Protein AF-0000000070387724 (afdb_homodimer)

pLDDT: mean 96.11, std 3.49, range [73.12, 98.94]

Nearest PDB structures (foldseek):
  8prj-assembly1_A  TM=5.585E-01  e=6.607E-10  synthetic construct
  8shj-assembly2_B  TM=5.102E-01  e=3.340E-07  Homo sapiens
  3hxj-assembly1_B  TM=4.963E-01  e=3.722E-07  Methanococcus maripaludis C7
  3hxj-assembly1_A  TM=5.505E-01  e=2.222E-06  Methanococcus maripaludis C7
  8w3v-assembly1_A  TM=4.430E-01  e=5.004E-06  Homo sapiens

Secondary structure (DSSP, 8-state):
----HHHHT--EEEEE-TTTS--SEEEE--TT-SEEEEE-TT--EEEEEE-SS-EEEEEEE-TTSPEEEEE--TTS--SSTTHHHH-S-EEEEE-TT--EEEEEE-TTEEEEEEEEETTEEEEEEEEEPPHHHHHH--EEETT-S-TTS--EEEEEEEEETTEEEEEEEHHHH--TTTSPEEEEEETTEES-EEEEEE-TTS-EEEEEGGGTEEEEE-TTT--EEEEE-TTT-SS-EEEEE-TTS-EEEEE--TT-TT-SS---EEEEE-TTT--EEEEE--SSGGGS--SS--EEEE-TTS-EEEEEGGGTEEEEE-TTS-EEEEEE----B--SSHHHHHH--S-B---S--EEE-GGGSTT--/----HHHHT--EEEEE-TTTS--SEEEE--TT-SEEEEE-TT--EEEEEEPSS-EEEEEEE-TTSPEEEEE--TTS--SSTTHHHH-S-EEEEE-TT--EEEEEE-TTEEEEEEEEETTEEEEEEEEEPPHHHHHH--EEETT-S-TTS--EEEEEEEEETTEEEEEEEHHHH--TTTSPEEEEEETTEES-EEEEEE-TTS-EEEEEGGGTEEEEE-TTT--EEEEE-TTT-SS-EEEEE-TTS-EEEEE--TT-TT-SS---EEEEE-TTT--EEEEE--SSGGGS--SS--EEEE-TTS-EEEEEGGGTEEEEE-TTS-EEEEEE----B--SSHHHHHHS-S-B---S--EEE-GGG-TT--

InterPro domains:
  IPR011047 Quinoprotein alcohol dehydrogenase-like superfamily [SSF50998] (24-327)
  IPR015943 WD40/YVTN repeat-like-containing domain superfamily [G3DSA:2.130.10.10] (5-331)
  IPR039535 Arylsulfotransferase-like [PF14269] (160-327)
  IPR053143 Arylsulfate Sulfotransferase [PTHR35340] (19-364)

Solvent-accessible surface area (backbone atoms only — not comparable to full-atom values): 36670 Å² total; per-residue (Å²): 103,81,79,50,65,67,64,68,40,55,51,38,45,73,42,65,24,79,86,68,35,80,77,36,39,34,35,43,23,31,42,47,29,38,42,38,36,33,23,37,77,78,51,47,74,77,45,69,39,76,47,96,43,38,24,24,22,36,43,46,73,39,91,89,46,27,35,38,37,33,22,34,37,89,82,34,66,54,78,35,76,73,32,58,59,36,29,6,26,34,40,34,32,21,41,82,90,47,48,80,74,38,76,47,76,36,51,45,20,31,60,21,68,34,76,78,52,90,52,29,35,36,34,31,30,61,44,73,48,52,73,69,55,50,72,61,44,44,61,21,29,85,90,37,38,20,84,85,67,40,33,30,25,35,27,41,38,31,30,47,73,87,35,80,76,46,76,45,46,38,90,79,55,57,56,36,89,82,54,32,41,34,55,34,29,56,35,34,50,41,46,48,58,45,19,53,30,80,41,94,88,63,28,34,36,36,17,23,25,46,43,11,32,37,37,31,29,36,63,91,78,52,44,73,77,44,71,50,41,43,85,78,37,12,33,32,21,30,45,41,74,44,95,89,58,29,36,36,28,15,27,16,16,47,83,29,64,69,39,71,62,58,32,25,34,37,37,30,27,34,66,87,78,65,42,75,78,44,72,47,59,47,88,56,41,71,79,33,62,24,69,45,61,18,20,47,40,81,41,97,88,58,25,35,41,35,24,40,7,67,67,15,31,38,36,29,28,32,84,83,74,40,64,23,30,34,34,21,51,72,59,64,32,44,41,80,50,67,69,40,20,70,78,41,69,47,70,35,27,24,24,39,32,57,43,72,38,48,58,83,58,35,71,83,71,123,101,81,77,49,66,67,64,68,41,54,52,36,43,74,44,67,25,80,87,67,35,80,76,37,37,33,36,42,21,31,42,44,28,39,44,38,36,33,22,39,76,78,51,48,74,78,44,68,39,74,47,95,45,38,24,25,20,36,43,45,74,38,91,89,47,28,35,38,37,33,20,34,37,89,81,35,67,54,78,34,76,73,32,59,60,36,29,5,26,33,39,34,34,22,42,83,88,48,48,80,75,39,76,48,74,36,53,48,20,31,60,23,68,34,73,79,52,89,53,30,36,36,34,30,30,60,43,72,48,51,73,69,57,50,73,62,44,44,60,21,28,87,89,37,38,18,86,85,67,40,31,30,26,34,28,41,38,30,29,47,75,87,36,80,75,47,75,46,47,38,88,80,56,57,55,34,88,81,53,32,40,35,55,34,28,58,35,34,50,41,44,48,59,45,20,53,31,80,41,94,87,64,28,35,36,37,16,23,26,46,41,10,34,37,37,31,29,37,64,93,78,51,45,73,77,44,70,50,42,43,86,78,38,12,32,32,23,30,45,41,75,44,94,87,59,28,35,35,29,14,27,16,16,47,82,32,64,71,38,72,61,55,30,25,34,37,36,30,26,35,67,90,81,64,42,74,78,41,73,48,58,48,88,55,40,70,80,32,63,25,69,43,61,19,20,47,41,82,40,97,88,59,25,35,40,36,23,40,7,66,66,15,30,38,36,31,28,32,83,84,74,38,66,22,31,34,36,22,52,71,58,66,33,44,41,80,49,67,70,41,20,70,77,41,68,46,69,36,29,25,26,38,34,56,43,73,39,47,57,84,59,36,72,82,69,124

Organism: Cryptococcus deneoformans (strain JEC21 / ATCC MYA-565) (NCBI:txid214684)

Foldseek 3Di:
DDPDPLVVVDFFWPAFQPVFDFFFWKWFAFQQAQKIFIATQRRDGLAMAGHPAGQLEAWDADLVQWIWGKGDDLPADDQALVCNRWAFIKIFTAHRHHDTDDIDTGSFWGQDKDDPDQQWIKTKGKDWADPVLLVQADAAAPPQAGPVRTAIEMKIFIDHPRRTDAIATCSPEPDNVVQHFHNHHHRHYPQDWNDWEQDPVRWIWTAGQRRFKIFIADRVPRYTDAMDGLQQAHSWHAWYADPVGWIKIWGQFVPRDPDPDGFIKIFTADRVVRDTPDMAADPPGNVHHANDAKYWDQAPSRWIWIASFQFQKIFIAGPVRDTRIIGHQNDWDARPNPSSCVVVVGTGRGHRYMDIDHCVSNVVSD/DDPDPLVVVDFFWPAFQPVFDFFFWKWFAFQQAQKIFIATQRRDTLAMAGHPAGQLEAWDADLVQWIWGKHDDPPADDQALVCNRWAFIKIFTAHRVHDTDEIDTGSFWGQDWDDPDQRWIKTKGKDWADPVLLVQADAAAPPQAGPVRTAIEMKIFIDHPRRTDAIATCSPEPDNVVQHFHNHHHRHYPQCWNDWEQDPVRWIWTAGQRRFKIFIADRVPRYTDAMDGLQQAHSWHAWYADPVGWIKIWGQFVPRDPDPDGFIKIFTADRVVRDTPDMAADPPGNVHHANDAKYWDQAPSRWIWIASFQFQKIFIAGPVRDTRIIGHQNDWDARPDPSSCVVVVGTGRGHRYMDIDHCVSNVVSD

Radius of gyration: 26.77 Å; Cα contacts (8 Å, |Δi|>4): 2061; chains: 2; bounding box: 46×80×70 Å

Sequence (732 aa):
MDQNITRRRGVGTRGVDEQTALNGYTVIAPLTSKNVFLIDNSGEVVHKWDLPYRVGRYARILPNGNLLVGMKDPEAPAPFPFFLKYGGGIYMELDPEGNVVNELRDPLGHHDCFYEGDGHFFYAGLEALSPEQQAALPGGVPGTEAPDGKTYADTIREVKDGKLVWEWKVSEHLDPKIFPLQHYYPREHWPLINAIYPLKDGNILASLRSVSAVIIIEKATGKIIWHLDSTVVAQQHCANELPNGNILIFDNGAFRHRESFQWSRAIEVDRATKEIVWQWHAPTKETFYTPFMGSAQRLPNGNTLVCESAFGRVMEINTENKVCWEYVCPYFAVYPEKNAAGFYPSESNALFRAYKYAPEEIPWLKMDQNITRRRGVGTRGVDEQTALNGYTVIAPLTSKNVFLIDNSGEVVHKWDLPYRVGRYARILPNGNLLVGMKDPEAPAPFPFFLKYGGGIYMELDPEGNVVNELRDPLGHHDCFYEGDGHFFYAGLEALSPEQQAALPGGVPGTEAPDGKTYADTIREVKDGKLVWEWKVSEHLDPKIFPLQHYYPREHWPLINAIYPLKDGNILASLRSVSAVIIIEKATGKIIWHLDSTVVAQQHCANELPNGNILIFDNGAFRHRESFQWSRAIEVDRATKEIVWQWHAPTKETFYTPFMGSAQRLPNGNTLVCESAFGRVMEINTENKVCWEYVCPYFAVYPEKNAAGFYPSESNALFRAYKYAPEEIPWLK

Structure (mmCIF, N/CA/C/O backbone):
data_AF-0000000070387724-model_v1
#
loop_
_entity.id
_entity.type
_entity.pdbx_description
1 polymer 'PQQ enzyme repeat, putative'
#
loop_
_atom_site.group_PDB
_atom_site.id
_atom_site.type_symbol
_atom_site.label_atom_id
_atom_site.label_alt_id
_atom_site.label_comp_id
_atom_site.label_asym_id
_atom_site.label_entity_id
_atom_site.label_seq_id
_atom_site.pdbx_PDB_ins_code
_atom_site.Cartn_x
_atom_site.Cartn_y
_atom_site.Cartn_z
_atom_site.occupancy
_atom_site.B_iso_or_equiv
_atom_site.auth_seq_id
_atom_site.auth_comp_id
_atom_site.auth_asym_id
_atom_site.auth_atom_id
_atom_site.pdbx_PDB_model_num
ATOM 1 N N . MET A 1 1 ? -15.766 11.203 -16.359 1 91.62 1 MET A N 1
ATOM 2 C CA . MET A 1 1 ? -14.406 10.719 -16.531 1 91.62 1 MET A CA 1
ATOM 3 C C . MET A 1 1 ? -14.312 9.227 -16.219 1 91.62 1 MET A C 1
ATOM 5 O O . MET A 1 1 ? -15.156 8.688 -15.492 1 91.62 1 MET A O 1
ATOM 9 N N . ASP A 1 2 ? -13.281 8.547 -16.719 1 93.25 2 ASP A N 1
ATOM 10 C CA . ASP A 1 2 ? -13.07 7.125 -16.438 1 93.25 2 ASP A CA 1
ATOM 11 C C . ASP A 1 2 ? -12.867 6.883 -14.953 1 93.25 2 ASP A C 1
ATOM 13 O O . ASP A 1 2 ? -12.055 7.562 -14.312 1 93.25 2 ASP A O 1
ATOM 17 N N . GLN A 1 3 ? -13.578 5.969 -14.367 1 94.88 3 GLN A N 1
ATOM 18 C CA . GLN A 1 3 ? -13.555 5.746 -12.922 1 94.88 3 GLN A CA 1
ATOM 19 C C . GLN A 1 3 ? -12.539 4.676 -12.547 1 94.88 3 GLN A C 1
ATOM 21 O O . GLN A 1 3 ? -12.227 4.492 -11.367 1 94.88 3 GLN A O 1
ATOM 26 N N . ASN A 1 4 ? -11.992 3.996 -13.508 1 95.06 4 ASN A N 1
ATOM 27 C CA . ASN A 1 4 ? -10.93 3.037 -13.227 1 95.06 4 ASN A CA 1
ATOM 28 C C . ASN A 1 4 ? -9.578 3.727 -13.078 1 95.06 4 ASN A C 1
ATOM 30 O O . ASN A 1 4 ? -9.016 4.215 -14.062 1 95.06 4 ASN A O 1
ATOM 34 N N . ILE A 1 5 ? -9.023 3.701 -11.961 1 94.06 5 ILE A N 1
ATOM 35 C CA . ILE A 1 5 ? -7.828 4.457 -11.609 1 94.06 5 ILE A CA 1
ATOM 36 C C . ILE A 1 5 ? -6.637 3.947 -12.422 1 94.06 5 ILE A C 1
ATOM 38 O O . ILE A 1 5 ? -5.855 4.738 -12.953 1 94.06 5 ILE A O 1
ATOM 42 N N . THR A 1 6 ? -6.504 2.627 -12.516 1 94.56 6 THR A N 1
ATOM 43 C CA . THR A 1 6 ? -5.383 2.045 -13.242 1 94.56 6 THR A CA 1
ATOM 44 C C . THR A 1 6 ? -5.453 2.418 -14.727 1 94.56 6 THR A C 1
ATOM 46 O O . THR A 1 6 ? -4.449 2.82 -15.312 1 94.56 6 THR A O 1
ATOM 49 N N . ARG A 1 7 ? -6.652 2.336 -15.258 1 95 7 ARG A N 1
ATOM 50 C CA . ARG A 1 7 ? -6.836 2.654 -16.672 1 95 7 ARG A CA 1
ATOM 51 C C . ARG A 1 7 ? -6.566 4.133 -16.938 1 95 7 ARG A C 1
ATOM 53 O O . ARG A 1 7 ? -5.953 4.484 -17.938 1 95 7 ARG A O 1
ATOM 60 N N . ARG A 1 8 ? -6.949 4.996 -16.047 1 92.75 8 ARG A N 1
ATOM 61 C CA . ARG A 1 8 ? -6.777 6.438 -16.219 1 92.75 8 ARG A CA 1
ATOM 62 C C . ARG A 1 8 ? -5.297 6.812 -16.219 1 92.75 8 ARG A C 1
ATOM 64 O O . ARG A 1 8 ? -4.922 7.852 -16.766 1 92.75 8 ARG A O 1
ATOM 71 N N . ARG A 1 9 ? -4.426 5.941 -15.695 1 91.81 9 ARG A N 1
ATOM 72 C CA . ARG A 1 9 ? -3.004 6.242 -15.562 1 91.81 9 ARG A CA 1
ATOM 73 C C . ARG A 1 9 ? -2.229 5.781 -16.797 1 91.81 9 ARG A C 1
ATOM 75 O O . ARG A 1 9 ? -1.034 6.055 -16.922 1 91.81 9 ARG A O 1
ATOM 82 N N . GLY A 1 10 ? -2.875 5.125 -17.641 1 92.81 10 GLY A N 1
ATOM 83 C CA . GLY A 1 10 ? -2.238 4.688 -18.875 1 92.81 10 GLY A CA 1
ATOM 84 C C . GLY A 1 10 ? -1.995 3.189 -18.922 1 92.81 10 GLY A C 1
ATOM 85 O O . GLY A 1 10 ? -1.609 2.586 -17.906 1 92.81 10 GLY A O 1
ATOM 86 N N . VAL A 1 11 ? -2.191 2.615 -20.062 1 96.88 11 VAL A N 1
ATOM 87 C CA . VAL A 1 11 ? -2.045 1.176 -20.25 1 96.88 11 VAL A CA 1
ATOM 88 C C . VAL A 1 11 ? -1.158 0.9 -21.469 1 96.88 11 VAL A C 1
ATOM 90 O O . VAL A 1 11 ? -0.706 1.832 -22.141 1 96.88 11 VAL A O 1
ATOM 93 N N . GLY A 1 12 ? -0.89 -0.342 -21.734 1 97.81 12 GLY A N 1
ATOM 94 C CA . GLY A 1 12 ? 0.041 -0.711 -22.781 1 97.81 12 GLY A CA 1
ATOM 95 C C . GLY A 1 12 ? 1.493 -0.498 -22.406 1 97.81 12 GLY A C 1
ATOM 96 O O . GLY A 1 12 ? 1.829 -0.471 -21.219 1 97.81 12 GLY A O 1
ATOM 97 N N . THR A 1 13 ? 2.359 -0.487 -23.406 1 98.12 13 THR A N 1
ATOM 98 C CA . THR A 1 13 ? 3.771 -0.229 -23.141 1 98.12 13 THR A CA 1
ATOM 99 C C . THR A 1 13 ? 3.984 1.216 -22.703 1 98.12 13 THR A C 1
ATOM 101 O O . THR A 1 13 ? 3.613 2.15 -23.406 1 98.12 13 THR A O 1
ATOM 104 N N . ARG A 1 14 ? 4.562 1.425 -21.547 1 96.94 14 ARG A N 1
ATOM 105 C CA . ARG A 1 14 ? 4.773 2.752 -20.984 1 96.94 14 ARG A CA 1
ATOM 106 C C . ARG A 1 14 ? 6.172 3.27 -21.297 1 96.94 14 ARG A C 1
ATOM 108 O O . ARG A 1 14 ? 6.434 4.473 -21.203 1 96.94 14 ARG A O 1
ATOM 115 N N . GLY A 1 15 ? 7.062 2.322 -21.562 1 96.56 15 GLY A N 1
ATOM 116 C CA . GLY A 1 15 ? 8.43 2.674 -21.906 1 96.56 15 GLY A CA 1
ATOM 117 C C . GLY A 1 15 ? 9.305 1.467 -22.203 1 96.56 15 GLY A C 1
ATOM 118 O O . GLY A 1 15 ? 9.047 0.375 -21.688 1 96.56 15 GLY A O 1
ATOM 119 N N . VAL A 1 16 ? 10.32 1.668 -23.047 1 97.69 16 VAL A N 1
ATOM 120 C CA . VAL A 1 16 ? 11.266 0.61 -23.391 1 97.69 16 VAL A CA 1
ATOM 121 C C . VAL A 1 16 ? 12.648 1.208 -23.609 1 97.69 16 VAL A C 1
ATOM 123 O O . VAL A 1 16 ? 12.805 2.172 -24.359 1 97.69 16 VAL A O 1
ATOM 126 N N . ASP A 1 17 ? 13.562 0.769 -22.844 1 98 17 ASP A N 1
ATOM 127 C CA . ASP A 1 17 ? 14.977 0.959 -23.172 1 98 17 ASP A CA 1
ATOM 128 C C . ASP A 1 17 ? 15.492 -0.178 -24.047 1 98 17 ASP A C 1
ATOM 130 O O . ASP A 1 17 ? 15.922 -1.218 -23.547 1 98 17 ASP A O 1
ATOM 134 N N . GLU A 1 18 ? 15.617 0.052 -25.328 1 96.56 18 GLU A N 1
ATOM 135 C CA . GLU A 1 18 ? 15.922 -0.997 -26.297 1 96.56 18 GLU A CA 1
ATOM 136 C C . GLU A 1 18 ? 17.328 -1.535 -26.109 1 96.56 18 GLU A C 1
ATOM 138 O O . GLU A 1 18 ? 17.656 -2.633 -26.578 1 96.56 18 GLU A O 1
ATOM 143 N N . GLN A 1 19 ? 18.141 -0.776 -25.469 1 97.56 19 GLN A N 1
ATOM 144 C CA . GLN A 1 19 ? 19.531 -1.18 -25.328 1 97.56 19 GLN A CA 1
ATOM 145 C C . GLN A 1 19 ? 19.672 -2.291 -24.281 1 97.56 19 GLN A C 1
ATOM 147 O O . GLN A 1 19 ? 20.516 -3.178 -24.422 1 97.56 19 GLN A O 1
ATOM 152 N N . THR A 1 20 ? 18.781 -2.254 -23.266 1 98.31 20 THR A N 1
ATOM 153 C CA . THR A 1 20 ? 19.047 -3.176 -22.172 1 98.31 20 THR A CA 1
ATOM 154 C C . THR A 1 20 ? 17.891 -4.137 -21.969 1 98.31 20 THR A C 1
ATOM 156 O O . THR A 1 20 ? 18.031 -5.191 -21.359 1 98.31 20 THR A O 1
ATOM 159 N N . ALA A 1 21 ? 16.75 -3.797 -22.438 1 98.75 21 ALA A N 1
ATOM 160 C CA . ALA A 1 21 ? 15.625 -4.719 -22.328 1 98.75 21 ALA A CA 1
ATOM 161 C C . ALA A 1 21 ? 15.844 -5.953 -23.203 1 98.75 21 ALA A C 1
ATOM 163 O O . ALA A 1 21 ? 16.359 -5.855 -24.312 1 98.75 21 ALA A O 1
ATOM 164 N N . LEU A 1 22 ? 15.492 -7.078 -22.641 1 98.75 22 LEU A N 1
ATOM 165 C CA . LEU A 1 22 ? 15.523 -8.281 -23.469 1 98.75 22 LEU A CA 1
ATOM 166 C C . LEU A 1 22 ? 14.57 -8.156 -24.656 1 98.75 22 LEU A C 1
ATOM 168 O O . LEU A 1 22 ? 13.375 -7.898 -24.469 1 98.75 22 LEU A O 1
ATOM 172 N N . ASN A 1 23 ? 15.164 -8.258 -25.828 1 97.69 23 ASN A N 1
ATOM 173 C CA . ASN A 1 23 ? 14.289 -8.375 -26.984 1 97.69 23 ASN A CA 1
ATOM 174 C C . ASN A 1 23 ? 13.57 -9.719 -27.016 1 97.69 23 ASN A C 1
ATOM 176 O O . ASN A 1 23 ? 14.188 -10.758 -27.25 1 97.69 23 ASN A O 1
ATOM 180 N N . GLY A 1 24 ? 12.273 -9.695 -26.609 1 97.94 24 GLY A N 1
ATOM 181 C CA . GLY A 1 24 ? 11.531 -10.945 -26.484 1 97.94 24 GLY A CA 1
ATOM 182 C C . GLY A 1 24 ? 10.039 -10.734 -26.375 1 97.94 24 GLY A C 1
ATOM 183 O O . GLY A 1 24 ? 9.492 -9.773 -26.922 1 97.94 24 GLY A O 1
ATOM 184 N N . TYR A 1 25 ? 9.406 -11.766 -25.922 1 98.56 25 TYR A N 1
ATOM 185 C CA . TYR A 1 25 ? 7.945 -11.805 -25.844 1 98.56 25 TYR A CA 1
ATOM 186 C C . TYR A 1 25 ? 7.48 -12.133 -24.438 1 98.56 25 TYR A C 1
ATOM 188 O O . TYR A 1 25 ? 8.078 -12.977 -23.75 1 98.56 25 TYR A O 1
ATOM 196 N N . THR A 1 26 ? 6.48 -11.438 -24 1 98.81 26 THR A N 1
ATOM 197 C CA . THR A 1 26 ? 5.941 -11.625 -22.656 1 98.81 26 THR A CA 1
ATOM 198 C C . THR A 1 26 ? 4.555 -12.258 -22.719 1 98.81 26 THR A C 1
ATOM 200 O O . THR A 1 26 ? 3.699 -11.812 -23.484 1 98.81 26 THR A O 1
ATOM 203 N N . VAL A 1 27 ? 4.355 -13.297 -21.953 1 98.62 27 VAL A N 1
ATOM 204 C CA . VAL A 1 27 ? 3.049 -13.922 -21.812 1 98.62 27 VAL A CA 1
ATOM 205 C C . VAL A 1 27 ? 2.219 -13.148 -20.781 1 98.62 27 VAL A C 1
ATOM 207 O O . VAL A 1 27 ? 2.65 -12.961 -19.641 1 98.62 27 VAL A O 1
ATOM 210 N N . ILE A 1 28 ? 1.086 -12.758 -21.188 1 98.12 28 ILE A N 1
ATOM 211 C CA . ILE A 1 28 ? 0.12 -12.062 -20.344 1 98.12 28 ILE A CA 1
ATOM 212 C C . ILE A 1 28 ? -1.194 -12.844 -20.328 1 98.12 28 ILE A C 1
ATOM 214 O O . ILE A 1 28 ? -1.74 -13.188 -21.375 1 98.12 28 ILE A O 1
ATOM 218 N N . ALA A 1 29 ? -1.672 -13.07 -19.156 1 97.56 29 ALA A N 1
ATOM 219 C CA . ALA A 1 29 ? -2.92 -13.805 -18.969 1 97.56 29 ALA A CA 1
ATOM 220 C C . ALA A 1 29 ? -3.846 -13.078 -18 1 97.56 29 ALA A C 1
ATOM 222 O O . ALA A 1 29 ? -3.883 -13.398 -16.812 1 97.56 29 ALA A O 1
ATOM 223 N N . PRO A 1 30 ? -4.629 -12.109 -18.484 1 97.25 30 PRO A N 1
ATOM 224 C CA . PRO A 1 30 ? -5.531 -11.383 -17.594 1 97.25 30 PRO A CA 1
ATOM 225 C C . PRO A 1 30 ? -6.535 -12.305 -16.891 1 97.25 30 PRO A C 1
ATOM 227 O O . PRO A 1 30 ? -7.164 -13.141 -17.547 1 97.25 30 PRO A O 1
ATOM 230 N N . LEU A 1 31 ? -6.797 -12.117 -15.656 1 95.81 31 LEU A N 1
ATOM 231 C CA . LEU A 1 31 ? -7.516 -13.062 -14.805 1 95.81 31 LEU A CA 1
ATOM 232 C C . LEU A 1 31 ? -9.008 -13.062 -15.125 1 95.81 31 LEU A C 1
ATOM 234 O O . LEU A 1 31 ? -9.727 -13.984 -14.75 1 95.81 31 LEU A O 1
ATOM 238 N N . THR A 1 32 ? -9.477 -12.039 -15.781 1 95.25 32 THR A N 1
ATOM 239 C CA . THR A 1 32 ? -10.898 -11.93 -16.078 1 95.25 32 THR A CA 1
ATOM 240 C C . THR A 1 32 ? -11.188 -12.375 -17.5 1 95.25 32 THR A C 1
ATOM 242 O O . THR A 1 32 ? -12.328 -12.305 -17.969 1 95.25 32 THR A O 1
ATOM 245 N N . SER A 1 33 ? -10.148 -12.859 -18.172 1 94.94 33 SER A N 1
ATOM 246 C CA . SER A 1 33 ? -10.281 -13.109 -19.609 1 94.94 33 SER A CA 1
ATOM 247 C C . SER A 1 33 ? -10.211 -14.602 -19.906 1 94.94 33 SER A C 1
ATOM 249 O O . SER A 1 33 ? -9.852 -15.406 -19.047 1 94.94 33 SER A O 1
ATOM 251 N N . LYS A 1 34 ? -10.641 -14.914 -21.156 1 96.62 34 LYS A N 1
ATOM 252 C CA . LYS A 1 34 ? -10.438 -16.234 -21.734 1 96.62 34 LYS A CA 1
ATOM 253 C C . LYS A 1 34 ? -9.344 -16.219 -22.797 1 96.62 34 LYS A C 1
ATOM 255 O O . LYS A 1 34 ? -9.422 -16.953 -23.781 1 96.62 34 LYS A O 1
ATOM 260 N N . ASN A 1 35 ? -8.453 -15.289 -22.578 1 97.88 35 ASN A N 1
ATOM 261 C CA . ASN A 1 35 ? -7.355 -15.164 -23.531 1 97.88 35 ASN A CA 1
ATOM 262 C C . ASN A 1 35 ? -6 -15.133 -22.828 1 97.88 35 ASN A C 1
ATOM 264 O O . ASN A 1 35 ? -5.891 -14.641 -21.703 1 97.88 35 ASN A O 1
ATOM 268 N N . VAL A 1 36 ? -5.094 -15.719 -23.453 1 98.5 36 VAL A N 1
ATOM 269 C CA . VAL A 1 36 ? -3.682 -15.5 -23.156 1 98.5 36 VAL A CA 1
ATOM 270 C C . VAL A 1 36 ? -3.012 -14.789 -24.328 1 98.5 36 VAL A C 1
ATOM 272 O O . VAL A 1 36 ? -3.268 -15.117 -25.484 1 98.5 36 VAL A O 1
ATOM 275 N N . PHE A 1 37 ? -2.244 -13.812 -24 1 98.5 37 PHE A N 1
ATOM 276 C CA . PHE A 1 37 ? -1.586 -13.031 -25.031 1 98.5 37 PHE A CA 1
ATOM 277 C C . PHE A 1 37 ? -0.072 -13.18 -24.953 1 98.5 37 PHE A C 1
ATOM 279 O O . PHE A 1 37 ? 0.489 -13.258 -23.859 1 98.5 37 PHE A O 1
ATOM 286 N N . LEU A 1 38 ? 0.504 -13.289 -26.047 1 98.5 38 LEU A N 1
ATOM 287 C CA . LEU A 1 38 ? 1.935 -13.055 -26.203 1 98.5 38 LEU A CA 1
ATOM 288 C C . LEU A 1 38 ? 2.195 -11.68 -26.828 1 98.5 38 LEU A C 1
ATOM 290 O O . LEU A 1 38 ? 1.75 -11.398 -27.938 1 98.5 38 LEU A O 1
ATOM 294 N N . ILE A 1 39 ? 2.93 -10.852 -26.062 1 98.75 39 ILE A N 1
ATOM 295 C CA . ILE A 1 39 ? 3.117 -9.484 -26.547 1 98.75 39 ILE A CA 1
ATOM 296 C C . ILE A 1 39 ? 4.605 -9.203 -26.719 1 98.75 39 ILE A C 1
ATOM 298 O O . ILE A 1 39 ? 5.441 -9.781 -26.031 1 98.75 39 ILE A O 1
ATOM 302 N N . ASP A 1 40 ? 4.938 -8.375 -27.656 1 98.56 40 ASP A N 1
ATOM 303 C CA . ASP A 1 40 ? 6.309 -7.895 -27.781 1 98.56 40 ASP A CA 1
ATOM 304 C C . ASP A 1 40 ? 6.531 -6.648 -26.922 1 98.56 40 ASP A C 1
ATOM 306 O O . ASP A 1 40 ? 5.645 -6.234 -26.172 1 98.56 40 ASP A O 1
ATOM 310 N N . ASN A 1 41 ? 7.711 -6.059 -26.984 1 98.56 41 ASN A N 1
ATOM 311 C CA . ASN A 1 41 ? 8.055 -4.941 -26.109 1 98.56 41 ASN A CA 1
ATOM 312 C C . ASN A 1 41 ? 7.25 -3.691 -26.453 1 98.56 41 ASN A C 1
ATOM 314 O O . ASN A 1 41 ? 7.152 -2.764 -25.656 1 98.56 41 ASN A O 1
ATOM 318 N N . SER A 1 42 ? 6.715 -3.59 -27.641 1 98.25 42 SER A N 1
ATOM 319 C CA . SER A 1 42 ? 5.891 -2.447 -28.016 1 98.25 42 SER A CA 1
ATOM 320 C C . SER A 1 42 ? 4.457 -2.613 -27.531 1 98.25 42 SER A C 1
ATOM 322 O O . SER A 1 42 ? 3.66 -1.673 -27.594 1 98.25 42 SER A O 1
ATOM 324 N N . GLY A 1 43 ? 4.164 -3.828 -27.016 1 98.12 43 GLY A N 1
ATOM 325 C CA . GLY A 1 43 ? 2.822 -4.105 -26.516 1 98.12 43 GLY A CA 1
ATOM 326 C C . GLY A 1 43 ? 1.917 -4.711 -27.578 1 98.12 43 GLY A C 1
ATOM 327 O O . GLY A 1 43 ? 0.722 -4.902 -27.344 1 98.12 43 GLY A O 1
ATOM 328 N N . GLU A 1 44 ? 2.453 -4.965 -28.719 1 98.06 44 GLU A N 1
ATOM 329 C CA . GLU A 1 44 ? 1.676 -5.582 -29.781 1 98.06 44 GLU A CA 1
ATOM 330 C C . GLU A 1 44 ? 1.467 -7.07 -29.531 1 98.06 44 GLU A C 1
ATOM 332 O O . GLU A 1 44 ? 2.402 -7.777 -29.156 1 98.06 44 GLU A O 1
ATOM 337 N N . VAL A 1 45 ? 0.26 -7.473 -29.75 1 98.5 45 VAL A N 1
ATOM 338 C CA . VAL A 1 45 ? -0.045 -8.898 -29.625 1 98.5 45 VAL A CA 1
ATOM 339 C C . VAL A 1 45 ? 0.505 -9.648 -30.828 1 98.5 45 VAL A C 1
ATOM 341 O O . VAL A 1 45 ? 0.108 -9.383 -31.969 1 98.5 45 VAL A O 1
ATOM 344 N N . VAL A 1 46 ? 1.355 -10.547 -30.562 1 98.25 46 VAL A N 1
ATOM 345 C CA . VAL A 1 46 ? 1.975 -11.281 -31.672 1 98.25 46 VAL A CA 1
ATOM 346 C C . VAL A 1 46 ? 1.379 -12.688 -31.75 1 98.25 46 VAL A C 1
ATOM 348 O O . VAL A 1 46 ? 1.554 -13.383 -32.75 1 98.25 46 VAL A O 1
ATOM 351 N N . HIS A 1 47 ? 0.715 -13.148 -30.766 1 98.38 47 HIS A N 1
ATOM 352 C CA . HIS A 1 47 ? -0.026 -14.398 -30.719 1 98.38 47 HIS A CA 1
ATOM 353 C C . HIS A 1 47 ? -1.096 -14.375 -29.641 1 98.38 47 HIS A C 1
ATOM 355 O O . HIS A 1 47 ? -0.97 -13.641 -28.656 1 98.38 47 HIS A O 1
ATOM 361 N N . LYS A 1 48 ? -2.033 -15.102 -29.828 1 98.19 48 LYS A N 1
ATOM 362 C CA . LYS A 1 48 ? -3.152 -15.156 -28.891 1 98.19 48 LYS A CA 1
ATOM 363 C C . LYS A 1 48 ? -3.738 -16.562 -28.828 1 98.19 48 LYS A C 1
ATOM 365 O O . LYS A 1 48 ? -3.871 -17.234 -29.844 1 98.19 48 LYS A O 1
ATOM 370 N N . TRP A 1 49 ? -3.99 -17.047 -27.625 1 98.5 49 TRP A N 1
ATOM 371 C CA . TRP A 1 49 ? -4.777 -18.266 -27.422 1 98.5 49 TRP A CA 1
ATOM 372 C C . TRP A 1 49 ? -6.176 -17.922 -26.922 1 98.5 49 TRP A C 1
ATOM 374 O O . TRP A 1 49 ? -6.332 -17.125 -25.984 1 98.5 49 TRP A O 1
ATOM 384 N N . ASP A 1 50 ? -7.176 -18.469 -27.516 1 97.94 50 ASP A N 1
ATOM 385 C CA . ASP A 1 50 ? -8.539 -18.453 -27 1 97.94 50 ASP A CA 1
ATOM 386 C C . ASP A 1 50 ? -8.82 -19.672 -26.125 1 97.94 50 ASP A C 1
ATOM 388 O O . ASP A 1 50 ? -8.672 -20.812 -26.578 1 97.94 50 ASP A O 1
ATOM 392 N N . LEU A 1 51 ? -9.172 -19.375 -24.969 1 97.38 51 LEU A N 1
ATOM 393 C CA . LEU A 1 51 ? -9.312 -20.453 -23.984 1 97.38 51 LEU A CA 1
ATOM 394 C C . LEU A 1 51 ? -10.773 -20.844 -23.812 1 97.38 51 LEU A C 1
ATOM 396 O O . LEU A 1 51 ? -11.672 -20.016 -24 1 97.38 51 LEU A O 1
ATOM 400 N N . PRO A 1 52 ? -10.992 -22.047 -23.422 1 95.06 52 PRO A N 1
ATOM 401 C CA . PRO A 1 52 ? -12.367 -22.484 -23.172 1 95.06 52 PRO A CA 1
ATOM 402 C C . PRO A 1 52 ? -12.93 -21.938 -21.859 1 95.06 52 PRO A C 1
ATOM 404 O O . PRO A 1 52 ? -14.148 -21.844 -21.703 1 95.06 52 PRO A O 1
ATOM 407 N N . TYR A 1 53 ? -12.039 -21.625 -20.969 1 94.5 53 TYR A N 1
ATOM 408 C CA . TYR A 1 53 ? -12.445 -21.109 -19.656 1 94.5 53 TYR A CA 1
ATOM 409 C C . TYR A 1 53 ? -11.664 -19.859 -19.297 1 94.5 53 TYR A C 1
ATOM 411 O O . TYR A 1 53 ? -10.648 -19.547 -19.922 1 94.5 53 TYR A O 1
ATOM 419 N N . ARG A 1 54 ? -12.18 -19.156 -18.312 1 94.38 54 ARG A N 1
ATOM 420 C CA . ARG A 1 54 ? -11.516 -17.953 -17.859 1 94.38 54 ARG A CA 1
ATOM 421 C C . ARG A 1 54 ? -10.164 -18.281 -17.219 1 94.38 54 ARG A C 1
ATOM 423 O O . ARG A 1 54 ? -10.047 -19.25 -16.484 1 94.38 54 ARG A O 1
ATOM 430 N N . VAL A 1 55 ? -9.258 -17.281 -17.484 1 93.12 55 VAL A N 1
ATOM 431 C CA . VAL A 1 55 ? -7.969 -17.438 -16.812 1 93.12 55 VAL A CA 1
ATOM 432 C C . VAL A 1 55 ? -8.156 -17.375 -15.297 1 93.12 55 VAL A C 1
ATOM 434 O O . VAL A 1 55 ? -8.836 -16.484 -14.789 1 93.12 55 VAL A O 1
ATOM 437 N N . GLY A 1 56 ? -7.77 -18.328 -14.555 1 86.25 56 GLY A N 1
ATOM 438 C CA . GLY A 1 56 ? -7.828 -18.359 -13.102 1 86.25 56 GLY A CA 1
ATOM 439 C C . GLY A 1 56 ? -6.457 -18.344 -12.445 1 86.25 56 GLY A C 1
ATOM 440 O O . GLY A 1 56 ? -6.348 -18.234 -11.227 1 86.25 56 GLY A O 1
ATOM 441 N N . ARG A 1 57 ? -5.5 -18.297 -13.273 1 90.81 57 ARG A N 1
ATOM 442 C CA . ARG A 1 57 ? -4.117 -18.406 -12.812 1 90.81 57 ARG A CA 1
ATOM 443 C C . ARG A 1 57 ? -3.148 -17.844 -13.852 1 90.81 57 ARG A C 1
ATOM 445 O O . ARG A 1 57 ? -3.486 -16.922 -14.594 1 90.81 57 ARG A O 1
ATOM 452 N N . TYR A 1 58 ? -1.963 -18.297 -13.875 1 88.31 58 TYR A N 1
ATOM 453 C CA . TYR A 1 58 ? -0.925 -17.797 -14.773 1 88.31 58 TYR A CA 1
ATOM 454 C C . TYR A 1 58 ? -0.774 -18.703 -15.992 1 88.31 58 TYR A C 1
ATOM 456 O O . TYR A 1 58 ? -1.417 -19.75 -16.078 1 88.31 58 TYR A O 1
ATOM 464 N N . ALA A 1 59 ? -0.063 -18.234 -16.969 1 96.62 59 ALA A N 1
ATOM 465 C CA . ALA A 1 59 ? 0.333 -19 -18.156 1 96.62 59 ALA A CA 1
ATOM 466 C C . ALA A 1 59 ? 1.837 -18.891 -18.406 1 96.62 59 ALA A C 1
ATOM 468 O O . ALA A 1 59 ? 2.457 -17.875 -18.047 1 96.62 59 ALA A O 1
ATOM 469 N N . ARG A 1 60 ? 2.371 -19.938 -18.922 1 96.19 60 ARG A N 1
ATOM 470 C CA . ARG A 1 60 ? 3.785 -19.922 -19.281 1 96.19 60 ARG A CA 1
ATOM 471 C C . ARG A 1 60 ? 4.043 -20.766 -20.516 1 96.19 60 ARG A C 1
ATOM 473 O O . ARG A 1 60 ? 3.256 -21.656 -20.844 1 96.19 60 ARG A O 1
ATOM 480 N N . ILE A 1 61 ? 5.059 -20.469 -21.203 1 97.06 61 ILE A N 1
ATOM 481 C CA . ILE A 1 61 ? 5.484 -21.266 -22.344 1 97.06 61 ILE A CA 1
ATOM 482 C C . ILE A 1 61 ? 6.445 -22.359 -21.891 1 97.06 61 ILE A C 1
ATOM 484 O O . ILE A 1 61 ? 7.41 -22.078 -21.172 1 97.06 61 ILE A O 1
ATOM 488 N N . LEU A 1 62 ? 6.152 -23.531 -22.312 1 95.69 62 LEU A N 1
ATOM 489 C CA . LEU A 1 62 ? 6.984 -24.688 -21.984 1 95.69 62 LEU A CA 1
ATOM 490 C C . LEU A 1 62 ? 8.164 -24.797 -22.953 1 95.69 62 LEU A C 1
ATOM 492 O O . LEU A 1 62 ? 8.156 -24.172 -24.016 1 95.69 62 LEU A O 1
ATOM 496 N N . PRO A 1 63 ? 9.156 -25.594 -22.578 1 93.25 63 PRO A N 1
ATOM 497 C CA . PRO A 1 63 ? 10.32 -25.734 -23.453 1 93.25 63 PRO A CA 1
ATOM 498 C C . PRO A 1 63 ? 9.945 -26.25 -24.844 1 93.25 63 PRO A C 1
ATOM 500 O O . PRO A 1 63 ? 10.625 -25.938 -25.828 1 93.25 63 PRO A O 1
ATOM 503 N N . ASN A 1 64 ? 8.945 -27.031 -25 1 93.62 64 ASN A N 1
ATOM 504 C CA . ASN A 1 64 ? 8.523 -27.562 -26.297 1 93.62 64 ASN A CA 1
ATOM 505 C C . ASN A 1 64 ? 7.715 -26.531 -27.078 1 93.62 64 ASN A C 1
ATOM 507 O O . ASN A 1 64 ? 7.23 -26.828 -28.172 1 93.62 64 ASN A O 1
ATOM 511 N N . GLY A 1 65 ? 7.512 -25.359 -26.469 1 93.75 65 GLY A N 1
ATOM 512 C CA . GLY A 1 65 ? 6.82 -24.281 -27.156 1 93.75 65 GLY A CA 1
ATOM 513 C C . GLY A 1 65 ? 5.34 -24.219 -26.844 1 93.75 65 GLY A C 1
ATOM 514 O O . GLY A 1 65 ? 4.66 -23.25 -27.203 1 93.75 65 GLY A O 1
ATOM 515 N N . ASN A 1 66 ? 4.797 -25.203 -26.172 1 96.56 66 ASN A N 1
ATOM 516 C CA . ASN A 1 66 ? 3.387 -25.219 -25.797 1 96.56 66 ASN A CA 1
ATOM 517 C C . ASN A 1 66 ? 3.105 -24.266 -24.641 1 96.56 66 ASN A C 1
ATOM 519 O O . ASN A 1 66 ? 4.031 -23.828 -23.953 1 96.56 66 ASN A O 1
ATOM 523 N N . LEU A 1 67 ? 1.849 -23.938 -24.547 1 97.25 67 LEU A N 1
ATOM 524 C CA . LEU A 1 67 ? 1.37 -23.109 -23.453 1 97.25 67 LEU A CA 1
ATOM 525 C C . LEU A 1 67 ? 0.823 -23.969 -22.312 1 97.25 67 LEU A C 1
ATOM 527 O O . LEU A 1 67 ? 0.017 -24.875 -22.547 1 97.25 67 LEU A O 1
ATOM 531 N N . LEU A 1 68 ? 1.321 -23.797 -21.188 1 96.94 68 LEU A N 1
ATOM 532 C CA . LEU A 1 68 ? 0.626 -24.25 -19.984 1 96.94 68 LEU A CA 1
ATOM 533 C C . LEU A 1 68 ? -0.215 -23.125 -19.391 1 96.94 68 LEU A C 1
ATOM 535 O O . LEU A 1 68 ? 0.274 -22 -19.203 1 96.94 68 LEU A O 1
ATOM 539 N N . VAL A 1 69 ? -1.478 -23.359 -19.078 1 96.56 69 VAL A N 1
ATOM 540 C CA . VAL A 1 69 ? -2.348 -22.328 -18.516 1 96.56 69 VAL A CA 1
ATOM 541 C C . VAL A 1 69 ? -3.271 -22.938 -17.469 1 96.56 69 VAL A C 1
ATOM 543 O O . VAL A 1 69 ? -3.756 -24.047 -17.641 1 96.56 69 VAL A O 1
ATOM 546 N N . GLY A 1 70 ? -3.387 -22.266 -16.344 1 95.31 70 GLY A N 1
ATOM 547 C CA . GLY A 1 70 ? -4.379 -22.594 -15.336 1 95.31 70 GLY A CA 1
ATOM 548 C C . GLY A 1 70 ? -5.648 -21.781 -15.453 1 95.31 70 GLY A C 1
ATOM 549 O O . GLY A 1 70 ? -5.594 -20.562 -15.664 1 95.31 70 GLY A O 1
ATOM 550 N N . MET A 1 71 ? -6.801 -22.453 -15.359 1 95.19 71 MET A N 1
ATOM 551 C CA . MET A 1 71 ? -8.094 -21.797 -15.555 1 95.19 71 MET A CA 1
ATOM 552 C C . MET A 1 71 ? -9.062 -22.156 -14.43 1 95.19 71 MET A C 1
ATOM 554 O O . MET A 1 71 ? -8.812 -23.109 -13.68 1 95.19 71 MET A O 1
ATOM 558 N N . LYS A 1 72 ? -10 -21.344 -14.328 1 93.94 72 LYS A N 1
ATOM 559 C CA . LYS A 1 72 ? -11.07 -21.578 -13.359 1 93.94 72 LYS A CA 1
ATOM 560 C C . LYS A 1 72 ? -12.141 -22.484 -13.93 1 93.94 72 LYS A C 1
ATOM 562 O O . LYS A 1 72 ? -12.688 -22.219 -15 1 93.94 72 LYS A O 1
ATOM 567 N N . ASP A 1 73 ? -12.367 -23.562 -13.203 1 92.44 73 ASP A N 1
ATOM 568 C CA . ASP A 1 73 ? -13.5 -24.422 -13.531 1 92.44 73 ASP A CA 1
ATOM 569 C C . ASP A 1 73 ? -14.812 -23.812 -13.062 1 92.44 73 ASP A C 1
ATOM 571 O O . ASP A 1 73 ? -15.055 -23.703 -11.859 1 92.44 73 ASP A O 1
ATOM 575 N N . PRO A 1 74 ? -15.625 -23.422 -13.984 1 88.31 74 PRO A N 1
ATOM 576 C CA . PRO A 1 74 ? -16.859 -22.75 -13.578 1 88.31 74 PRO A CA 1
ATOM 577 C C . PRO A 1 74 ? -17.781 -23.672 -12.781 1 88.31 74 PRO A C 1
ATOM 579 O O . PRO A 1 74 ? -18.703 -23.203 -12.109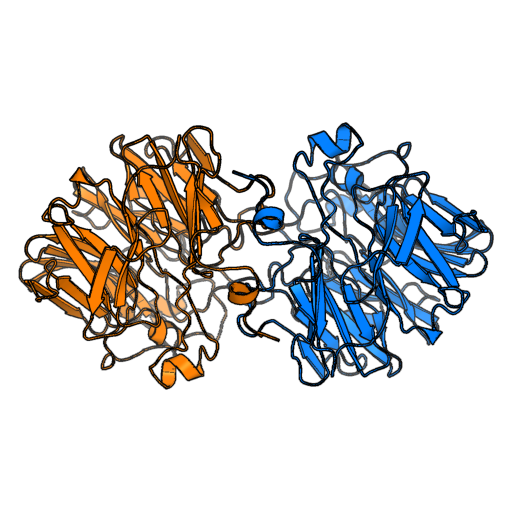 1 88.31 74 PRO A O 1
ATOM 582 N N . GLU A 1 75 ? -17.516 -24.969 -12.852 1 89.31 75 GLU A N 1
ATOM 583 C CA . GLU A 1 75 ? -18.391 -25.938 -12.188 1 89.31 75 GLU A CA 1
ATOM 584 C C . GLU A 1 75 ? -17.828 -26.344 -10.82 1 89.31 75 GLU A C 1
ATOM 586 O O . GLU A 1 75 ? -18.5 -27.031 -10.055 1 89.31 75 GLU A O 1
ATOM 591 N N . ALA A 1 76 ? -16.641 -25.906 -10.594 1 91.5 76 ALA A N 1
ATOM 592 C CA . ALA A 1 76 ? -16.016 -26.297 -9.336 1 91.5 76 ALA A CA 1
ATOM 593 C C . ALA A 1 76 ? -16.688 -25.594 -8.156 1 91.5 76 ALA A C 1
ATOM 595 O O . ALA A 1 76 ? -17.078 -24.422 -8.266 1 91.5 76 ALA A O 1
ATOM 596 N N . PRO A 1 77 ? -16.828 -26.344 -7.062 1 89.69 77 PRO A N 1
ATOM 597 C CA . PRO A 1 77 ? -17.328 -25.672 -5.859 1 89.69 77 PRO A CA 1
ATOM 598 C C . PRO A 1 77 ? -16.359 -24.625 -5.328 1 89.69 77 PRO A C 1
ATOM 600 O O . PRO A 1 77 ? -15.156 -24.672 -5.625 1 89.69 77 PRO A O 1
ATOM 603 N N . ALA A 1 78 ? -16.922 -23.688 -4.617 1 91.69 78 ALA A N 1
ATOM 604 C CA . ALA A 1 78 ? -16.125 -22.688 -3.893 1 91.69 78 ALA A CA 1
ATOM 605 C C . ALA A 1 78 ? -16.422 -22.75 -2.395 1 91.69 78 ALA A C 1
ATOM 607 O O . ALA A 1 78 ? -17.359 -22.125 -1.913 1 91.69 78 ALA A O 1
ATOM 608 N N . PRO A 1 79 ? -15.516 -23.422 -1.687 1 94.19 79 PRO A N 1
ATOM 609 C CA . PRO A 1 79 ? -15.742 -23.594 -0.249 1 94.19 79 PRO A CA 1
ATOM 610 C C . PRO A 1 79 ? -15.875 -22.25 0.481 1 94.19 79 PRO A C 1
ATOM 612 O O . PRO A 1 79 ? -16.516 -22.172 1.532 1 94.19 79 PRO A O 1
ATOM 615 N N . PHE A 1 80 ? -15.273 -21.219 0.012 1 94.5 80 PHE A N 1
ATOM 616 C CA . PHE A 1 80 ? -15.352 -19.859 0.545 1 94.5 80 PHE A CA 1
ATOM 617 C C . PHE A 1 80 ? -15.211 -18.844 -0.571 1 94.5 80 PHE A C 1
ATOM 619 O O . PHE A 1 80 ? -14.734 -19.156 -1.66 1 94.5 80 PHE A O 1
ATOM 626 N N . PRO A 1 81 ? -15.594 -17.641 -0.416 1 89 81 PRO A N 1
ATOM 627 C CA . PRO A 1 81 ? -15.695 -16.641 -1.481 1 89 81 PRO A CA 1
ATOM 628 C C . PRO A 1 81 ? -14.367 -16.406 -2.197 1 89 81 PRO A C 1
ATOM 630 O O . PRO A 1 81 ? -14.336 -16.312 -3.426 1 89 81 PRO A O 1
ATOM 633 N N . PHE A 1 82 ? -13.336 -16.359 -1.447 1 88.62 82 PHE A N 1
ATOM 634 C CA . PHE A 1 82 ? -12.039 -16.078 -2.043 1 88.62 82 PHE A CA 1
ATOM 635 C C . PHE A 1 82 ? -11.656 -17.141 -3.055 1 88.62 82 PHE A C 1
ATOM 637 O O . PHE A 1 82 ? -10.938 -16.875 -4.016 1 88.62 82 PHE A O 1
ATOM 644 N N . PHE A 1 83 ? -12.156 -18.281 -2.893 1 92.5 83 PHE A N 1
ATOM 645 C CA . PHE A 1 83 ? -11.852 -19.422 -3.754 1 92.5 83 PHE A CA 1
ATOM 646 C C . PHE A 1 83 ? -12.508 -19.266 -5.117 1 92.5 83 PHE A C 1
ATOM 648 O O . PHE A 1 83 ? -12.141 -19.953 -6.074 1 92.5 83 PHE A O 1
ATOM 655 N N . LEU A 1 84 ? -13.438 -18.328 -5.273 1 88.38 84 LEU A N 1
ATOM 656 C CA . LEU A 1 84 ? -14.07 -18.016 -6.547 1 88.38 84 LEU A CA 1
ATOM 657 C C . LEU A 1 84 ? -13.07 -17.422 -7.527 1 88.38 84 LEU A C 1
ATOM 659 O O . LEU A 1 84 ? -13.258 -17.5 -8.742 1 88.38 84 LEU A O 1
ATOM 663 N N . LYS A 1 85 ? -12.023 -16.906 -6.93 1 86.25 85 LYS A N 1
ATOM 664 C CA . LYS A 1 85 ? -11.039 -16.219 -7.75 1 86.25 85 LYS A CA 1
ATOM 665 C C . LYS A 1 85 ? -9.953 -17.188 -8.227 1 86.25 85 LYS A C 1
ATOM 667 O O . LYS A 1 85 ? -9.57 -17.156 -9.398 1 86.25 85 LYS A O 1
ATOM 672 N N . TYR A 1 86 ? -9.516 -18 -7.332 1 85.94 86 TYR A N 1
ATOM 673 C CA . TYR A 1 86 ? -8.297 -18.734 -7.66 1 85.94 86 TYR A CA 1
ATOM 674 C C . TYR A 1 86 ? -8.508 -20.234 -7.508 1 85.94 86 TYR A C 1
ATOM 676 O O . TYR A 1 86 ? -7.578 -21.031 -7.711 1 85.94 86 TYR A O 1
ATOM 684 N N . GLY A 1 87 ? -9.625 -20.734 -6.934 1 83.81 87 GLY A N 1
ATOM 685 C CA . GLY A 1 87 ? -9.852 -22.141 -6.652 1 83.81 87 GLY A CA 1
ATOM 686 C C . GLY A 1 87 ? -10.578 -22.875 -7.77 1 83.81 87 GLY A C 1
ATOM 687 O O . GLY A 1 87 ? -11.047 -22.234 -8.719 1 83.81 87 GLY A O 1
ATOM 688 N N . GLY A 1 88 ? -10.445 -24.75 -7.414 1 73.12 88 GLY A N 1
ATOM 689 C CA . GLY A 1 88 ? -11.055 -25.703 -8.312 1 73.12 88 GLY A CA 1
ATOM 690 C C . GLY A 1 88 ? -10.508 -25.641 -9.727 1 73.12 88 GLY A C 1
ATOM 691 O O . GLY A 1 88 ? -9.875 -26.594 -10.195 1 73.12 88 GLY A O 1
ATOM 692 N N . GLY A 1 89 ? -9.727 -26.078 -10.398 1 83.25 89 GLY A N 1
ATOM 693 C CA . GLY A 1 89 ? -8.844 -25.625 -11.453 1 83.25 89 GLY A CA 1
ATOM 694 C C . GLY A 1 89 ? -8.766 -26.578 -12.625 1 83.25 89 GLY A C 1
ATOM 695 O O . GLY A 1 89 ? -9.117 -27.766 -12.492 1 83.25 89 GLY A O 1
ATOM 696 N N . ILE A 1 90 ? -8.578 -26.109 -13.719 1 94.44 90 ILE A N 1
ATOM 697 C CA . ILE A 1 90 ? -8.273 -26.766 -14.984 1 94.44 90 ILE A CA 1
ATOM 698 C C . ILE A 1 90 ? -6.891 -26.328 -15.461 1 94.44 90 ILE A C 1
ATOM 700 O O . ILE A 1 90 ? -6.633 -25.141 -15.664 1 94.44 90 ILE A O 1
ATOM 704 N N . TYR A 1 91 ? -5.961 -27.297 -15.516 1 95.44 91 TYR A N 1
ATOM 705 C CA . TYR A 1 91 ? -4.625 -27.047 -16.047 1 95.44 91 TYR A CA 1
ATOM 706 C C . TYR A 1 91 ? -4.441 -27.703 -17.406 1 95.44 91 TYR A C 1
ATOM 708 O O . TYR A 1 91 ? -4.547 -28.922 -17.531 1 95.44 91 TYR A O 1
ATOM 716 N N . MET A 1 92 ? -4.184 -26.875 -18.422 1 95.88 92 MET A N 1
ATOM 717 C CA . MET A 1 92 ? -4.098 -27.391 -19.797 1 95.88 92 MET A CA 1
ATOM 718 C C . MET A 1 92 ? -2.752 -27.031 -20.422 1 95.88 92 MET A C 1
ATOM 720 O O . MET A 1 92 ? -2.232 -25.938 -20.219 1 95.88 92 MET A O 1
ATOM 724 N N . GLU A 1 93 ? -2.217 -27.969 -21.062 1 97.06 93 GLU A N 1
ATOM 725 C CA . GLU A 1 93 ? -1.183 -27.719 -22.062 1 97.06 93 GLU A CA 1
ATOM 726 C C . GLU A 1 93 ? -1.787 -27.531 -23.453 1 97.06 93 GLU A C 1
ATOM 728 O O . GLU A 1 93 ? -2.486 -28.422 -23.953 1 97.06 93 GLU A O 1
ATOM 733 N N . LEU A 1 94 ? -1.517 -26.391 -24.031 1 97.81 94 LEU A N 1
ATOM 734 C CA . LEU A 1 94 ? -2.039 -26.078 -25.359 1 97.81 94 LEU A CA 1
ATOM 735 C C . LEU A 1 94 ? -0.902 -25.906 -26.359 1 97.81 94 LEU A C 1
ATOM 737 O O . LEU A 1 94 ? 0.123 -25.297 -26.047 1 97.81 94 LEU A O 1
ATOM 741 N N . ASP A 1 95 ? -1.085 -26.5 -27.516 1 97.75 95 ASP A N 1
ATOM 742 C CA . ASP A 1 95 ? -0.118 -26.203 -28.562 1 97.75 95 ASP A CA 1
ATOM 743 C C . ASP A 1 95 ? -0.32 -24.781 -29.109 1 97.75 95 ASP A C 1
ATOM 745 O O . ASP A 1 95 ? -1.209 -24.062 -28.656 1 97.75 95 ASP A O 1
ATOM 749 N N . PRO A 1 96 ? 0.568 -24.297 -29.969 1 97.31 96 PRO A N 1
ATOM 750 C CA . PRO A 1 96 ? 0.482 -22.906 -30.438 1 97.31 96 PRO A CA 1
ATOM 751 C C . PRO A 1 96 ? -0.846 -22.594 -31.125 1 97.31 96 PRO A C 1
ATOM 753 O O . PRO A 1 96 ? -1.293 -21.453 -31.125 1 97.31 96 PRO A O 1
ATOM 756 N N . GLU A 1 97 ? -1.571 -23.594 -31.688 1 96.75 97 GLU A N 1
ATOM 757 C CA . GLU A 1 97 ? -2.842 -23.406 -32.375 1 96.75 97 GLU A CA 1
ATOM 758 C C . GLU A 1 97 ? -4.016 -23.438 -31.406 1 96.75 97 GLU A C 1
ATOM 760 O O . GLU A 1 97 ? -5.145 -23.125 -31.781 1 96.75 97 GLU A O 1
ATOM 765 N N . GLY A 1 98 ? -3.713 -23.797 -30.156 1 97.25 98 GLY A N 1
ATOM 766 C CA . GLY A 1 98 ? -4.754 -23.781 -29.141 1 97.25 98 GLY A CA 1
ATOM 767 C C . GLY A 1 98 ? -5.371 -25.141 -28.891 1 97.25 98 GLY A C 1
ATOM 768 O O . GLY A 1 98 ? -6.348 -25.266 -28.156 1 97.25 98 GLY A O 1
ATOM 769 N N . ASN A 1 99 ? -4.789 -26.156 -29.5 1 97.88 99 ASN A N 1
ATOM 770 C CA . ASN A 1 99 ? -5.293 -27.5 -29.25 1 97.88 99 ASN A CA 1
ATOM 771 C C . ASN A 1 99 ? -4.824 -28.031 -27.891 1 97.88 99 ASN A C 1
ATOM 773 O O . ASN A 1 99 ? -3.676 -27.812 -27.5 1 97.88 99 ASN A O 1
ATOM 777 N N . VAL A 1 100 ? -5.715 -28.766 -27.266 1 97.25 100 VAL A N 1
ATOM 778 C CA . VAL A 1 100 ? -5.395 -29.344 -25.953 1 97.25 100 VAL A CA 1
ATOM 779 C C . VAL A 1 100 ? -4.465 -30.531 -26.125 1 97.25 100 VAL A C 1
ATOM 781 O O . VAL A 1 100 ? -4.789 -31.484 -26.844 1 97.25 100 VAL A O 1
ATOM 784 N N . VAL A 1 101 ? -3.35 -30.5 -25.516 1 96.69 101 VAL A N 1
ATOM 785 C CA . VAL A 1 101 ? -2.367 -31.578 -25.547 1 96.69 101 VAL A CA 1
ATOM 786 C C . VAL A 1 101 ? -2.484 -32.406 -24.281 1 96.69 101 VAL A C 1
ATOM 788 O O . VAL A 1 101 ? -2.385 -33.656 -24.328 1 96.69 101 VAL A O 1
ATOM 791 N N . ASN A 1 102 ? -2.572 -31.828 -23.141 1 95.56 102 ASN A N 1
ATOM 792 C CA . ASN A 1 102 ? -2.758 -32.438 -21.828 1 95.56 102 ASN A CA 1
ATOM 793 C C . ASN A 1 102 ? -3.697 -31.594 -20.969 1 95.56 102 ASN A C 1
ATOM 795 O O . ASN A 1 102 ? -3.824 -30.391 -21.156 1 95.56 102 ASN A O 1
ATOM 799 N N . GLU A 1 103 ? -4.332 -32.281 -20.047 1 95.06 103 GLU A N 1
ATOM 800 C CA . GLU A 1 103 ? -5.27 -31.625 -19.141 1 95.06 103 GLU A CA 1
ATOM 801 C C . GLU A 1 103 ? -5.293 -32.281 -17.781 1 95.06 103 GLU A C 1
ATOM 803 O O . GLU A 1 103 ? -5.234 -33.531 -17.672 1 95.06 103 GLU A O 1
ATOM 808 N N . LEU A 1 104 ? -5.293 -31.516 -16.781 1 94.88 104 LEU A N 1
ATOM 809 C CA . LEU A 1 104 ? -5.566 -31.938 -15.414 1 94.88 104 LEU A CA 1
ATOM 810 C C . LEU A 1 104 ? -6.691 -31.109 -14.797 1 94.88 104 LEU A C 1
ATOM 812 O O . LEU A 1 104 ? -6.719 -29.891 -14.945 1 94.88 104 LEU A O 1
ATOM 816 N N . ARG A 1 105 ? -7.656 -31.766 -14.18 1 94.12 105 ARG A N 1
ATOM 817 C CA . ARG A 1 105 ? -8.75 -31.094 -13.492 1 94.12 105 ARG A CA 1
ATOM 818 C C . ARG A 1 105 ? -8.836 -31.531 -12.039 1 94.12 105 ARG A C 1
ATOM 820 O O . ARG A 1 105 ? -8.68 -32.719 -11.727 1 94.12 105 ARG A O 1
ATOM 827 N N . ASP A 1 106 ? -8.961 -30.656 -11.242 1 95.06 106 ASP A N 1
ATOM 828 C CA . ASP A 1 106 ? -9.219 -30.891 -9.828 1 95.06 106 ASP A CA 1
ATOM 829 C C . ASP A 1 106 ? -10.117 -29.812 -9.242 1 95.06 106 ASP A C 1
ATOM 831 O O . ASP A 1 106 ? -9.719 -28.641 -9.156 1 95.06 106 ASP A O 1
ATOM 835 N N . PRO A 1 107 ? -11.312 -30.141 -8.82 1 94.5 107 PRO A N 1
ATOM 836 C CA . PRO A 1 107 ? -12.258 -29.141 -8.328 1 94.5 107 PRO A CA 1
ATOM 837 C C . PRO A 1 107 ? -11.742 -28.406 -7.094 1 94.5 107 PRO A C 1
ATOM 839 O O . PRO A 1 107 ? -12.266 -27.344 -6.742 1 94.5 107 PRO A O 1
ATOM 842 N N . LEU A 1 108 ? -10.742 -28.953 -6.484 1 95.38 108 LEU A N 1
ATOM 843 C CA . LEU A 1 108 ? -10.211 -28.297 -5.293 1 95.38 108 LEU A CA 1
ATOM 844 C C . LEU A 1 108 ? -8.781 -27.828 -5.527 1 95.38 108 LEU A C 1
ATOM 846 O O . LEU A 1 108 ? -8.094 -27.422 -4.586 1 95.38 108 LEU A O 1
ATOM 850 N N . GLY A 1 109 ? -8.352 -27.953 -6.805 1 94.44 109 GLY A N 1
ATOM 851 C CA . GLY A 1 109 ? -7.066 -27.391 -7.176 1 94.44 109 GLY A CA 1
ATOM 852 C C . GLY A 1 109 ? -7.066 -25.875 -7.152 1 94.44 109 GLY A C 1
ATOM 853 O O . GLY A 1 109 ? -8.078 -25.234 -7.457 1 94.44 109 GLY A O 1
ATOM 854 N N . HIS A 1 110 ? -5.887 -25.297 -6.715 1 89.88 110 HIS A N 1
ATOM 855 C CA . HIS A 1 110 ? -5.836 -23.828 -6.715 1 89.88 110 HIS A CA 1
ATOM 856 C C . HIS A 1 110 ? -4.441 -23.328 -7.066 1 89.88 110 HIS A C 1
ATOM 858 O O . HIS A 1 110 ? -3.629 -24.078 -7.621 1 89.88 110 HIS A O 1
ATOM 864 N N . HIS A 1 111 ? -4.168 -21.969 -6.984 1 79 111 HIS A N 1
ATOM 865 C CA . HIS A 1 111 ? -3.195 -20.906 -7.219 1 79 111 HIS A CA 1
ATOM 866 C C . HIS A 1 111 ? -2.09 -21.359 -8.164 1 79 111 HIS A C 1
ATOM 868 O O . HIS A 1 111 ? -1.629 -20.594 -9.008 1 79 111 HIS A O 1
ATOM 874 N N . ASP A 1 112 ? -1.517 -22.594 -7.781 1 83.38 112 ASP A N 1
ATOM 875 C CA . ASP A 1 112 ? -0.26 -22.828 -8.484 1 83.38 112 ASP A CA 1
ATOM 876 C C . ASP A 1 112 ? -0.138 -24.281 -8.93 1 83.38 112 ASP A C 1
ATOM 878 O O . ASP A 1 112 ? -0.707 -25.188 -8.305 1 83.38 112 ASP A O 1
ATOM 882 N N . CYS A 1 113 ? 0.433 -24.328 -10.102 1 88.88 113 CYS A N 1
ATOM 883 C CA . CYS A 1 113 ? 0.837 -25.625 -10.633 1 88.88 113 CYS A CA 1
ATOM 884 C C . CYS A 1 113 ? 2.236 -25.547 -11.234 1 88.88 113 CYS A C 1
ATOM 886 O O . CYS A 1 113 ? 2.658 -24.5 -11.719 1 88.88 113 CYS A O 1
ATOM 888 N N . PHE A 1 114 ? 2.99 -26.578 -11 1 93.31 114 PHE A N 1
ATOM 889 C CA . PHE A 1 114 ? 4.227 -26.797 -11.742 1 93.31 114 PHE A CA 1
ATOM 890 C C . PHE A 1 114 ? 4.082 -27.953 -12.719 1 93.31 114 PHE A C 1
ATOM 892 O O . PHE A 1 114 ? 3.812 -29.078 -12.305 1 93.31 114 PHE A O 1
ATOM 899 N N . TYR A 1 115 ? 4.207 -27.625 -14 1 93.31 115 TYR A N 1
ATOM 900 C CA . TYR A 1 115 ? 4.055 -28.609 -15.055 1 93.31 115 TYR A CA 1
ATOM 901 C C . TYR A 1 115 ? 5.398 -28.922 -15.703 1 93.31 115 TYR A C 1
ATOM 903 O O . TYR A 1 115 ? 6.082 -28.031 -16.203 1 93.31 115 TYR A O 1
ATOM 911 N N . GLU A 1 116 ? 5.762 -30.172 -15.695 1 90.38 116 GLU A N 1
ATOM 912 C CA . GLU A 1 116 ? 7.059 -30.609 -16.219 1 90.38 116 GLU A CA 1
ATOM 913 C C . GLU A 1 116 ? 6.938 -31.141 -17.641 1 90.38 116 GLU A C 1
ATOM 915 O O . GLU A 1 116 ? 7.941 -31.469 -18.266 1 90.38 116 GLU A O 1
ATOM 920 N N . GLY A 1 117 ? 5.73 -31.234 -18.094 1 90.44 117 GLY A N 1
ATOM 921 C CA . GLY A 1 117 ? 5.496 -31.828 -19.406 1 90.44 117 GLY A CA 1
ATOM 922 C C . GLY A 1 117 ? 5.039 -33.281 -19.328 1 90.44 117 GLY A C 1
ATOM 923 O O . GLY A 1 117 ? 5.109 -33.906 -18.266 1 90.44 117 GLY A O 1
ATOM 924 N N . ASP A 1 118 ? 4.52 -33.75 -20.359 1 90.56 118 ASP A N 1
ATOM 925 C CA . ASP A 1 118 ? 4.145 -35.156 -20.547 1 90.56 118 ASP A CA 1
ATOM 926 C C . ASP A 1 118 ? 3.166 -35.594 -19.453 1 90.56 118 ASP A C 1
ATOM 928 O O . ASP A 1 118 ? 3.322 -36.688 -18.891 1 90.56 118 ASP A O 1
ATOM 932 N N . GLY A 1 119 ? 2.312 -34.656 -19.094 1 92.44 119 GLY A N 1
ATOM 933 C CA . GLY A 1 119 ? 1.257 -35 -18.156 1 92.44 119 GLY A CA 1
ATOM 934 C C . GLY A 1 119 ? 1.731 -35.062 -16.703 1 92.44 119 GLY A C 1
ATOM 935 O O . GLY A 1 119 ? 1.027 -35.562 -15.836 1 92.44 119 GLY A O 1
ATOM 936 N N . HIS A 1 120 ? 2.967 -34.625 -16.484 1 95.25 120 HIS A N 1
ATOM 937 C CA . HIS A 1 120 ? 3.525 -34.594 -15.133 1 95.25 120 HIS A CA 1
ATOM 938 C C . HIS A 1 120 ? 3.316 -33.25 -14.469 1 95.25 120 HIS A C 1
ATOM 940 O O . HIS A 1 120 ? 3.912 -32.25 -14.883 1 95.25 120 HIS A O 1
ATOM 946 N N . PHE A 1 121 ? 2.453 -33.25 -13.328 1 94.88 121 PHE A N 1
ATOM 947 C CA . PHE A 1 121 ? 2.041 -32.031 -12.672 1 94.88 121 PHE A CA 1
ATOM 948 C C . PHE A 1 121 ? 2.334 -32.062 -11.18 1 94.88 121 PHE A C 1
ATOM 950 O O . PHE A 1 121 ? 2.205 -33.125 -10.555 1 94.88 121 PHE A O 1
ATOM 957 N N . PHE A 1 122 ? 2.805 -30.969 -10.602 1 96.44 122 PHE A N 1
ATOM 958 C CA . PHE A 1 122 ? 2.602 -30.625 -9.203 1 96.44 122 PHE A CA 1
ATOM 959 C C . PHE A 1 122 ? 1.579 -29.5 -9.055 1 96.44 122 PHE A C 1
ATOM 961 O O . PHE A 1 122 ? 1.582 -28.547 -9.836 1 96.44 122 PHE A O 1
ATOM 968 N N . TYR A 1 123 ? 0.646 -29.594 -8.141 1 95.81 123 TYR A N 1
ATOM 969 C CA . TYR A 1 123 ? -0.303 -28.5 -7.945 1 95.81 123 TYR A CA 1
ATOM 970 C C . TYR A 1 123 ? -0.794 -28.469 -6.5 1 95.81 123 TYR A C 1
ATOM 972 O O . TYR A 1 123 ? -0.649 -29.438 -5.766 1 95.81 123 TYR A O 1
ATOM 980 N N . ALA A 1 124 ? -1.289 -27.359 -6.125 1 96.19 124 ALA A N 1
ATOM 981 C CA . ALA A 1 124 ? -1.854 -27.172 -4.789 1 96.19 124 ALA A CA 1
ATOM 982 C C . ALA A 1 124 ? -3.348 -27.5 -4.781 1 96.19 124 ALA A C 1
ATOM 984 O O . ALA A 1 124 ? -4.066 -27.156 -5.723 1 96.19 124 ALA A O 1
ATOM 985 N N . GLY A 1 125 ? -3.83 -28.188 -3.807 1 95.44 125 GLY A N 1
ATOM 986 C CA . GLY A 1 125 ? -5.234 -28.453 -3.555 1 95.44 125 GLY A CA 1
ATOM 987 C C . GLY A 1 125 ? -5.672 -28.094 -2.146 1 95.44 125 GLY A C 1
ATOM 988 O O . GLY A 1 125 ? -4.883 -27.562 -1.363 1 95.44 125 GLY A O 1
ATOM 989 N N . LEU A 1 126 ? -6.957 -28.328 -1.913 1 96.25 126 LEU A N 1
ATOM 990 C CA . LEU A 1 126 ? -7.535 -27.969 -0.623 1 96.25 126 LEU A CA 1
ATOM 991 C C . LEU A 1 126 ? -8.078 -29.188 0.095 1 96.25 126 LEU A C 1
ATOM 993 O O . LEU A 1 126 ? -8.547 -30.141 -0.548 1 96.25 126 LEU A O 1
ATOM 997 N N . GLU A 1 127 ? -7.973 -29.156 1.342 1 96.56 127 GLU A N 1
ATOM 998 C CA . GLU A 1 127 ? -8.703 -30.078 2.213 1 96.56 127 GLU A CA 1
ATOM 999 C C . GLU A 1 127 ? -9.102 -29.391 3.52 1 96.56 127 GLU A C 1
ATOM 1001 O O . GLU A 1 127 ? -8.375 -28.531 4.023 1 96.56 127 GLU A O 1
ATOM 1006 N N . ALA A 1 128 ? -10.195 -29.797 4.082 1 97.62 128 ALA A N 1
ATOM 1007 C CA . ALA A 1 128 ? -10.664 -29.219 5.336 1 97.62 128 ALA A CA 1
ATOM 1008 C C . ALA A 1 128 ? -9.852 -29.734 6.52 1 97.62 128 ALA A C 1
ATOM 1010 O O . ALA A 1 128 ? -9.539 -30.922 6.59 1 97.62 128 ALA A O 1
ATOM 1011 N N . LEU A 1 129 ? -9.531 -28.891 7.422 1 98.44 129 LEU A N 1
ATOM 1012 C CA . LEU A 1 129 ? -8.961 -29.312 8.695 1 98.44 129 LEU A CA 1
ATOM 1013 C C . LEU A 1 129 ? -10.016 -30.016 9.555 1 98.44 129 LEU A C 1
ATOM 1015 O O . LEU A 1 129 ? -11.195 -29.672 9.492 1 98.44 129 LEU A O 1
ATOM 1019 N N . SER A 1 130 ? -9.555 -31 10.352 1 98.06 130 SER A N 1
ATOM 1020 C CA . SER A 1 130 ? -10.445 -31.531 11.383 1 98.06 130 SER A CA 1
ATOM 1021 C C . SER A 1 130 ? -10.758 -30.469 12.438 1 98.06 130 SER A C 1
ATOM 1023 O O . SER A 1 130 ? -10.047 -29.469 12.555 1 98.06 130 SER A O 1
ATOM 1025 N N . PRO A 1 131 ? -11.828 -30.688 13.156 1 97.25 131 PRO A N 1
ATOM 1026 C CA . PRO A 1 131 ? -12.148 -29.75 14.234 1 97.25 131 PRO A CA 1
ATOM 1027 C C . PRO A 1 131 ? -10.992 -29.562 15.211 1 97.25 131 PRO A C 1
ATOM 1029 O O . PRO A 1 131 ? -10.734 -28.438 15.656 1 97.25 131 PRO A O 1
ATOM 1032 N N . GLU A 1 132 ? -10.344 -30.641 15.5 1 97.69 132 GLU A N 1
ATOM 1033 C CA . GLU A 1 132 ? -9.219 -30.578 16.422 1 97.69 132 GLU A CA 1
ATOM 1034 C C . GLU A 1 132 ? -8.07 -29.75 15.844 1 97.69 132 GLU A C 1
ATOM 1036 O O . GLU A 1 132 ? -7.453 -28.953 16.547 1 97.69 132 GLU A O 1
ATOM 1041 N N . GLN A 1 133 ? -7.746 -29.984 14.617 1 97.69 133 GLN A N 1
ATOM 1042 C CA . GLN A 1 133 ? -6.688 -29.25 13.938 1 97.69 133 GLN A CA 1
ATOM 1043 C C . GLN A 1 133 ? -7.023 -27.766 13.844 1 97.69 133 GLN A C 1
ATOM 1045 O O . GLN A 1 133 ? -6.16 -26.906 14.062 1 97.69 133 GLN A O 1
ATOM 1050 N N . GLN A 1 134 ? -8.242 -27.453 13.492 1 97 134 GLN A N 1
ATOM 1051 C CA . GLN A 1 134 ? -8.727 -26.078 13.398 1 97 134 GLN A CA 1
ATOM 1052 C C . GLN A 1 134 ? -8.594 -25.359 14.742 1 97 134 GLN A C 1
ATOM 1054 O O . GLN A 1 134 ? -8.18 -24.203 14.789 1 97 134 GLN A O 1
ATOM 1059 N N . ALA A 1 135 ? -8.945 -25.984 15.812 1 96.31 135 ALA A N 1
ATOM 1060 C CA . ALA A 1 135 ? -8.859 -25.406 17.156 1 96.31 135 ALA A CA 1
ATOM 1061 C C . ALA A 1 135 ? -7.41 -25.141 17.547 1 96.31 135 ALA A C 1
ATOM 1063 O O . ALA A 1 135 ? -7.121 -24.203 18.281 1 96.31 135 ALA A O 1
ATOM 1064 N N . ALA A 1 136 ? -6.508 -25.906 16.984 1 96.81 136 ALA A N 1
ATOM 1065 C CA . ALA A 1 136 ? -5.094 -25.812 17.344 1 96.81 136 ALA A CA 1
ATOM 1066 C C . ALA A 1 136 ? -4.387 -24.766 16.484 1 96.81 136 ALA A C 1
ATOM 1068 O O . ALA A 1 136 ? -3.23 -24.422 16.75 1 96.81 136 ALA A O 1
ATOM 1069 N N . LEU A 1 137 ? -5.008 -24.25 15.438 1 97.69 137 LEU A N 1
ATOM 1070 C CA . LEU A 1 137 ? -4.402 -23.266 14.555 1 97.69 137 LEU A CA 1
ATOM 1071 C C . LEU A 1 137 ? -4.457 -21.875 15.18 1 97.69 137 LEU A C 1
ATOM 1073 O O . LEU A 1 137 ? -5.535 -21.281 15.312 1 97.69 137 LEU A O 1
ATOM 1077 N N . PRO A 1 138 ? -3.355 -21.391 15.578 1 97.75 138 PRO A N 1
ATOM 1078 C CA . PRO A 1 138 ? -3.359 -20.031 16.109 1 97.75 138 PRO A CA 1
ATOM 1079 C C . PRO A 1 138 ? -3.469 -18.969 15.023 1 97.75 138 PRO A C 1
ATOM 1081 O O . PRO A 1 138 ? -3.148 -19.234 13.859 1 97.75 138 PRO A O 1
ATOM 1084 N N . GLY A 1 139 ? -3.945 -17.828 15.484 1 96.94 139 GLY A N 1
ATOM 1085 C CA . GLY A 1 139 ? -3.936 -16.656 14.617 1 96.94 139 GLY A CA 1
ATOM 1086 C C . GLY A 1 139 ? -5.16 -16.562 13.734 1 96.94 139 GLY A C 1
ATOM 1087 O O . GLY A 1 139 ? -6.156 -17.25 13.961 1 96.94 139 GLY A O 1
ATOM 1088 N N . GLY A 1 140 ? -5.043 -15.602 12.82 1 97.31 140 GLY A N 1
ATOM 1089 C CA . GLY A 1 140 ? -6.152 -15.312 11.93 1 97.31 140 GLY A CA 1
ATOM 1090 C C . GLY A 1 140 ? -7.203 -14.414 12.555 1 97.31 140 GLY A C 1
ATOM 1091 O O . GLY A 1 140 ? -7.152 -14.125 13.75 1 97.31 140 GLY A O 1
ATOM 1092 N N . VAL A 1 141 ? -8.086 -13.977 11.734 1 97 141 VAL A N 1
ATOM 1093 C CA . VAL A 1 141 ? -9.211 -13.172 12.203 1 97 141 VAL A CA 1
ATOM 1094 C C . VAL A 1 141 ? -10.352 -14.078 12.648 1 97 141 VAL A C 1
ATOM 1096 O O . VAL A 1 141 ? -10.984 -14.734 11.82 1 97 141 VAL A O 1
ATOM 1099 N N . PRO A 1 142 ? -10.625 -14.102 13.93 1 95.62 142 PRO A N 1
ATOM 1100 C CA . PRO A 1 142 ? -11.695 -14.977 14.414 1 95.62 142 PRO A CA 1
ATOM 1101 C C . PRO A 1 142 ? -13.023 -14.711 13.703 1 95.62 142 PRO A C 1
ATOM 1103 O O . PRO A 1 142 ? -13.359 -13.562 13.422 1 95.62 142 PRO A O 1
ATOM 1106 N N . GLY A 1 143 ? -13.719 -15.758 13.359 1 95.94 143 GLY A N 1
ATOM 1107 C CA . GLY A 1 143 ? -15.039 -15.625 12.766 1 95.94 143 GLY A CA 1
ATOM 1108 C C . GLY A 1 143 ? -15 -15.547 11.25 1 95.94 143 GLY A C 1
ATOM 1109 O O . GLY A 1 143 ? -16.047 -15.367 10.609 1 95.94 143 GLY A O 1
ATOM 1110 N N . THR A 1 144 ? -13.797 -15.703 10.68 1 97.19 144 THR A N 1
ATOM 1111 C CA . THR A 1 144 ? -13.68 -15.602 9.227 1 97.19 144 THR A CA 1
ATOM 1112 C C . THR A 1 144 ? -13.453 -16.969 8.602 1 97.19 144 THR A C 1
ATOM 1114 O O . THR A 1 144 ? -12.867 -17.078 7.52 1 97.19 144 THR A O 1
ATOM 1117 N N . GLU A 1 145 ? -13.781 -18.016 9.312 1 97.88 145 GLU A N 1
ATOM 1118 C CA . GLU A 1 145 ? -13.773 -19.359 8.742 1 97.88 145 GLU A CA 1
ATOM 1119 C C . GLU A 1 145 ? -14.703 -19.453 7.527 1 97.88 145 GLU A C 1
ATOM 1121 O O . GLU A 1 145 ? -15.484 -18.531 7.27 1 97.88 145 GLU A O 1
ATOM 1126 N N . ALA A 1 146 ? -14.57 -20.5 6.758 1 97.69 146 ALA A N 1
ATOM 1127 C CA . ALA A 1 146 ? -15.453 -20.719 5.613 1 97.69 146 ALA A CA 1
ATOM 1128 C C . ALA A 1 146 ? -16.922 -20.766 6.047 1 97.69 146 ALA A C 1
ATOM 1130 O O . ALA A 1 146 ? -17.219 -20.969 7.227 1 97.69 146 ALA A O 1
ATOM 1131 N N . PRO A 1 147 ? -17.875 -20.594 5.078 1 96.12 147 PRO A N 1
ATOM 1132 C CA . PRO A 1 147 ? -19.297 -20.594 5.402 1 96.12 147 PRO A CA 1
ATOM 1133 C C . PRO A 1 147 ? -19.734 -21.859 6.133 1 96.12 147 PRO A C 1
ATOM 1135 O O . PRO A 1 147 ? -20.672 -21.828 6.93 1 96.12 147 PRO A O 1
ATOM 1138 N N . ASP A 1 148 ? -19.109 -22.953 5.922 1 97.06 148 ASP A N 1
ATOM 1139 C CA . ASP A 1 148 ? -19.453 -24.203 6.582 1 97.06 148 ASP A CA 1
ATOM 1140 C C . ASP A 1 148 ? -18.781 -24.312 7.945 1 97.06 148 ASP A C 1
ATOM 1142 O O . ASP A 1 148 ? -18.828 -25.375 8.586 1 97.06 148 ASP A O 1
ATOM 1146 N N . GLY A 1 149 ? -18.062 -23.25 8.32 1 97.12 149 GLY A N 1
ATOM 1147 C CA . GLY A 1 149 ? -17.453 -23.188 9.641 1 97.12 149 GLY A CA 1
ATOM 1148 C C . GLY A 1 149 ? -16.062 -23.781 9.68 1 97.12 149 GLY A C 1
ATOM 1149 O O . GLY A 1 149 ? -15.422 -23.797 10.734 1 97.12 149 GLY A O 1
ATOM 1150 N N . LYS A 1 150 ? -15.531 -24.172 8.586 1 97.56 150 LYS A N 1
ATOM 1151 C CA . LYS A 1 150 ? -14.258 -24.891 8.57 1 97.56 150 LYS A CA 1
ATOM 1152 C C . LYS A 1 150 ? -13.125 -23.969 8.109 1 97.56 150 LYS A C 1
ATOM 1154 O O . LYS A 1 150 ? -13.367 -22.938 7.484 1 97.56 150 LYS A O 1
ATOM 1159 N N . THR A 1 151 ? -11.945 -24.328 8.5 1 98.25 151 THR A N 1
ATOM 1160 C CA . THR A 1 151 ? -10.719 -23.828 7.891 1 98.25 151 THR A CA 1
ATOM 1161 C C . THR A 1 151 ? -10.148 -24.859 6.914 1 98.25 151 THR A C 1
ATOM 1163 O O . THR A 1 151 ? -10.062 -26.047 7.234 1 98.25 151 THR A O 1
ATOM 1166 N N . TYR A 1 152 ? -9.859 -24.375 5.762 1 97.75 152 TYR A N 1
ATOM 1167 C CA . TYR A 1 152 ? -9.281 -25.266 4.754 1 97.75 152 TYR A CA 1
ATOM 1168 C C . TYR A 1 152 ? -7.766 -25.109 4.703 1 97.75 152 TYR A C 1
ATOM 1170 O O . TYR A 1 152 ? -7.242 -24 4.867 1 97.75 152 TYR A O 1
ATOM 1178 N N . ALA A 1 153 ? -7.082 -26.219 4.52 1 98.19 153 ALA A N 1
ATOM 1179 C CA . ALA A 1 153 ? -5.629 -26.234 4.387 1 98.19 153 ALA A CA 1
ATOM 1180 C C . ALA A 1 153 ? -5.207 -26.766 3.023 1 98.19 153 ALA A C 1
ATOM 1182 O O . ALA A 1 153 ? -6.012 -27.375 2.312 1 98.19 153 ALA A O 1
ATOM 1183 N N . ASP A 1 154 ? -3.936 -26.609 2.738 1 97.81 154 ASP A N 1
ATOM 1184 C CA . ASP A 1 154 ? -3.453 -26.969 1.405 1 97.81 154 ASP A CA 1
ATOM 1185 C C . ASP A 1 154 ? -2.889 -28.391 1.38 1 97.81 154 ASP A C 1
ATOM 1187 O O . ASP A 1 154 ? -2.475 -28.906 2.414 1 97.81 154 ASP A O 1
ATOM 1191 N N . THR A 1 155 ? -2.926 -28.906 0.241 1 97.56 155 THR A N 1
ATOM 1192 C CA . THR A 1 155 ? -2.15 -30.078 -0.141 1 97.56 155 THR A CA 1
ATOM 1193 C C . THR A 1 155 ? -1.278 -29.781 -1.357 1 97.56 155 THR A C 1
ATOM 1195 O O . THR A 1 155 ? -1.547 -28.844 -2.104 1 97.56 155 THR A O 1
ATOM 1198 N N . ILE A 1 156 ? -0.2 -30.453 -1.439 1 98.19 156 ILE A N 1
ATOM 1199 C CA . ILE A 1 156 ? 0.562 -30.531 -2.682 1 98.19 156 ILE A CA 1
ATOM 1200 C C . ILE A 1 156 ? 0.426 -31.922 -3.289 1 98.19 156 ILE A C 1
ATOM 1202 O O . ILE A 1 156 ? 0.699 -32.938 -2.625 1 98.19 156 ILE A O 1
ATOM 1206 N N . ARG A 1 157 ? 0.025 -31.906 -4.543 1 97.12 157 ARG A N 1
ATOM 1207 C CA . ARG A 1 157 ? -0.214 -33.188 -5.23 1 97.12 157 ARG A CA 1
ATOM 1208 C C . ARG A 1 157 ? 0.675 -33.312 -6.461 1 97.12 157 ARG A C 1
ATOM 1210 O O . ARG A 1 157 ? 0.878 -32.344 -7.195 1 97.12 157 ARG A O 1
ATOM 1217 N N . GLU A 1 158 ? 1.233 -34.469 -6.59 1 97.5 158 GLU A N 1
ATOM 1218 C CA . GLU A 1 158 ? 1.97 -34.875 -7.789 1 97.5 158 GLU A CA 1
ATOM 1219 C C . GLU A 1 158 ? 1.175 -35.875 -8.633 1 97.5 158 GLU A C 1
ATOM 1221 O O . GLU A 1 158 ? 0.817 -36.938 -8.148 1 97.5 158 GLU A O 1
ATOM 1226 N N . VAL A 1 159 ? 0.912 -35.438 -9.828 1 97.06 159 VAL A N 1
ATOM 1227 C CA . VAL A 1 159 ? 0.121 -36.281 -10.727 1 97.06 159 VAL A CA 1
ATOM 1228 C C . VAL A 1 159 ? 0.93 -36.594 -11.977 1 97.06 159 VAL A C 1
ATOM 1230 O O . VAL A 1 159 ? 1.526 -35.719 -12.586 1 97.06 159 VAL A O 1
ATOM 1233 N N . LYS A 1 160 ? 1.024 -37.844 -12.312 1 95.25 160 LYS A N 1
ATOM 1234 C CA . LYS A 1 160 ? 1.636 -38.312 -13.547 1 95.25 160 LYS A CA 1
ATOM 1235 C C . LYS A 1 160 ? 0.652 -39.156 -14.352 1 95.25 160 LYS A C 1
ATOM 1237 O O . LYS A 1 160 ? 0.138 -40.188 -13.859 1 95.25 160 LYS A O 1
ATOM 1242 N N . ASP A 1 161 ? 0.419 -38.844 -15.555 1 91.12 161 ASP A N 1
ATOM 1243 C CA . ASP A 1 161 ? -0.484 -39.562 -16.453 1 91.12 161 ASP A CA 1
ATOM 1244 C C . ASP A 1 161 ? -1.845 -39.781 -15.805 1 91.12 161 ASP A C 1
ATOM 1246 O O . ASP A 1 161 ? -2.344 -40.906 -15.773 1 91.12 161 ASP A O 1
ATOM 1250 N N . GLY A 1 162 ? -2.236 -38.719 -15.133 1 89.25 162 GLY A N 1
ATOM 1251 C CA . GLY A 1 162 ? -3.578 -38.719 -14.578 1 89.25 162 GLY A CA 1
ATOM 1252 C C . GLY A 1 162 ? -3.664 -39.438 -13.234 1 89.25 162 GLY A C 1
ATOM 1253 O O . GLY A 1 162 ? -4.738 -39.5 -12.641 1 89.25 162 GLY A O 1
ATOM 1254 N N . LYS A 1 163 ? -2.588 -39.906 -12.773 1 95.44 163 LYS A N 1
ATOM 1255 C CA . LYS A 1 163 ? -2.598 -40.625 -11.516 1 95.44 163 LYS A CA 1
ATOM 1256 C C . LYS A 1 163 ? -1.857 -39.844 -10.422 1 95.44 163 LYS A C 1
ATOM 1258 O O . LYS A 1 163 ? -0.781 -39.312 -10.672 1 95.44 163 LYS A O 1
ATOM 1263 N N . LEU A 1 164 ? -2.465 -39.781 -9.289 1 96.38 164 LEU A N 1
ATOM 1264 C CA . LEU A 1 164 ? -1.793 -39.188 -8.125 1 96.38 164 LEU A CA 1
ATOM 1265 C C . LEU A 1 164 ? -0.632 -40.094 -7.68 1 96.38 164 LEU A C 1
ATOM 1267 O O . LEU A 1 164 ? -0.836 -41.25 -7.309 1 96.38 164 LEU A O 1
ATOM 1271 N N . VAL A 1 165 ? 0.587 -39.594 -7.68 1 97.38 165 VAL A N 1
ATOM 1272 C CA . VAL A 1 165 ? 1.738 -40.438 -7.379 1 97.38 165 VAL A CA 1
ATOM 1273 C C . VAL A 1 165 ? 2.41 -39.969 -6.094 1 97.38 165 VAL A C 1
ATOM 1275 O O . VAL A 1 165 ? 3.227 -40.688 -5.508 1 97.38 165 VAL A O 1
ATOM 1278 N N . TRP A 1 166 ? 2.125 -38.781 -5.586 1 97.88 166 TRP A N 1
ATOM 1279 C CA . TRP A 1 166 ? 2.65 -38.219 -4.344 1 97.88 166 TRP A CA 1
ATOM 1280 C C . TRP A 1 166 ? 1.736 -37.156 -3.801 1 97.88 166 TRP A C 1
ATOM 1282 O O . TRP A 1 166 ? 1.146 -36.375 -4.57 1 97.88 166 TRP A O 1
ATOM 1292 N N . GLU A 1 167 ? 1.606 -37.094 -2.49 1 98 167 GLU A N 1
ATOM 1293 C CA . GLU A 1 167 ? 0.798 -36.094 -1.842 1 98 167 GLU A CA 1
ATOM 1294 C C . GLU A 1 167 ? 1.438 -35.625 -0.536 1 98 167 GLU A C 1
ATOM 1296 O O . GLU A 1 167 ? 1.962 -36.438 0.227 1 98 167 GLU A O 1
ATOM 1301 N N . TRP A 1 168 ? 1.524 -34.406 -0.299 1 98.5 168 TRP A N 1
ATOM 1302 C CA . TRP A 1 168 ? 1.944 -33.75 0.935 1 98.5 168 TRP A CA 1
ATOM 1303 C C . TRP A 1 168 ? 0.818 -32.875 1.509 1 98.5 168 TRP A C 1
ATOM 1305 O O . TRP A 1 168 ? 0.259 -32.031 0.812 1 98.5 168 TRP A O 1
ATOM 1315 N N . LYS A 1 169 ? 0.456 -33.125 2.742 1 98.31 169 LYS A N 1
ATOM 1316 C CA . LYS A 1 169 ? -0.666 -32.406 3.371 1 98.31 169 LYS A CA 1
ATOM 1317 C C . LYS A 1 169 ? -0.181 -31.453 4.453 1 98.31 169 LYS A C 1
ATOM 1319 O O . LYS A 1 169 ? 0.553 -31.859 5.359 1 98.31 169 LYS A O 1
ATOM 1324 N N . VAL A 1 170 ? -0.626 -30.312 4.352 1 98.31 170 VAL A N 1
ATOM 1325 C CA . VAL A 1 170 ? -0.324 -29.297 5.359 1 98.31 170 VAL A CA 1
ATOM 1326 C C . VAL A 1 170 ? -0.758 -29.797 6.738 1 98.31 170 VAL A C 1
ATOM 1328 O O . VAL A 1 170 ? -0.007 -29.688 7.707 1 98.31 170 VAL A O 1
ATOM 1331 N N . SER A 1 171 ? -1.895 -30.406 6.887 1 97.88 171 SER A N 1
ATOM 1332 C CA . SER A 1 171 ? -2.492 -30.859 8.141 1 97.88 171 SER A CA 1
ATOM 1333 C C . SER A 1 171 ? -1.608 -31.875 8.844 1 97.88 171 SER A C 1
ATOM 1335 O O . SER A 1 171 ? -1.635 -31.984 10.078 1 97.88 171 SER A O 1
ATOM 1337 N N . GLU A 1 172 ? -0.829 -32.562 8.047 1 97.62 172 GLU A N 1
ATOM 1338 C CA . GLU A 1 172 ? -0.023 -33.625 8.602 1 97.62 172 GLU A CA 1
ATOM 1339 C C . GLU A 1 172 ? 1.41 -33.188 8.859 1 97.62 172 GLU A C 1
ATOM 1341 O O . GLU A 1 172 ? 2.123 -33.781 9.664 1 97.62 172 GLU A O 1
ATOM 1346 N N . HIS A 1 173 ? 1.808 -32.094 8.148 1 98.19 173 HIS A N 1
ATOM 1347 C CA . HIS A 1 173 ? 3.254 -31.906 8.117 1 98.19 173 HIS A CA 1
ATOM 1348 C C . HIS A 1 173 ? 3.639 -30.516 8.617 1 98.19 173 HIS A C 1
ATOM 1350 O O . HIS A 1 173 ? 4.777 -30.297 9.031 1 98.19 173 HIS A O 1
ATOM 1356 N N . LEU A 1 174 ? 2.756 -29.562 8.531 1 98.06 174 LEU A N 1
ATOM 1357 C CA . LEU A 1 174 ? 3.098 -28.188 8.898 1 98.06 174 LEU A CA 1
ATOM 1358 C C . LEU A 1 174 ? 2.697 -27.906 10.344 1 98.06 174 LEU A C 1
ATOM 1360 O O . LEU A 1 174 ? 1.518 -27.984 10.695 1 98.06 174 LEU A O 1
ATOM 1364 N N . ASP A 1 175 ? 3.611 -27.578 11.203 1 97.62 175 ASP A N 1
ATOM 1365 C CA . ASP A 1 175 ? 3.352 -27.266 12.602 1 97.62 175 ASP A CA 1
ATOM 1366 C C . ASP A 1 175 ? 2.746 -25.875 12.75 1 97.62 175 ASP A C 1
ATOM 1368 O O . ASP A 1 175 ? 3.422 -24.875 12.508 1 97.62 175 ASP A O 1
ATOM 1372 N N . PRO A 1 176 ? 1.498 -25.781 13.172 1 97.62 176 PRO A N 1
ATOM 1373 C CA . PRO A 1 176 ? 0.852 -24.469 13.266 1 97.62 176 PRO A CA 1
ATOM 1374 C C . PRO A 1 176 ? 1.491 -23.562 14.32 1 97.62 176 PRO A C 1
ATOM 1376 O O . PRO A 1 176 ? 1.31 -22.344 14.281 1 97.62 176 PRO A O 1
ATOM 1379 N N . LYS A 1 177 ? 2.174 -24.125 15.281 1 96.38 177 LYS A N 1
ATOM 1380 C CA . LYS A 1 177 ? 2.857 -23.328 16.281 1 96.38 177 LYS A CA 1
ATOM 1381 C C . LYS A 1 177 ? 4.055 -22.594 15.695 1 96.38 177 LYS A C 1
ATOM 1383 O O . LYS A 1 177 ? 4.406 -21.5 16.141 1 96.38 177 LYS A O 1
ATOM 1388 N N . ILE A 1 178 ? 4.656 -23.234 14.68 1 97.12 178 ILE A N 1
ATOM 1389 C CA . ILE A 1 178 ? 5.809 -22.656 14 1 97.12 178 ILE A CA 1
ATOM 1390 C C . ILE A 1 178 ? 5.34 -21.75 12.852 1 97.12 178 ILE A C 1
ATOM 1392 O O . ILE A 1 178 ? 5.941 -20.719 12.586 1 97.12 178 ILE A O 1
ATOM 1396 N N . PHE A 1 179 ? 4.293 -22.125 12.234 1 98.06 179 PHE A N 1
ATOM 1397 C CA . PHE A 1 179 ? 3.758 -21.391 11.086 1 98.06 179 PHE A CA 1
ATOM 1398 C C . PHE A 1 179 ? 2.316 -20.969 11.336 1 98.06 179 PHE A C 1
ATOM 1400 O O . PHE A 1 179 ? 1.403 -21.406 10.633 1 98.06 179 PHE A O 1
ATOM 1407 N N . PRO A 1 180 ? 2.139 -20.109 12.281 1 97.94 180 PRO A N 1
ATOM 1408 C CA . PRO A 1 180 ? 0.775 -19.656 12.578 1 97.94 180 PRO A CA 1
ATOM 1409 C C . PRO A 1 180 ? 0.184 -18.797 11.469 1 97.94 180 PRO A C 1
ATOM 1411 O O . PRO A 1 180 ? 0.923 -18.109 10.75 1 97.94 180 PRO A O 1
ATOM 1414 N N . LEU A 1 181 ? -1.148 -18.906 11.375 1 97.94 181 LEU A N 1
ATOM 1415 C CA . LEU A 1 181 ? -1.844 -17.953 10.516 1 97.94 181 LEU A CA 1
ATOM 1416 C C . LEU A 1 181 ? -1.662 -16.531 11.023 1 97.94 181 LEU A C 1
ATOM 1418 O O . LEU A 1 181 ? -1.808 -16.266 12.219 1 97.94 181 LEU A O 1
ATOM 1422 N N . GLN A 1 182 ? -1.314 -15.617 10.125 1 96.31 182 GLN A N 1
ATOM 1423 C CA . GLN A 1 182 ? -1.131 -14.234 10.547 1 96.31 182 GLN A CA 1
ATOM 1424 C C . GLN A 1 182 ? -2.438 -13.633 11.055 1 96.31 182 GLN A C 1
ATOM 1426 O O . GLN A 1 182 ? -3.506 -13.898 10.5 1 96.31 182 GLN A O 1
ATOM 1431 N N . HIS A 1 183 ? -2.361 -12.789 12.031 1 93.88 183 HIS A N 1
ATOM 1432 C CA . HIS A 1 183 ? -3.52 -12.336 12.797 1 93.88 183 HIS A CA 1
ATOM 1433 C C . HIS A 1 183 ? -4.453 -11.492 11.938 1 93.88 183 HIS A C 1
ATOM 1435 O O . HIS A 1 183 ? -5.625 -11.312 12.273 1 93.88 183 HIS A O 1
ATOM 1441 N N . TYR A 1 184 ? -3.99 -10.953 10.859 1 92.94 184 TYR A N 1
ATOM 1442 C CA . TYR A 1 184 ? -4.793 -10.102 9.992 1 92.94 184 TYR A CA 1
ATOM 1443 C C . TYR A 1 184 ? -5.434 -10.914 8.875 1 92.94 184 TYR A C 1
ATOM 1445 O O . TYR A 1 184 ? -6.238 -10.383 8.102 1 92.94 184 TYR A O 1
ATOM 1453 N N . TYR A 1 185 ? -5.105 -12.164 8.789 1 96 185 TYR A N 1
ATOM 1454 C CA . TYR A 1 185 ? -5.527 -12.992 7.66 1 96 185 TYR A CA 1
ATOM 1455 C C . TYR A 1 185 ? -6.785 -13.781 8 1 96 185 TYR A C 1
ATOM 1457 O O . TYR A 1 185 ? -6.926 -14.281 9.125 1 96 185 TYR A O 1
ATOM 1465 N N . PRO A 1 186 ? -7.723 -13.906 7.043 1 96.5 186 PRO A N 1
ATOM 1466 C CA . PRO A 1 186 ? -8.914 -14.719 7.309 1 96.5 186 PRO A CA 1
ATOM 1467 C C . PRO A 1 186 ? -8.578 -16.188 7.582 1 96.5 186 PRO A C 1
ATOM 1469 O O . PRO A 1 186 ? -7.605 -16.703 7.035 1 96.5 186 PRO A O 1
ATOM 1472 N N . ARG A 1 187 ? -9.438 -16.844 8.297 1 97.62 187 ARG A N 1
ATOM 1473 C CA . ARG A 1 187 ? -9.172 -18.188 8.781 1 97.62 187 ARG A CA 1
ATOM 1474 C C . ARG A 1 187 ? -9.695 -19.234 7.805 1 97.62 187 ARG A C 1
ATOM 1476 O O . ARG A 1 187 ? -9.523 -20.438 8.016 1 97.62 187 ARG A O 1
ATOM 1483 N N . GLU A 1 188 ? -10.266 -18.812 6.68 1 97.38 188 GLU A N 1
ATOM 1484 C CA . GLU A 1 188 ? -10.875 -19.75 5.746 1 97.38 188 GLU A CA 1
ATOM 1485 C C . GLU A 1 188 ? -9.82 -20.594 5.039 1 97.38 188 GLU A C 1
ATOM 1487 O O . GLU A 1 188 ? -10.117 -21.672 4.527 1 97.38 188 GLU A O 1
ATOM 1492 N N . HIS A 1 189 ? -8.547 -20.125 5.004 1 97.06 189 HIS A N 1
ATOM 1493 C CA . HIS A 1 189 ? -7.543 -20.812 4.195 1 97.06 189 HIS A CA 1
ATOM 1494 C C . HIS A 1 189 ? -6.152 -20.672 4.801 1 97.06 189 HIS A C 1
ATOM 1496 O O . HIS A 1 189 ? -5.652 -19.547 4.961 1 97.06 189 HIS A O 1
ATOM 1502 N N . TRP A 1 190 ? -5.531 -21.75 5.125 1 97.88 190 TRP A N 1
ATOM 1503 C CA . TRP A 1 190 ? -4.191 -21.828 5.695 1 97.88 190 TRP A CA 1
ATOM 1504 C C . TRP A 1 190 ? -3.387 -22.938 5.035 1 97.88 190 TRP A C 1
ATOM 1506 O O . TRP A 1 190 ? -3.867 -24.078 4.898 1 97.88 190 TRP A O 1
ATOM 1516 N N . PRO A 1 191 ? -2.119 -22.672 4.648 1 98 191 PRO A N 1
ATOM 1517 C CA . PRO A 1 191 ? -1.348 -21.422 4.762 1 98 191 PRO A CA 1
ATOM 1518 C C . PRO A 1 191 ? -1.301 -20.641 3.453 1 98 191 PRO A C 1
ATOM 1520 O O . PRO A 1 191 ? -0.464 -19.75 3.293 1 98 191 PRO A O 1
ATOM 1523 N N . LEU A 1 192 ? -2.18 -21.125 2.453 1 96.94 192 LEU A N 1
ATOM 1524 C CA . LEU A 1 192 ? -2.34 -20.453 1.166 1 96.94 192 LEU A CA 1
ATOM 1525 C C . LEU A 1 192 ? -1.073 -20.578 0.326 1 96.94 192 LEU A C 1
ATOM 1527 O O . LEU A 1 192 ? -0.444 -19.578 -0.015 1 96.94 192 LEU A O 1
ATOM 1531 N N . ILE A 1 193 ? -0.754 -21.812 -0.062 1 97.56 193 ILE A N 1
ATOM 1532 C CA . ILE A 1 193 ? 0.377 -22.094 -0.938 1 97.56 193 ILE A CA 1
ATOM 1533 C C . ILE A 1 193 ? 0.163 -21.422 -2.293 1 97.56 193 ILE A C 1
ATOM 1535 O O . ILE A 1 193 ? -0.881 -21.609 -2.924 1 97.56 193 ILE A O 1
ATOM 1539 N N . ASN A 1 194 ? 1.177 -20.672 -2.727 1 96.69 194 ASN A N 1
ATOM 1540 C CA . ASN A 1 194 ? 0.977 -19.922 -3.967 1 96.69 194 ASN A CA 1
ATOM 1541 C C . ASN A 1 194 ? 2.109 -20.172 -4.961 1 96.69 194 ASN A C 1
ATOM 1543 O O . ASN A 1 194 ? 2.133 -19.578 -6.039 1 96.69 194 ASN A O 1
ATOM 1547 N N . ALA A 1 195 ? 3.01 -21 -4.598 1 97.06 195 ALA A N 1
ATOM 1548 C CA . ALA A 1 195 ? 4.039 -21.469 -5.52 1 97.06 195 ALA A CA 1
ATOM 1549 C C . ALA A 1 195 ? 4.559 -22.844 -5.105 1 97.06 195 ALA A C 1
ATOM 1551 O O . ALA A 1 195 ? 4.773 -23.094 -3.918 1 97.06 195 ALA A O 1
ATOM 1552 N N . ILE A 1 196 ? 4.641 -23.703 -6.012 1 97.69 196 ILE A N 1
ATOM 1553 C CA . ILE A 1 196 ? 5.27 -25.016 -5.898 1 97.69 196 ILE A CA 1
ATOM 1554 C C . ILE A 1 196 ? 6.367 -25.156 -6.953 1 97.69 196 ILE A C 1
ATOM 1556 O O . ILE A 1 196 ? 6.133 -24.906 -8.133 1 97.69 196 ILE A O 1
ATOM 1560 N N . TYR A 1 197 ? 7.559 -25.547 -6.496 1 97.69 197 TYR A N 1
ATOM 1561 C CA . TYR A 1 197 ? 8.695 -25.625 -7.406 1 97.69 197 TYR A CA 1
ATOM 1562 C C . TYR A 1 197 ? 9.57 -26.828 -7.062 1 97.69 197 TYR A C 1
ATOM 1564 O O . TYR A 1 197 ? 10.234 -26.844 -6.023 1 97.69 197 TYR A O 1
ATOM 1572 N N . PRO A 1 198 ? 9.539 -27.828 -7.922 1 97.25 198 PRO A N 1
ATOM 1573 C CA . PRO A 1 198 ? 10.477 -28.938 -7.727 1 97.25 198 PRO A CA 1
ATOM 1574 C C . PRO A 1 198 ? 11.93 -28.5 -7.914 1 97.25 198 PRO A C 1
ATOM 1576 O O . PRO A 1 198 ? 12.32 -28.062 -9 1 97.25 198 PRO A O 1
ATOM 1579 N N . LEU A 1 199 ? 12.703 -28.719 -6.871 1 98.19 199 LEU A N 1
ATOM 1580 C CA . LEU A 1 199 ? 14.102 -28.297 -6.883 1 98.19 199 LEU A CA 1
ATOM 1581 C C . LEU A 1 199 ? 14.961 -29.312 -7.613 1 98.19 199 LEU A C 1
ATOM 1583 O O . LEU A 1 199 ? 14.57 -30.484 -7.758 1 98.19 199 LEU A O 1
ATOM 1587 N N . LYS A 1 200 ? 16.141 -28.859 -7.984 1 97.19 200 LYS A N 1
ATOM 1588 C CA . LYS A 1 200 ? 17.078 -29.719 -8.695 1 97.19 200 LYS A CA 1
ATOM 1589 C C . LYS A 1 200 ? 17.453 -30.938 -7.855 1 97.19 200 LYS A C 1
ATOM 1591 O O . LYS A 1 200 ? 17.688 -32.031 -8.398 1 97.19 200 LYS A O 1
ATOM 1596 N N . ASP A 1 201 ? 17.453 -30.828 -6.605 1 97.69 201 ASP A N 1
ATOM 1597 C CA . ASP A 1 201 ? 17.891 -31.922 -5.742 1 97.69 201 ASP A CA 1
ATOM 1598 C C . ASP A 1 201 ? 16.734 -32.875 -5.422 1 97.69 201 ASP A C 1
ATOM 1600 O O . ASP A 1 201 ? 16.859 -33.781 -4.594 1 97.69 201 ASP A O 1
ATOM 1604 N N . GLY A 1 202 ? 15.594 -32.594 -5.949 1 96.94 202 GLY A N 1
ATOM 1605 C CA . GLY A 1 202 ? 14.469 -33.531 -5.816 1 96.94 202 GLY A CA 1
ATOM 1606 C C . GLY A 1 202 ? 13.477 -33.094 -4.75 1 96.94 202 GLY A C 1
ATOM 1607 O O . GLY A 1 202 ? 12.367 -33.625 -4.688 1 96.94 202 GLY A O 1
ATOM 1608 N N . ASN A 1 203 ? 13.828 -32.125 -3.967 1 98.44 203 ASN A N 1
ATOM 1609 C CA . ASN A 1 203 ? 12.93 -31.594 -2.943 1 98.44 203 ASN A CA 1
ATOM 1610 C C . ASN A 1 203 ? 11.969 -30.562 -3.518 1 98.44 203 ASN A C 1
ATOM 1612 O O . ASN A 1 203 ? 12.055 -30.219 -4.695 1 98.44 203 ASN A O 1
ATOM 1616 N N . ILE A 1 204 ? 10.977 -30.203 -2.688 1 98.56 204 ILE A N 1
ATOM 1617 C CA . ILE A 1 204 ? 9.906 -29.344 -3.172 1 98.56 204 ILE A CA 1
ATOM 1618 C C . ILE A 1 204 ? 9.969 -28 -2.451 1 98.56 204 ILE A C 1
ATOM 1620 O O . ILE A 1 204 ? 9.961 -27.938 -1.219 1 98.56 204 ILE A O 1
ATOM 1624 N N . LEU A 1 205 ? 10.156 -26.938 -3.215 1 98.75 205 LEU A N 1
ATOM 1625 C CA . LEU A 1 205 ? 10.031 -25.562 -2.719 1 98.75 205 LEU A CA 1
ATOM 1626 C C . LEU A 1 205 ? 8.57 -25.109 -2.73 1 98.75 205 LEU A C 1
ATOM 1628 O O . LEU A 1 205 ? 7.844 -25.375 -3.689 1 98.75 205 LEU A O 1
ATOM 1632 N N . ALA A 1 206 ? 8.094 -24.484 -1.636 1 98.62 206 ALA A N 1
ATOM 1633 C CA . ALA A 1 206 ? 6.727 -23.984 -1.56 1 98.62 206 ALA A CA 1
ATOM 1634 C C . ALA A 1 206 ? 6.688 -22.594 -0.912 1 98.62 206 ALA A C 1
ATOM 1636 O O . ALA A 1 206 ? 7.461 -22.312 0.008 1 98.62 206 ALA A O 1
ATOM 1637 N N . SER A 1 207 ? 5.891 -21.75 -1.405 1 98.5 207 SER A N 1
ATOM 1638 C CA . SER A 1 207 ? 5.656 -20.406 -0.896 1 98.5 207 SER A CA 1
ATOM 1639 C C . SER A 1 207 ? 4.316 -20.312 -0.176 1 98.5 207 SER A C 1
ATOM 1641 O O . SER A 1 207 ? 3.275 -20.641 -0.744 1 98.5 207 SER A O 1
ATOM 1643 N N . LEU A 1 208 ? 4.262 -19.844 1.084 1 98.31 208 LEU A N 1
ATOM 1644 C CA . LEU A 1 208 ? 3.09 -19.781 1.949 1 98.31 208 LEU A CA 1
ATOM 1645 C C . LEU A 1 208 ? 2.732 -18.344 2.289 1 98.31 208 LEU A C 1
ATOM 1647 O O . LEU A 1 208 ? 3.363 -17.734 3.154 1 98.31 208 LEU A O 1
ATOM 1651 N N . ARG A 1 209 ? 1.708 -17.812 1.754 1 97.31 209 ARG A N 1
ATOM 1652 C CA . ARG A 1 209 ? 1.424 -16.375 1.844 1 97.31 209 ARG A CA 1
ATOM 1653 C C . ARG A 1 209 ? 0.976 -15.992 3.25 1 97.31 209 ARG A C 1
ATOM 1655 O O . ARG A 1 209 ? 1.552 -15.102 3.869 1 97.31 209 ARG A O 1
ATOM 1662 N N . SER A 1 210 ? -0.008 -16.766 3.814 1 97.06 210 SER A N 1
ATOM 1663 C CA . SER A 1 210 ? -0.74 -16.297 4.984 1 97.06 210 SER A CA 1
ATOM 1664 C C . SER A 1 210 ? 0.088 -16.453 6.258 1 97.06 210 SER A C 1
ATOM 1666 O O . SER A 1 210 ? -0.303 -15.977 7.324 1 97.06 210 SER A O 1
ATOM 1668 N N . VAL A 1 211 ? 1.256 -17.078 6.117 1 97.38 211 VAL A N 1
ATOM 1669 C CA . VAL A 1 211 ? 2.143 -17.219 7.27 1 97.38 211 VAL A CA 1
ATOM 1670 C C . VAL A 1 211 ? 3.477 -16.531 6.984 1 97.38 211 VAL A C 1
ATOM 1672 O O . VAL A 1 211 ? 4.363 -16.516 7.84 1 97.38 211 VAL A O 1
ATOM 1675 N N . SER A 1 212 ? 3.65 -15.945 5.766 1 97.81 212 SER A N 1
ATOM 1676 C CA . SER A 1 212 ? 4.898 -15.328 5.332 1 97.81 212 SER A CA 1
ATOM 1677 C C . SER A 1 212 ? 6.074 -16.281 5.496 1 97.81 212 SER A C 1
ATOM 1679 O O . SER A 1 212 ? 6.996 -16.016 6.273 1 97.81 212 SER A O 1
ATOM 1681 N N . ALA A 1 213 ? 6.043 -17.281 4.637 1 98.69 213 ALA A N 1
ATOM 1682 C CA . ALA A 1 213 ? 7.125 -18.25 4.707 1 98.69 213 ALA A CA 1
ATOM 1683 C C . ALA A 1 213 ? 7.383 -18.891 3.34 1 98.69 213 ALA A C 1
ATOM 1685 O O . ALA A 1 213 ? 6.473 -18.984 2.514 1 98.69 213 ALA A O 1
ATOM 1686 N N . VAL A 1 214 ? 8.57 -19.203 3.105 1 98.94 214 VAL A N 1
ATOM 1687 C CA . VAL A 1 214 ? 9.016 -20.094 2.041 1 98.94 214 VAL A CA 1
ATOM 1688 C C . VAL A 1 214 ? 9.68 -21.328 2.646 1 98.94 214 VAL A C 1
ATOM 1690 O O . VAL A 1 214 ? 10.523 -21.203 3.541 1 98.94 214 VAL A O 1
ATOM 1693 N N . ILE A 1 215 ? 9.258 -22.5 2.201 1 98.94 215 ILE A N 1
ATOM 1694 C CA . ILE A 1 215 ? 9.773 -23.703 2.828 1 98.94 215 ILE A CA 1
ATOM 1695 C C . ILE A 1 215 ? 10.328 -24.641 1.76 1 98.94 215 ILE A C 1
ATOM 1697 O O . ILE A 1 215 ? 9.953 -24.547 0.588 1 98.94 215 ILE A O 1
ATOM 1701 N N . ILE A 1 216 ? 11.227 -25.469 2.156 1 98.94 216 ILE A N 1
ATOM 1702 C CA . ILE A 1 216 ? 11.641 -26.625 1.363 1 98.94 216 ILE A CA 1
ATOM 1703 C C . ILE A 1 216 ? 11.227 -27.922 2.07 1 98.94 216 ILE A C 1
ATOM 1705 O O . ILE A 1 216 ? 11.547 -28.125 3.242 1 98.94 216 ILE A O 1
ATOM 1709 N N . ILE A 1 217 ? 10.523 -28.672 1.376 1 98.88 217 ILE A N 1
ATOM 1710 C CA . ILE A 1 217 ? 10.008 -29.969 1.837 1 98.88 217 ILE A CA 1
ATOM 1711 C C . ILE A 1 217 ? 10.891 -31.094 1.305 1 98.88 217 ILE A C 1
ATOM 1713 O O . ILE A 1 217 ? 11.102 -31.203 0.094 1 98.88 217 ILE A O 1
ATOM 1717 N N . GLU A 1 218 ? 11.422 -31.875 2.215 1 98.81 218 GLU A N 1
ATOM 1718 C CA . GLU A 1 218 ? 12.031 -33.125 1.765 1 98.81 218 GLU A CA 1
ATOM 1719 C C . GLU A 1 218 ? 10.977 -34.094 1.227 1 98.81 218 GLU A C 1
ATOM 1721 O O . GLU A 1 218 ? 10.125 -34.562 1.978 1 98.81 218 GLU A O 1
ATOM 1726 N N . LYS A 1 219 ? 11.062 -34.375 -0.058 1 98.06 219 LYS A N 1
ATOM 1727 C CA . LYS A 1 219 ? 9.984 -35.094 -0.72 1 98.06 219 LYS A CA 1
ATOM 1728 C C . LYS A 1 219 ? 9.828 -36.5 -0.145 1 98.06 219 LYS A C 1
ATOM 1730 O O . LYS A 1 219 ? 8.711 -37 0.046 1 98.06 219 LYS A O 1
ATOM 1735 N N . ALA A 1 220 ? 10.875 -37.156 0.211 1 97.56 220 ALA A N 1
ATOM 1736 C CA . ALA A 1 220 ? 10.883 -38.531 0.675 1 97.56 220 ALA A CA 1
ATOM 1737 C C . ALA A 1 220 ? 10.18 -38.656 2.025 1 97.56 220 ALA A C 1
ATOM 1739 O O . ALA A 1 220 ? 9.508 -39.656 2.289 1 97.56 220 ALA A O 1
ATOM 1740 N N . THR A 1 221 ? 10.234 -37.625 2.85 1 98.06 221 THR A N 1
ATOM 1741 C CA . THR A 1 221 ? 9.773 -37.781 4.227 1 98.06 221 THR A CA 1
ATOM 1742 C C . THR A 1 221 ? 8.617 -36.812 4.516 1 98.06 221 THR A C 1
ATOM 1744 O O . THR A 1 221 ? 7.871 -37.031 5.477 1 98.06 221 THR A O 1
ATOM 1747 N N . GLY A 1 222 ? 8.562 -35.812 3.732 1 98.25 222 GLY A N 1
ATOM 1748 C CA . GLY A 1 222 ? 7.566 -34.781 3.992 1 98.25 222 GLY A CA 1
ATOM 1749 C C . GLY A 1 222 ? 8.016 -33.75 5.008 1 98.25 222 GLY A C 1
ATOM 1750 O O . GLY A 1 222 ? 7.305 -32.781 5.273 1 98.25 222 GLY A O 1
ATOM 1751 N N . LYS A 1 223 ? 9.203 -33.875 5.504 1 98.44 223 LYS A N 1
ATOM 1752 C CA . LYS A 1 223 ? 9.695 -32.969 6.531 1 98.44 223 LYS A CA 1
ATOM 1753 C C . LYS A 1 223 ? 10.102 -31.625 5.926 1 98.44 223 LYS A C 1
ATOM 1755 O O . LYS A 1 223 ? 10.609 -31.562 4.805 1 98.44 223 LYS A O 1
ATOM 1760 N N . ILE A 1 224 ? 9.891 -30.578 6.676 1 98.69 224 ILE A N 1
ATOM 1761 C CA . ILE A 1 224 ? 10.414 -29.266 6.301 1 98.69 224 ILE A CA 1
ATOM 1762 C C . ILE A 1 224 ? 11.891 -29.172 6.68 1 98.69 224 ILE A C 1
ATOM 1764 O O . ILE A 1 224 ? 12.234 -29.203 7.863 1 98.69 224 ILE A O 1
ATOM 1768 N N . ILE A 1 225 ? 12.758 -28.922 5.715 1 98.56 225 ILE A N 1
ATOM 1769 C CA . ILE A 1 225 ? 14.188 -29.016 5.992 1 98.56 225 ILE A CA 1
ATOM 1770 C C . ILE A 1 225 ? 14.828 -27.625 5.855 1 98.56 225 ILE A C 1
ATOM 1772 O O . ILE A 1 225 ? 16.031 -27.469 6.109 1 98.56 225 ILE A O 1
ATOM 1776 N N . TRP A 1 226 ? 14.156 -26.688 5.477 1 98.62 226 TRP A N 1
ATOM 1777 C CA . TRP A 1 226 ? 14.586 -25.312 5.266 1 98.62 226 TRP A CA 1
ATOM 1778 C C . TRP A 1 226 ? 13.391 -24.375 5.227 1 98.62 226 TRP A C 1
ATOM 1780 O O . TRP A 1 226 ? 12.32 -24.734 4.73 1 98.62 226 TRP A O 1
ATOM 1790 N N . HIS A 1 227 ? 13.539 -23.172 5.816 1 98.69 227 HIS A N 1
ATOM 1791 C CA . HIS A 1 227 ? 12.469 -22.203 5.617 1 98.69 227 HIS A CA 1
ATOM 1792 C C . HIS A 1 227 ? 12.977 -20.781 5.824 1 98.69 227 HIS A C 1
ATOM 1794 O O . HIS A 1 227 ? 13.992 -20.562 6.492 1 98.69 227 HIS A O 1
ATOM 1800 N N . LEU A 1 228 ? 12.406 -19.828 5.113 1 98.75 228 LEU A N 1
ATOM 1801 C CA . LEU A 1 228 ? 12.383 -18.406 5.469 1 98.75 228 LEU A CA 1
ATOM 1802 C C . LEU A 1 22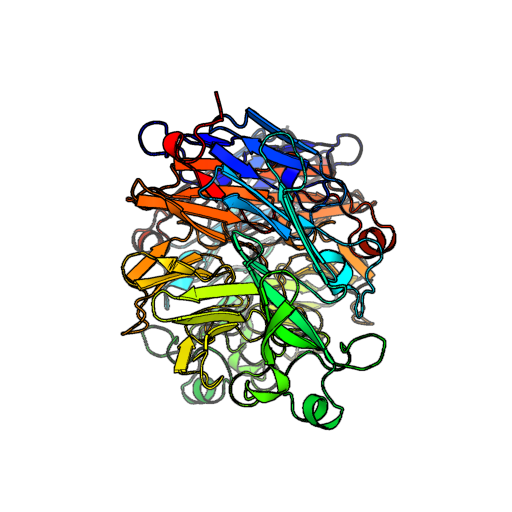8 ? 11.109 -18.062 6.227 1 98.75 228 LEU A C 1
ATOM 1804 O O . LEU A 1 228 ? 10.062 -18.688 6.023 1 98.75 228 LEU A O 1
ATOM 1808 N N . ASP A 1 229 ? 11.227 -17.109 7.113 1 97.75 229 ASP A N 1
ATOM 1809 C CA . ASP A 1 229 ? 10.047 -16.703 7.879 1 97.75 229 ASP A CA 1
ATOM 1810 C C . ASP A 1 229 ? 9.758 -15.211 7.707 1 97.75 229 ASP A C 1
ATOM 1812 O O . ASP A 1 229 ? 10.289 -14.57 6.797 1 97.75 229 ASP A O 1
ATOM 1816 N N . SER A 1 230 ? 8.898 -14.695 8.578 1 96.75 230 SER A N 1
ATOM 1817 C CA . SER A 1 230 ? 8.359 -13.344 8.445 1 96.75 230 SER A CA 1
ATOM 1818 C C . SER A 1 230 ? 9.43 -12.297 8.742 1 96.75 230 SER A C 1
ATOM 1820 O O . SER A 1 230 ? 9.234 -11.109 8.469 1 96.75 230 SER A O 1
ATOM 1822 N N . THR A 1 231 ? 10.547 -12.664 9.258 1 96.75 231 THR A N 1
ATOM 1823 C CA . THR A 1 231 ? 11.617 -11.703 9.469 1 96.75 231 THR A CA 1
ATOM 1824 C C . THR A 1 231 ? 12.32 -11.383 8.148 1 96.75 231 THR A C 1
ATOM 1826 O O . THR A 1 231 ? 13.039 -10.383 8.055 1 96.75 231 THR A O 1
ATOM 1829 N N . VAL A 1 232 ? 12.086 -12.211 7.094 1 97.94 232 VAL A N 1
ATOM 1830 C CA . VAL A 1 232 ? 12.766 -12.023 5.816 1 97.94 232 VAL A CA 1
ATOM 1831 C C . VAL A 1 232 ? 11.742 -11.664 4.738 1 97.94 232 VAL A C 1
ATOM 1833 O O . VAL A 1 232 ? 11.953 -10.742 3.953 1 97.94 232 VAL A O 1
ATOM 1836 N N . VAL A 1 233 ? 10.648 -12.398 4.676 1 98.5 233 VAL A N 1
ATOM 1837 C CA . VAL A 1 233 ? 9.672 -12.227 3.611 1 98.5 233 VAL A CA 1
ATOM 1838 C C . VAL A 1 233 ? 8.336 -11.789 4.207 1 98.5 233 VAL A C 1
ATOM 1840 O O . VAL A 1 233 ? 8.062 -12.023 5.387 1 98.5 233 VAL A O 1
ATOM 1843 N N . ALA A 1 234 ? 7.523 -11.172 3.422 1 97.81 234 ALA A N 1
ATOM 1844 C CA . ALA A 1 234 ? 6.223 -10.664 3.84 1 97.81 234 ALA A CA 1
ATOM 1845 C C . ALA A 1 234 ? 5.152 -10.969 2.795 1 97.81 234 ALA A C 1
ATOM 1847 O O . ALA A 1 234 ? 5.078 -10.297 1.763 1 97.81 234 ALA A O 1
ATOM 1848 N N . GLN A 1 235 ? 4.391 -12.055 3.043 1 97.69 235 GLN A N 1
ATOM 1849 C CA . GLN A 1 235 ? 3.275 -12.523 2.23 1 97.69 235 GLN A CA 1
ATOM 1850 C C . GLN A 1 235 ? 3.684 -12.672 0.768 1 97.69 235 GLN A C 1
ATOM 1852 O O . GLN A 1 235 ? 2.979 -12.203 -0.128 1 97.69 235 GLN A O 1
ATOM 1857 N N . GLN A 1 236 ? 4.703 -13.25 0.567 1 98.56 236 GLN A N 1
ATOM 1858 C CA . GLN A 1 236 ? 5.449 -13.344 -0.686 1 98.56 236 GLN A CA 1
ATOM 1859 C C . GLN A 1 236 ? 4.754 -14.281 -1.67 1 98.56 236 GLN A C 1
ATOM 1861 O O . GLN A 1 236 ? 3.834 -15.016 -1.296 1 98.56 236 GLN A O 1
ATOM 1866 N N . HIS A 1 237 ? 5.207 -14.211 -2.928 1 98.5 237 HIS A N 1
ATOM 1867 C CA . HIS A 1 237 ? 4.738 -15.078 -4 1 98.5 237 HIS A CA 1
ATOM 1868 C C . HIS A 1 237 ? 5.891 -15.523 -4.898 1 98.5 237 HIS A C 1
ATOM 1870 O O . HIS A 1 237 ? 6.977 -14.938 -4.852 1 98.5 237 HIS A O 1
ATOM 1876 N N . CYS A 1 238 ? 5.688 -16.5 -5.664 1 98.12 238 CYS A N 1
ATOM 1877 C CA . CYS A 1 238 ? 6.48 -16.906 -6.816 1 98.12 238 CYS A CA 1
ATOM 1878 C C . CYS A 1 238 ? 7.906 -17.25 -6.41 1 98.12 238 CYS A C 1
ATOM 1880 O O . CYS A 1 238 ? 8.867 -16.766 -7.016 1 98.12 238 CYS A O 1
ATOM 1882 N N . ALA A 1 239 ? 8.07 -17.984 -5.359 1 98.69 239 ALA A N 1
ATOM 1883 C CA . ALA A 1 239 ? 9.391 -18.516 -5.035 1 98.69 239 ALA A CA 1
ATOM 1884 C C . ALA A 1 239 ? 9.836 -19.531 -6.074 1 98.69 239 ALA A C 1
ATOM 1886 O O . ALA A 1 239 ? 9.055 -20.406 -6.465 1 98.69 239 ALA A O 1
ATOM 1887 N N . ASN A 1 240 ? 11.023 -19.438 -6.578 1 98.5 240 ASN A N 1
ATOM 1888 C CA . ASN A 1 240 ? 11.57 -20.359 -7.566 1 98.5 240 ASN A CA 1
ATOM 1889 C C . ASN A 1 240 ? 13.086 -20.453 -7.477 1 98.5 240 ASN A C 1
ATOM 1891 O O . ASN A 1 240 ? 13.727 -19.594 -6.848 1 98.5 240 ASN A O 1
ATOM 1895 N N . GLU A 1 241 ? 13.625 -21.422 -8.055 1 98.62 241 GLU A N 1
ATOM 1896 C CA . GLU A 1 241 ? 15.055 -21.703 -7.957 1 98.62 241 GLU A CA 1
ATOM 1897 C C . GLU A 1 241 ? 15.797 -21.203 -9.188 1 98.62 241 GLU A C 1
ATOM 1899 O O . GLU A 1 241 ? 15.367 -21.438 -10.32 1 98.62 241 GLU A O 1
ATOM 1904 N N . LEU A 1 242 ? 16.891 -20.516 -8.961 1 98.56 242 LEU A N 1
ATOM 1905 C CA . LEU A 1 242 ? 17.781 -20.078 -10.023 1 98.56 242 LEU A CA 1
ATOM 1906 C C . LEU A 1 242 ? 18.812 -21.172 -10.344 1 98.56 242 LEU A C 1
ATOM 1908 O O . LEU A 1 242 ? 19.016 -22.094 -9.555 1 98.56 242 LEU A O 1
ATOM 1912 N N . PRO A 1 243 ? 19.484 -21.016 -11.492 1 97.44 243 PRO A N 1
ATOM 1913 C CA . PRO A 1 243 ? 20.484 -22.016 -11.875 1 97.44 243 PRO A CA 1
ATOM 1914 C C . PRO A 1 243 ? 21.594 -22.172 -10.844 1 97.44 243 PRO A C 1
ATOM 1916 O O . PRO A 1 243 ? 22.141 -23.266 -10.672 1 97.44 243 PRO A O 1
ATOM 1919 N N . ASN A 1 244 ? 21.953 -21.172 -10.141 1 97.75 244 ASN A N 1
ATOM 1920 C CA . ASN A 1 244 ? 23.016 -21.203 -9.148 1 97.75 244 ASN A CA 1
ATOM 1921 C C . ASN A 1 244 ? 22.547 -21.797 -7.824 1 97.75 244 ASN A C 1
ATOM 1923 O O . ASN A 1 244 ? 23.312 -21.859 -6.863 1 97.75 244 ASN A O 1
ATOM 1927 N N . GLY A 1 245 ? 21.266 -22.125 -7.766 1 98.06 245 GLY A N 1
ATOM 1928 C CA . GLY A 1 245 ? 20.734 -22.734 -6.559 1 98.06 245 GLY A CA 1
ATOM 1929 C C . GLY A 1 245 ? 20.062 -21.75 -5.629 1 98.06 245 GLY A C 1
ATOM 1930 O O . GLY A 1 245 ? 19.391 -22.125 -4.672 1 98.06 245 GLY A O 1
ATOM 1931 N N . ASN A 1 246 ? 20.25 -20.453 -5.875 1 98.75 246 ASN A N 1
ATOM 1932 C CA . ASN A 1 246 ? 19.562 -19.422 -5.09 1 98.75 246 ASN A CA 1
ATOM 1933 C C . ASN A 1 246 ? 18.047 -19.453 -5.34 1 98.75 246 ASN A C 1
ATOM 1935 O O . ASN A 1 246 ? 17.578 -20.078 -6.293 1 98.75 246 ASN A O 1
ATOM 1939 N N . ILE A 1 247 ? 17.344 -18.859 -4.434 1 98.94 247 ILE A N 1
ATOM 1940 C CA . ILE A 1 247 ? 15.883 -18.781 -4.523 1 98.94 247 ILE A CA 1
ATOM 1941 C C . ILE A 1 247 ? 15.469 -17.344 -4.852 1 98.94 247 ILE A C 1
ATOM 1943 O O . ILE A 1 247 ? 15.844 -16.406 -4.145 1 98.94 247 ILE A O 1
ATOM 1947 N N . LEU A 1 248 ? 14.836 -17.125 -5.965 1 98.94 248 LEU A N 1
ATOM 1948 C CA . LEU A 1 248 ? 14.25 -15.859 -6.367 1 98.94 248 LEU A CA 1
ATOM 1949 C C . LEU A 1 248 ? 12.805 -15.75 -5.895 1 98.94 248 LEU A C 1
ATOM 1951 O O . LEU A 1 248 ? 12.023 -16.688 -6.062 1 98.94 248 LEU A O 1
ATOM 1955 N N . ILE A 1 249 ? 12.438 -14.641 -5.234 1 98.94 249 ILE A N 1
ATOM 1956 C CA . ILE A 1 249 ? 11.148 -14.484 -4.574 1 98.94 249 ILE A CA 1
ATOM 1957 C C . ILE A 1 249 ? 10.578 -13.094 -4.883 1 98.94 249 ILE A C 1
ATOM 1959 O O . ILE A 1 249 ? 11.305 -12.102 -4.836 1 98.94 249 ILE A O 1
ATOM 1963 N N . PHE A 1 250 ? 9.352 -13.039 -5.324 1 98.94 250 PHE A N 1
ATOM 1964 C CA . PHE A 1 250 ? 8.625 -11.773 -5.266 1 98.94 250 PHE A CA 1
ATOM 1965 C C . PHE A 1 250 ? 8.055 -11.547 -3.871 1 98.94 250 PHE A C 1
ATOM 1967 O O . PHE A 1 250 ? 7.176 -12.289 -3.428 1 98.94 250 PHE A O 1
ATOM 1974 N N . ASP A 1 251 ? 8.484 -10.57 -3.197 1 98.88 251 ASP A N 1
ATOM 1975 C CA . ASP A 1 251 ? 8.102 -10.25 -1.826 1 98.88 251 ASP A CA 1
ATOM 1976 C C . ASP A 1 251 ? 7.09 -9.102 -1.789 1 98.88 251 ASP A C 1
ATOM 1978 O O . ASP A 1 251 ? 7.453 -7.945 -2.016 1 98.88 251 ASP A O 1
ATOM 1982 N N . ASN A 1 252 ? 5.82 -9.43 -1.502 1 98.31 252 ASN A N 1
ATOM 1983 C CA . ASN A 1 252 ? 4.754 -8.445 -1.59 1 98.31 252 ASN A CA 1
ATOM 1984 C C . ASN A 1 252 ? 4.941 -7.316 -0.575 1 98.31 252 ASN A C 1
ATOM 1986 O O . ASN A 1 252 ? 4.664 -6.156 -0.87 1 98.31 252 ASN A O 1
ATOM 1990 N N . GLY A 1 253 ? 5.395 -7.684 0.566 1 97.06 253 GLY A N 1
ATOM 1991 C CA . GLY A 1 253 ? 5.758 -6.648 1.525 1 97.06 253 GLY A CA 1
ATOM 1992 C C . GLY A 1 253 ? 4.617 -6.27 2.451 1 97.06 253 GLY A C 1
ATOM 1993 O O . GLY A 1 253 ? 4.746 -5.348 3.258 1 97.06 253 GLY A O 1
ATOM 1994 N N . ALA A 1 254 ? 3.453 -7 2.414 1 94.19 254 ALA A N 1
ATOM 1995 C CA . ALA A 1 254 ? 2.367 -6.738 3.355 1 94.19 254 ALA A CA 1
ATOM 1996 C C . ALA A 1 254 ? 2.771 -7.117 4.777 1 94.19 254 ALA A C 1
ATOM 1998 O O . ALA A 1 254 ? 3.275 -8.219 5.016 1 94.19 254 ALA A O 1
ATOM 1999 N N . PHE A 1 255 ? 2.715 -6.145 5.746 1 94 255 PHE A N 1
ATOM 2000 C CA . PHE A 1 255 ? 3 -6.348 7.164 1 94 255 PHE A CA 1
ATOM 2001 C C . PHE A 1 255 ? 4.453 -6.758 7.367 1 94 255 PHE A C 1
ATOM 2003 O O . PHE A 1 255 ? 4.742 -7.684 8.125 1 94 255 PHE A O 1
ATOM 2010 N N . ARG A 1 256 ? 5.363 -6.195 6.629 1 94.88 256 ARG A N 1
ATOM 2011 C CA . ARG A 1 256 ? 6.785 -6.5 6.73 1 94.88 256 ARG A CA 1
ATOM 2012 C C . ARG A 1 256 ? 7.289 -6.289 8.156 1 94.88 256 ARG A C 1
ATOM 2014 O O . ARG A 1 256 ? 6.91 -5.324 8.82 1 94.88 256 ARG A O 1
ATOM 2021 N N . HIS A 1 257 ? 8.141 -7.168 8.578 1 94.62 257 HIS A N 1
ATOM 2022 C CA . HIS A 1 257 ? 8.742 -7.199 9.906 1 94.62 257 HIS A CA 1
ATOM 2023 C C . HIS A 1 257 ? 9.43 -5.879 10.234 1 94.62 257 HIS A C 1
ATOM 2025 O O . HIS A 1 257 ? 10.398 -5.504 9.578 1 94.62 257 HIS A O 1
ATOM 2031 N N . ARG A 1 258 ? 8.859 -5.133 11.18 1 93.75 258 ARG A N 1
ATOM 2032 C CA . ARG A 1 258 ? 9.477 -3.963 11.797 1 93.75 258 ARG A CA 1
ATOM 2033 C C . ARG A 1 258 ? 9.539 -2.795 10.82 1 93.75 258 ARG A C 1
ATOM 2035 O O . ARG A 1 258 ? 10.469 -1.988 10.867 1 93.75 258 ARG A O 1
ATOM 2042 N N . GLU A 1 259 ? 8.594 -2.764 9.883 1 93.81 259 GLU A N 1
ATOM 2043 C CA . GLU A 1 259 ? 8.453 -1.629 8.977 1 93.81 259 GLU A CA 1
ATOM 2044 C C . GLU A 1 259 ? 7.082 -0.974 9.125 1 93.81 259 GLU A C 1
ATOM 2046 O O . GLU A 1 259 ? 6.066 -1.664 9.234 1 93.81 259 GLU A O 1
ATOM 2051 N N . SER A 1 260 ? 7.09 0.331 9.117 1 92.12 260 SER A N 1
ATOM 2052 C CA . SER A 1 260 ? 5.863 1.052 9.445 1 92.12 260 SER A CA 1
ATOM 2053 C C . SER A 1 260 ? 5.035 1.326 8.195 1 92.12 260 SER A C 1
ATOM 2055 O O . SER A 1 260 ? 3.947 1.898 8.281 1 92.12 260 SER A O 1
ATOM 2057 N N . PHE A 1 261 ? 5.504 0.981 7 1 92 261 PHE A N 1
ATOM 2058 C CA . PHE A 1 261 ? 4.727 1.078 5.77 1 92 261 PHE A CA 1
ATOM 2059 C C . PHE A 1 261 ? 5.09 -0.05 4.812 1 92 261 PHE A C 1
ATOM 2061 O O . PHE A 1 261 ? 6.039 -0.795 5.051 1 92 261 PHE A O 1
ATOM 2068 N N . GLN A 1 262 ? 4.285 -0.227 3.742 1 93.5 262 GLN A N 1
ATOM 2069 C CA . GLN A 1 262 ? 4.414 -1.408 2.895 1 93.5 262 GLN A CA 1
ATOM 2070 C C . GLN A 1 262 ? 4.996 -1.045 1.531 1 93.5 262 GLN A C 1
ATOM 2072 O O . GLN A 1 262 ? 4.738 0.044 1.012 1 93.5 262 GLN A O 1
ATOM 2077 N N . TRP A 1 263 ? 5.727 -1.896 1.013 1 96.25 263 TRP A N 1
ATOM 2078 C CA . TRP A 1 263 ? 6.309 -1.816 -0.324 1 96.25 263 TRP A CA 1
ATOM 2079 C C . TRP A 1 263 ? 6.746 -3.193 -0.809 1 96.25 263 TRP A C 1
ATOM 2081 O O . TRP A 1 263 ? 7.016 -4.086 -0.002 1 96.25 263 TRP A O 1
ATOM 2091 N N . SER A 1 264 ? 6.727 -3.404 -2.074 1 98.38 264 SER A N 1
ATOM 2092 C CA . SER A 1 264 ? 7.105 -4.688 -2.662 1 98.38 264 SER A CA 1
ATOM 2093 C C . SER A 1 264 ? 8.562 -4.68 -3.113 1 98.38 264 SER A C 1
ATOM 2095 O O . SER A 1 264 ? 9.156 -3.615 -3.291 1 98.38 264 SER A O 1
ATOM 2097 N N . ARG A 1 265 ? 9.094 -5.859 -3.242 1 98.75 265 ARG A N 1
ATOM 2098 C CA . ARG A 1 265 ? 10.453 -6.066 -3.742 1 98.75 265 ARG A CA 1
ATOM 2099 C C . ARG A 1 265 ? 10.602 -7.457 -4.348 1 98.75 265 ARG A C 1
ATOM 2101 O O . ARG A 1 265 ? 9.758 -8.328 -4.137 1 98.75 265 ARG A O 1
ATOM 2108 N N . ALA A 1 266 ? 11.57 -7.625 -5.246 1 98.88 266 ALA A N 1
ATOM 2109 C CA . ALA A 1 266 ? 12.109 -8.93 -5.625 1 98.88 266 ALA A CA 1
ATOM 2110 C C . ALA A 1 266 ? 13.438 -9.203 -4.93 1 98.88 266 ALA A C 1
ATOM 2112 O O . ALA A 1 266 ? 14.297 -8.312 -4.848 1 98.88 266 ALA A O 1
ATOM 2113 N N . ILE A 1 267 ? 13.578 -10.43 -4.414 1 98.94 267 ILE A N 1
ATOM 2114 C CA . ILE A 1 267 ? 14.82 -10.727 -3.709 1 98.94 267 ILE A CA 1
ATOM 2115 C C . ILE A 1 267 ? 15.383 -12.062 -4.199 1 98.94 267 ILE A C 1
ATOM 2117 O O . ILE A 1 267 ? 14.625 -12.953 -4.598 1 98.94 267 ILE A O 1
ATOM 2121 N N . GLU A 1 268 ? 16.641 -12.141 -4.246 1 98.94 268 GLU A N 1
ATOM 2122 C CA . GLU A 1 268 ? 17.375 -13.391 -4.375 1 98.94 268 GLU A CA 1
ATOM 2123 C C . GLU A 1 268 ? 18.016 -13.797 -3.049 1 98.94 268 GLU A C 1
ATOM 2125 O O . GLU A 1 268 ? 18.75 -13.008 -2.443 1 98.94 268 GLU A O 1
ATOM 2130 N N . VAL A 1 269 ? 17.734 -14.977 -2.633 1 98.94 269 VAL A N 1
ATOM 2131 C CA . VAL A 1 269 ? 18.219 -15.461 -1.346 1 98.94 269 VAL A CA 1
ATOM 2132 C C . VAL A 1 269 ? 19.172 -16.641 -1.56 1 98.94 269 VAL A C 1
ATOM 2134 O O . VAL A 1 269 ? 18.844 -17.578 -2.297 1 98.94 269 VAL A O 1
ATOM 2137 N N . ASP A 1 270 ? 20.312 -16.578 -0.917 1 98.81 270 ASP A N 1
ATOM 2138 C CA . ASP A 1 270 ? 21.203 -17.719 -0.881 1 98.81 270 ASP A CA 1
ATOM 2139 C C . ASP A 1 270 ? 20.625 -18.844 -0.031 1 98.81 270 ASP A C 1
ATOM 2141 O O . ASP A 1 270 ? 20.344 -18.656 1.152 1 98.81 270 ASP A O 1
ATOM 2145 N N . ARG A 1 271 ? 20.453 -19.938 -0.668 1 98 271 ARG A N 1
ATOM 2146 C CA . ARG A 1 271 ? 19.781 -21.031 0.019 1 98 271 ARG A CA 1
ATOM 2147 C C . ARG A 1 271 ? 20.578 -21.469 1.245 1 98 271 ARG A C 1
ATOM 2149 O O . ARG A 1 271 ? 19.984 -21.766 2.291 1 98 271 ARG A O 1
ATOM 2156 N N . ALA A 1 272 ? 21.828 -21.5 1.175 1 97.5 272 ALA A N 1
ATOM 2157 C CA . ALA A 1 272 ? 22.672 -22.016 2.246 1 97.5 272 ALA A CA 1
ATOM 2158 C C . ALA A 1 272 ? 22.734 -21.031 3.422 1 97.5 272 ALA A C 1
ATOM 2160 O O . ALA A 1 272 ? 22.578 -21.438 4.578 1 97.5 272 ALA A O 1
ATOM 2161 N N . THR A 1 273 ? 22.938 -19.75 3.15 1 98.12 273 THR A N 1
ATOM 2162 C CA . THR A 1 273 ? 23.156 -18.766 4.211 1 98.12 273 THR A CA 1
ATOM 2163 C C . THR A 1 273 ? 21.844 -18.062 4.578 1 98.12 273 THR A C 1
ATOM 2165 O O . THR A 1 273 ? 21.75 -17.422 5.625 1 98.12 273 THR A O 1
ATOM 2168 N N . LYS A 1 274 ? 20.844 -18.141 3.664 1 98.25 274 LYS A N 1
ATOM 2169 C CA . LYS A 1 274 ? 19.547 -17.469 3.797 1 98.25 274 LYS A CA 1
ATOM 2170 C C . LYS A 1 274 ? 19.703 -15.953 3.721 1 98.25 274 LYS A C 1
ATOM 2172 O O . LYS A 1 274 ? 18.781 -15.211 4.082 1 98.25 274 LYS A O 1
ATOM 2177 N N . GLU A 1 275 ? 20.859 -15.531 3.252 1 98.44 275 GLU A N 1
ATOM 2178 C CA . GLU A 1 275 ? 21.094 -14.102 3.072 1 98.44 275 GLU A CA 1
ATOM 2179 C C . GLU A 1 275 ? 20.5 -13.602 1.761 1 98.44 275 GLU A C 1
ATOM 2181 O O . GLU A 1 275 ? 20.531 -14.305 0.75 1 98.44 275 GLU A O 1
ATOM 2186 N N . ILE A 1 276 ? 19.953 -12.422 1.805 1 98.81 276 ILE A N 1
ATOM 2187 C CA . ILE A 1 276 ? 19.547 -11.758 0.568 1 98.81 276 ILE A CA 1
ATOM 2188 C C . ILE A 1 276 ? 20.797 -11.297 -0.193 1 98.81 276 ILE A C 1
ATOM 2190 O O . ILE A 1 276 ? 21.531 -10.438 0.286 1 98.81 276 ILE A O 1
ATOM 2194 N N . VAL A 1 277 ? 21.016 -11.828 -1.348 1 98.81 277 VAL A N 1
ATOM 2195 C CA . VAL A 1 277 ? 22.25 -11.531 -2.08 1 98.81 277 VAL A CA 1
ATOM 2196 C C . VAL A 1 277 ? 21.938 -10.578 -3.236 1 98.81 277 VAL A C 1
ATOM 2198 O O . VAL A 1 277 ? 22.859 -10.039 -3.861 1 98.81 277 VAL A O 1
ATOM 2201 N N . TRP A 1 278 ? 20.719 -10.359 -3.576 1 98.75 278 TRP A N 1
ATOM 2202 C CA . TRP A 1 278 ? 20.219 -9.367 -4.523 1 98.75 278 TRP A CA 1
ATOM 2203 C C . TRP A 1 278 ? 18.797 -8.93 -4.16 1 98.75 278 TRP A C 1
ATOM 2205 O O . TRP A 1 278 ? 18 -9.734 -3.678 1 98.75 278 TRP A O 1
ATOM 2215 N N . GLN A 1 279 ? 18.531 -7.754 -4.363 1 98.62 279 GLN A N 1
ATOM 2216 C CA . GLN A 1 279 ? 17.172 -7.25 -4.203 1 98.62 279 GLN A CA 1
ATOM 2217 C C . GLN A 1 279 ? 16.906 -6.074 -5.133 1 98.62 279 GLN A C 1
ATOM 2219 O O . GLN A 1 279 ? 17.828 -5.324 -5.473 1 98.62 279 GLN A O 1
ATOM 2224 N N . TRP A 1 280 ? 15.695 -5.961 -5.559 1 98.62 280 TRP A N 1
ATOM 2225 C CA . TRP A 1 280 ? 15.219 -4.766 -6.246 1 98.62 280 TRP A CA 1
ATOM 2226 C C . TRP A 1 280 ? 13.93 -4.25 -5.613 1 98.62 280 TRP A C 1
ATOM 2228 O O . TRP A 1 280 ? 13.016 -5.031 -5.332 1 98.62 280 TRP A O 1
ATOM 2238 N N . HIS A 1 281 ? 13.859 -3.061 -5.352 1 97.62 281 HIS A N 1
ATOM 2239 C CA . HIS A 1 281 ? 12.68 -2.262 -5.051 1 97.62 281 HIS A CA 1
ATOM 2240 C C . HIS A 1 281 ? 12.727 -0.918 -5.77 1 97.62 281 HIS A C 1
ATOM 2242 O O . HIS A 1 281 ? 13.789 -0.492 -6.23 1 97.62 281 HIS A O 1
ATOM 2248 N N . ALA A 1 282 ? 11.594 -0.278 -5.918 1 96.25 282 ALA A N 1
ATOM 2249 C CA . ALA A 1 282 ? 11.586 1.049 -6.531 1 96.25 282 ALA A CA 1
ATOM 2250 C C . ALA A 1 282 ? 12.406 2.037 -5.707 1 96.25 282 ALA A C 1
ATOM 2252 O O . ALA A 1 282 ? 12.508 1.904 -4.484 1 96.25 282 ALA A O 1
ATOM 2253 N N . PRO A 1 283 ? 13.07 3.035 -6.352 1 92.81 283 PRO A N 1
ATOM 2254 C CA . PRO A 1 283 ? 13.828 4.035 -5.598 1 92.81 283 PRO A CA 1
ATOM 2255 C C . PRO A 1 283 ? 13 4.711 -4.508 1 92.81 283 PRO A C 1
ATOM 2257 O O . PRO A 1 283 ? 13.477 4.875 -3.381 1 92.81 283 PRO A O 1
ATOM 2260 N N . THR A 1 284 ? 11.836 5.113 -4.887 1 93.81 284 THR A N 1
ATOM 2261 C CA . THR A 1 284 ? 10.82 5.473 -3.902 1 93.81 284 THR A CA 1
ATOM 2262 C C . THR A 1 284 ? 9.945 4.27 -3.562 1 93.81 284 THR A C 1
ATOM 2264 O O . THR A 1 284 ? 9.023 3.939 -4.301 1 93.81 284 THR A O 1
ATOM 2267 N N . LYS A 1 285 ? 10.211 3.664 -2.48 1 94.56 285 LYS A N 1
ATOM 2268 C CA . LYS A 1 285 ? 9.758 2.311 -2.188 1 94.56 285 LYS A CA 1
ATOM 2269 C C . LYS A 1 285 ? 8.234 2.207 -2.291 1 94.56 285 LYS A C 1
ATOM 2271 O O . LYS A 1 285 ? 7.711 1.232 -2.832 1 94.56 285 LYS A O 1
ATOM 2276 N N . GLU A 1 286 ? 7.516 3.191 -1.732 1 93.25 286 GLU A N 1
ATOM 2277 C CA . GLU A 1 286 ? 6.059 3.113 -1.636 1 93.25 286 GLU A CA 1
ATOM 2278 C C . GLU A 1 286 ? 5.41 3.203 -3.014 1 93.25 286 GLU A C 1
ATOM 2280 O O . GLU A 1 286 ? 4.215 2.939 -3.158 1 93.25 286 GLU A O 1
ATOM 2285 N N . THR A 1 287 ? 6.176 3.492 -4.082 1 95 287 THR A N 1
ATOM 2286 C CA . THR A 1 287 ? 5.609 3.623 -5.422 1 95 287 THR A CA 1
ATOM 2287 C C . THR A 1 287 ? 5.457 2.254 -6.078 1 95 287 THR A C 1
ATOM 2289 O O . THR A 1 287 ? 4.848 2.137 -7.145 1 95 287 THR A O 1
ATOM 2292 N N . PHE A 1 288 ? 5.984 1.257 -5.484 1 96.5 288 PHE A N 1
ATOM 2293 C CA . PHE A 1 288 ? 5.859 -0.115 -5.961 1 96.5 288 PHE A CA 1
ATOM 2294 C C . PHE A 1 288 ? 5.324 -1.023 -4.863 1 96.5 288 PHE A C 1
ATOM 2296 O O . PHE A 1 288 ? 6.074 -1.461 -3.988 1 96.5 288 PHE A O 1
ATOM 2303 N N . TYR A 1 289 ? 4.023 -1.29 -4.961 1 96.75 289 TYR A N 1
ATOM 2304 C CA . TYR A 1 289 ? 3.375 -2.133 -3.963 1 96.75 289 TYR A CA 1
ATOM 2305 C C . TYR A 1 289 ? 2.168 -2.852 -4.555 1 96.75 289 TYR A C 1
ATOM 2307 O O . TYR A 1 289 ? 1.198 -2.211 -4.965 1 96.75 289 TYR A O 1
ATOM 2315 N N . THR A 1 290 ? 2.201 -4.094 -4.625 1 97.56 290 THR A N 1
ATOM 2316 C CA . THR A 1 290 ? 1.05 -4.953 -4.887 1 97.56 290 THR A CA 1
ATOM 2317 C C . THR A 1 290 ? 0.776 -5.871 -3.701 1 97.56 290 THR A C 1
ATOM 2319 O O . THR A 1 290 ? 1.624 -6.684 -3.332 1 97.56 290 THR A O 1
ATOM 2322 N N . PRO A 1 291 ? -0.359 -5.816 -3.08 1 95.94 291 PRO A N 1
ATOM 2323 C CA . PRO A 1 291 ? -0.594 -6.527 -1.821 1 95.94 291 PRO A CA 1
ATOM 2324 C C . PRO A 1 291 ? -0.629 -8.047 -1.995 1 95.94 291 PRO A C 1
ATOM 2326 O O . PRO A 1 291 ? -0.461 -8.781 -1.023 1 95.94 291 PRO A O 1
ATOM 2329 N N . PHE A 1 292 ? -0.943 -8.5 -3.152 1 95.56 292 PHE A N 1
ATOM 2330 C CA . PHE A 1 292 ? -1.069 -9.93 -3.391 1 95.56 292 PHE A CA 1
ATOM 2331 C C . PHE A 1 292 ? -0.658 -10.281 -4.812 1 95.56 292 PHE A C 1
ATOM 2333 O O . PHE A 1 292 ? -0.608 -9.414 -5.684 1 95.56 292 PHE A O 1
ATOM 2340 N N . MET A 1 293 ? -0.405 -11.578 -4.957 1 96.81 293 MET A N 1
ATOM 2341 C CA . MET A 1 293 ? 0.05 -12.078 -6.254 1 96.81 293 MET A CA 1
ATOM 2342 C C . MET A 1 293 ? 1.351 -11.398 -6.672 1 96.81 293 MET A C 1
ATOM 2344 O O . MET A 1 293 ? 1.914 -10.609 -5.914 1 96.81 293 MET A O 1
ATOM 2348 N N . GLY A 1 294 ? 1.896 -11.805 -7.82 1 97.56 294 GLY A N 1
ATOM 2349 C CA . GLY A 1 294 ? 3.152 -11.258 -8.305 1 97.56 294 GLY A CA 1
ATOM 2350 C C . GLY A 1 294 ? 4.148 -12.32 -8.711 1 97.56 294 GLY A C 1
ATOM 2351 O O . GLY A 1 294 ? 3.98 -13.5 -8.383 1 97.56 294 GLY A O 1
ATOM 2352 N N . SER A 1 295 ? 5.137 -11.852 -9.422 1 98.5 295 SER A N 1
ATOM 2353 C CA . SER A 1 295 ? 6.16 -12.789 -9.875 1 98.5 295 SER A CA 1
ATOM 2354 C C . SER A 1 295 ? 7.492 -12.086 -10.109 1 98.5 295 SER A C 1
ATOM 2356 O O . SER A 1 295 ? 7.535 -10.867 -10.266 1 98.5 295 SER A O 1
ATOM 2358 N N . ALA A 1 296 ? 8.523 -12.82 -10.008 1 98.88 296 ALA A N 1
ATOM 2359 C CA . ALA A 1 296 ? 9.883 -12.469 -10.406 1 98.88 296 ALA A CA 1
ATOM 2360 C C . ALA A 1 296 ? 10.508 -13.57 -11.258 1 98.88 296 ALA A C 1
ATOM 2362 O O . ALA A 1 296 ? 10.414 -14.758 -10.914 1 98.88 296 ALA A O 1
ATOM 2363 N N . GLN A 1 297 ? 11.07 -13.195 -12.32 1 98.81 297 GLN A N 1
ATOM 2364 C CA . GLN A 1 297 ? 11.727 -14.117 -13.242 1 98.81 297 GLN A CA 1
ATOM 2365 C C . GLN A 1 297 ? 13.078 -13.578 -13.695 1 98.81 297 GLN A C 1
ATOM 2367 O O . GLN A 1 297 ? 13.164 -12.469 -14.219 1 98.81 297 GLN A O 1
ATOM 2372 N N . ARG A 1 298 ? 14.117 -14.383 -13.422 1 98.88 298 ARG A N 1
ATOM 2373 C CA . ARG A 1 298 ? 15.414 -14.047 -13.992 1 98.88 298 ARG A CA 1
ATOM 2374 C C . ARG A 1 298 ? 15.469 -14.398 -15.477 1 98.88 298 ARG A C 1
ATOM 2376 O O . ARG A 1 298 ? 15.133 -15.516 -15.867 1 98.88 298 ARG A O 1
ATOM 2383 N N . LEU A 1 299 ? 15.883 -13.43 -16.281 1 98.69 299 LEU A N 1
ATOM 2384 C CA . LEU A 1 299 ? 15.898 -13.594 -17.734 1 98.69 299 LEU A CA 1
ATOM 2385 C C . LEU A 1 299 ? 17.281 -14 -18.219 1 98.69 299 LEU A C 1
ATOM 2387 O O . LEU A 1 299 ? 18.266 -13.859 -17.484 1 98.69 299 LEU A O 1
ATOM 2391 N N . PRO A 1 300 ? 17.375 -14.531 -19.469 1 97.25 300 PRO A N 1
ATOM 2392 C CA . PRO A 1 300 ? 18.656 -15.039 -19.969 1 97.25 300 PRO A CA 1
ATOM 2393 C C . PRO A 1 300 ? 19.719 -13.945 -20.078 1 97.25 300 PRO A C 1
ATOM 2395 O O . PRO A 1 300 ? 20.922 -14.234 -20.031 1 97.25 300 PRO A O 1
ATOM 2398 N N . ASN A 1 301 ? 19.391 -12.703 -20.266 1 97.94 301 ASN A N 1
ATOM 2399 C CA . ASN A 1 301 ? 20.344 -11.609 -20.391 1 97.94 301 ASN A CA 1
ATOM 2400 C C . ASN A 1 301 ? 20.719 -11.039 -19.031 1 97.94 301 ASN A C 1
ATOM 2402 O O . ASN A 1 301 ? 21.391 -10.008 -18.953 1 97.94 301 ASN A O 1
ATOM 2406 N N . GLY A 1 302 ? 20.203 -11.617 -17.984 1 98.19 302 GLY A N 1
ATOM 2407 C CA . GLY A 1 302 ? 20.547 -11.195 -16.641 1 98.19 302 GLY A CA 1
ATOM 2408 C C . GLY A 1 302 ? 19.5 -10.281 -16.016 1 98.19 302 GLY A C 1
ATOM 2409 O O . GLY A 1 302 ? 19.516 -10.062 -14.797 1 98.19 302 GLY A O 1
ATOM 2410 N N . ASN A 1 303 ? 18.594 -9.727 -16.812 1 98.88 303 ASN A N 1
ATOM 2411 C CA . ASN A 1 303 ? 17.531 -8.891 -16.297 1 98.88 303 ASN A CA 1
ATOM 2412 C C . ASN A 1 303 ? 16.547 -9.688 -15.438 1 98.88 303 ASN A C 1
ATOM 2414 O O . ASN A 1 303 ? 16.656 -10.914 -15.352 1 98.88 303 ASN A O 1
ATOM 2418 N N . THR A 1 304 ? 15.742 -9.039 -14.695 1 98.94 304 THR A N 1
ATOM 2419 C CA . THR A 1 304 ? 14.664 -9.648 -13.922 1 98.94 304 THR A CA 1
ATOM 2420 C C . THR A 1 304 ? 13.32 -9.062 -14.32 1 98.94 304 THR A C 1
ATOM 2422 O O . THR A 1 304 ? 13.148 -7.84 -14.336 1 98.94 304 THR A O 1
ATOM 2425 N N . LEU A 1 305 ? 12.406 -9.906 -14.766 1 98.94 305 LEU A N 1
ATOM 2426 C CA . LEU A 1 305 ? 11.031 -9.492 -15.008 1 98.94 305 LEU A CA 1
ATOM 2427 C C . LEU A 1 305 ? 10.211 -9.539 -13.719 1 98.94 305 LEU A C 1
ATOM 2429 O O . LEU A 1 305 ? 10.18 -10.562 -13.039 1 98.94 305 LEU A O 1
ATOM 2433 N N . VAL A 1 306 ? 9.562 -8.453 -13.359 1 98.88 306 VAL A N 1
ATOM 2434 C CA . VAL A 1 306 ? 8.734 -8.359 -12.164 1 98.88 306 VAL A CA 1
ATOM 2435 C C . VAL A 1 306 ? 7.297 -8.023 -12.555 1 98.88 306 VAL A C 1
ATOM 2437 O O . VAL A 1 306 ? 7.066 -7.172 -13.414 1 98.88 306 VAL A O 1
ATOM 2440 N N . CYS A 1 307 ? 6.379 -8.719 -11.969 1 98.69 307 CYS A N 1
ATOM 2441 C CA . CYS A 1 307 ? 4.965 -8.492 -12.242 1 98.69 307 CYS A CA 1
ATOM 2442 C C . CYS A 1 307 ? 4.254 -7.938 -11.016 1 98.69 307 CYS A C 1
ATOM 2444 O O . CYS A 1 307 ? 4.223 -8.586 -9.969 1 98.69 307 CYS A O 1
ATOM 2446 N N . GLU A 1 308 ? 3.762 -6.688 -11.047 1 98.06 308 GLU A N 1
ATOM 2447 C CA . GLU A 1 308 ? 2.854 -6.102 -10.07 1 98.06 308 GLU A CA 1
ATOM 2448 C C . GLU A 1 308 ? 1.41 -6.512 -10.336 1 98.06 308 GLU A C 1
ATOM 2450 O O . GLU A 1 308 ? 0.632 -5.734 -10.898 1 98.06 308 GLU A O 1
ATOM 2455 N N . SER A 1 309 ? 1.022 -7.551 -9.883 1 97.25 309 SER A N 1
ATOM 2456 C CA . SER A 1 309 ? -0.073 -8.375 -10.383 1 97.25 309 SER A CA 1
ATOM 2457 C C . SER A 1 309 ? -1.415 -7.672 -10.219 1 97.25 309 SER A C 1
ATOM 2459 O O . SER A 1 309 ? -2.25 -7.695 -11.125 1 97.25 309 SER A O 1
ATOM 2461 N N . ALA A 1 310 ? -1.627 -7.062 -9.062 1 96.5 310 ALA A N 1
ATOM 2462 C CA . ALA A 1 310 ? -2.938 -6.488 -8.766 1 96.5 310 ALA A CA 1
ATOM 2463 C C . ALA A 1 310 ? -3.291 -5.383 -9.758 1 96.5 310 ALA A C 1
ATOM 2465 O O . ALA A 1 310 ? -4.465 -5.047 -9.922 1 96.5 310 ALA A O 1
ATOM 2466 N N . PHE A 1 311 ? -2.244 -4.844 -10.438 1 96.5 311 PHE A N 1
ATOM 2467 C CA . PHE A 1 311 ? -2.461 -3.674 -11.281 1 96.5 311 PHE A CA 1
ATOM 2468 C C . PHE A 1 311 ? -2.127 -3.988 -12.734 1 96.5 311 PHE A C 1
ATOM 2470 O O . PHE A 1 311 ? -2.01 -3.08 -13.562 1 96.5 311 PHE A O 1
ATOM 2477 N N . GLY A 1 312 ? -1.842 -5.266 -13.016 1 97.75 312 GLY A N 1
ATOM 2478 C CA . GLY A 1 312 ? -1.536 -5.695 -14.375 1 97.75 312 GLY A CA 1
ATOM 2479 C C . GLY A 1 312 ? -0.28 -5.055 -14.938 1 97.75 312 GLY A C 1
ATOM 2480 O O . GLY A 1 312 ? -0.174 -4.836 -16.141 1 97.75 312 GLY A O 1
ATOM 2481 N N . ARG A 1 313 ? 0.629 -4.625 -14.102 1 98.25 313 ARG A N 1
ATOM 2482 C CA . ARG A 1 313 ? 1.865 -3.99 -14.547 1 98.25 313 ARG A CA 1
ATOM 2483 C C . ARG A 1 313 ? 3.025 -4.98 -14.539 1 98.25 313 ARG A C 1
ATOM 2485 O O . ARG A 1 313 ? 3.213 -5.715 -13.562 1 98.25 313 ARG A O 1
ATOM 2492 N N . VAL A 1 314 ? 3.771 -5.008 -15.594 1 98.81 314 VAL A N 1
ATOM 2493 C CA . VAL A 1 314 ? 4.977 -5.816 -15.734 1 98.81 314 VAL A CA 1
ATOM 2494 C C . VAL A 1 314 ? 6.176 -4.918 -16.016 1 98.81 314 VAL A C 1
ATOM 2496 O O . VAL A 1 314 ? 6.094 -4.012 -16.859 1 98.81 314 VAL A O 1
ATOM 2499 N N . MET A 1 315 ? 7.246 -5.109 -15.297 1 98.75 315 MET A N 1
ATOM 2500 C CA . MET A 1 315 ? 8.469 -4.328 -15.477 1 98.75 315 MET A CA 1
ATOM 2501 C C . MET A 1 315 ? 9.672 -5.246 -15.641 1 98.75 315 MET A C 1
ATOM 2503 O O . MET A 1 315 ? 9.758 -6.297 -15.008 1 98.75 315 MET A O 1
ATOM 2507 N N . GLU A 1 316 ? 10.523 -4.828 -16.484 1 98.94 316 GLU A N 1
ATOM 2508 C CA . GLU A 1 316 ? 11.836 -5.469 -16.594 1 98.94 316 GLU A CA 1
ATOM 2509 C C . GLU A 1 316 ? 12.922 -4.609 -15.953 1 98.94 316 GLU A C 1
ATOM 2511 O O . GLU A 1 316 ? 13.039 -3.424 -16.266 1 98.94 316 GLU A O 1
ATOM 2516 N N . ILE A 1 317 ? 13.656 -5.215 -15.047 1 98.88 317 ILE A N 1
ATOM 2517 C CA . ILE A 1 317 ? 14.758 -4.57 -14.336 1 98.88 317 ILE A CA 1
ATOM 2518 C C . ILE A 1 317 ? 16.094 -5.043 -14.914 1 98.88 317 ILE A C 1
ATOM 2520 O O . ILE A 1 317 ? 16.375 -6.242 -14.922 1 98.88 317 ILE A O 1
ATOM 2524 N N . ASN A 1 318 ? 16.875 -4.117 -15.344 1 98.75 318 ASN A N 1
ATOM 2525 C CA . ASN A 1 318 ? 18.156 -4.535 -15.922 1 98.75 318 ASN A CA 1
ATOM 2526 C C . ASN A 1 318 ? 19.203 -4.801 -14.844 1 98.75 318 ASN A C 1
ATOM 2528 O O . ASN A 1 318 ? 18.906 -4.723 -13.656 1 98.75 318 ASN A O 1
ATOM 2532 N N . THR A 1 319 ? 20.406 -5.133 -15.234 1 98.31 319 THR A N 1
ATOM 2533 C CA . THR A 1 319 ? 21.453 -5.582 -14.312 1 98.31 319 THR A CA 1
ATOM 2534 C C . THR A 1 319 ? 21.984 -4.414 -13.492 1 98.31 319 THR A C 1
ATOM 2536 O O . THR A 1 319 ? 22.688 -4.617 -12.492 1 98.31 319 THR A O 1
ATOM 2539 N N . GLU A 1 320 ? 21.656 -3.193 -13.867 1 97.88 320 GLU A N 1
ATOM 2540 C CA . GLU A 1 320 ? 22.016 -2.008 -13.094 1 97.88 320 GLU A CA 1
ATOM 2541 C C . GLU A 1 320 ? 20.875 -1.597 -12.164 1 97.88 320 GLU A C 1
ATOM 2543 O O . GLU A 1 320 ? 20.891 -0.501 -11.602 1 97.88 320 GLU A O 1
ATOM 2548 N N . ASN A 1 321 ? 19.844 -2.469 -12.086 1 97.88 321 ASN A N 1
ATOM 2549 C CA . ASN A 1 321 ? 18.688 -2.266 -11.227 1 97.88 321 ASN A CA 1
ATOM 2550 C C . ASN A 1 321 ? 17.844 -1.07 -11.68 1 97.88 321 ASN A C 1
ATOM 2552 O O . ASN A 1 321 ? 17.297 -0.344 -10.852 1 97.88 321 ASN A O 1
ATOM 2556 N N . LYS A 1 322 ? 17.859 -0.845 -12.961 1 97.94 322 LYS A N 1
ATOM 2557 C CA . LYS A 1 322 ? 17.016 0.171 -13.57 1 97.94 322 LYS A CA 1
ATOM 2558 C C . LYS A 1 322 ? 15.859 -0.468 -14.344 1 97.94 322 LYS A C 1
ATOM 2560 O O . LYS A 1 322 ? 16.047 -1.504 -14.984 1 97.94 322 LYS A O 1
ATOM 2565 N N . VAL A 1 323 ? 14.734 0.169 -14.273 1 98.44 323 VAL A N 1
ATOM 2566 C CA . VAL A 1 323 ? 13.617 -0.279 -15.102 1 98.44 323 VAL A CA 1
ATOM 2567 C C . VAL A 1 323 ? 13.938 -0.028 -16.578 1 98.44 323 VAL A C 1
ATOM 2569 O O . VAL A 1 323 ? 14.266 1.096 -16.953 1 98.44 323 VAL A O 1
ATOM 2572 N N . CYS A 1 324 ? 13.844 -1.075 -17.375 1 98.75 324 CYS A N 1
ATOM 2573 C CA . CYS A 1 324 ? 14.188 -0.895 -18.781 1 98.75 324 CYS A CA 1
ATOM 2574 C C . CYS A 1 324 ? 13.016 -1.248 -19.672 1 98.75 324 CYS A C 1
ATOM 2576 O O . CYS A 1 324 ? 13.07 -1.037 -20.891 1 98.75 324 CYS A O 1
ATOM 2578 N N . TRP A 1 325 ? 11.953 -1.722 -19.172 1 98.81 325 TRP A N 1
ATOM 2579 C CA . TRP A 1 325 ? 10.695 -1.959 -19.875 1 98.81 325 TRP A CA 1
ATOM 2580 C C . TRP A 1 325 ? 9.523 -1.96 -18.906 1 98.81 325 TRP A C 1
ATOM 2582 O O . TRP A 1 325 ? 9.633 -2.482 -17.797 1 98.81 325 TRP A O 1
ATOM 2592 N N . GLU A 1 326 ? 8.453 -1.36 -19.297 1 98.56 326 GLU A N 1
ATOM 2593 C CA . GLU A 1 326 ? 7.238 -1.29 -18.484 1 98.56 326 GLU A CA 1
ATOM 2594 C C . GLU A 1 326 ? 5.988 -1.444 -19.344 1 98.56 326 GLU A C 1
ATOM 2596 O O . GLU A 1 326 ? 5.855 -0.787 -20.375 1 98.56 326 GLU A O 1
ATOM 2601 N N . TYR A 1 327 ? 5.148 -2.328 -18.938 1 98.56 327 TYR A N 1
ATOM 2602 C CA . TYR A 1 327 ? 3.891 -2.615 -19.625 1 98.56 327 TYR A CA 1
ATOM 2603 C C . TYR A 1 327 ? 2.746 -2.744 -18.625 1 98.56 327 TYR A C 1
ATOM 2605 O O . TYR A 1 327 ? 2.908 -3.348 -17.562 1 98.56 327 TYR A O 1
ATOM 2613 N N . VAL A 1 328 ? 1.614 -2.121 -18.906 1 98.44 328 VAL A N 1
ATOM 2614 C CA . VAL A 1 328 ? 0.404 -2.258 -18.109 1 98.44 328 VAL A CA 1
ATOM 2615 C C . VAL A 1 328 ? -0.694 -2.92 -18.938 1 98.44 328 VAL A C 1
ATOM 2617 O O . VAL A 1 328 ? -1.086 -2.4 -19.984 1 98.44 328 VAL A O 1
ATOM 2620 N N . CYS A 1 329 ? -1.178 -4.02 -18.484 1 98.5 329 CYS A N 1
ATOM 2621 C CA . CYS A 1 329 ? -2.191 -4.801 -19.172 1 98.5 329 CYS A CA 1
ATOM 2622 C C . CYS A 1 329 ? -3.42 -3.955 -19.484 1 98.5 329 CYS A C 1
ATOM 2624 O O . CYS A 1 329 ? -4.043 -3.4 -18.578 1 98.5 329 CYS A O 1
ATOM 2626 N N . PRO A 1 330 ? -3.826 -3.799 -20.75 1 98.25 330 PRO A N 1
ATOM 2627 C CA . PRO A 1 330 ? -4.957 -2.939 -21.109 1 98.25 330 PRO A CA 1
ATOM 2628 C C . PRO A 1 330 ? -6.289 -3.684 -21.109 1 98.25 330 PRO A C 1
ATOM 2630 O O . PRO A 1 330 ? -7.324 -3.107 -21.453 1 98.25 330 PRO A O 1
ATOM 2633 N N . TYR A 1 331 ? -6.324 -4.875 -20.75 1 97.75 331 TYR A N 1
ATOM 2634 C CA . TYR A 1 331 ? -7.531 -5.695 -20.812 1 97.75 331 TYR A CA 1
ATOM 2635 C C . TYR A 1 331 ? -8.242 -5.707 -19.469 1 97.75 331 TYR A C 1
ATOM 2637 O O . TYR A 1 331 ? -7.883 -6.473 -18.562 1 97.75 331 TYR A O 1
ATOM 2645 N N . PHE A 1 332 ? -9.266 -4.871 -19.406 1 97 332 PHE A N 1
ATOM 2646 C CA . PHE A 1 332 ? -10.078 -4.758 -18.203 1 97 332 PHE A CA 1
ATOM 2647 C C . PHE A 1 332 ? -11.422 -5.449 -18.391 1 97 332 PHE A C 1
ATOM 2649 O O . PHE A 1 332 ? -12.031 -5.355 -19.453 1 97 332 PHE A O 1
ATOM 2656 N N . ALA A 1 333 ? -11.852 -6.168 -17.359 1 96.44 333 ALA A N 1
ATOM 2657 C CA . ALA A 1 333 ? -13.203 -6.727 -17.375 1 96.44 333 ALA A CA 1
ATOM 2658 C C . ALA A 1 333 ? -13.641 -7.102 -15.953 1 96.44 333 ALA A C 1
ATOM 2660 O O . ALA A 1 333 ? -12.812 -7.215 -15.047 1 96.44 333 ALA A O 1
ATOM 2661 N N . VAL A 1 334 ? -14.906 -7.133 -15.766 1 94.94 334 VAL A N 1
ATOM 2662 C CA . VAL A 1 334 ? -15.461 -7.742 -14.562 1 94.94 334 VAL A CA 1
ATOM 2663 C C . VAL A 1 334 ? -15.422 -9.266 -14.68 1 94.94 334 VAL A C 1
ATOM 2665 O O . VAL A 1 334 ? -15.492 -9.805 -15.789 1 94.94 334 VAL A O 1
ATOM 2668 N N . TYR A 1 335 ? -15.266 -9.945 -13.539 1 92.69 335 TYR A N 1
ATOM 2669 C CA . TYR A 1 335 ? -15.32 -11.398 -13.578 1 92.69 335 TYR A CA 1
ATOM 2670 C C . TYR A 1 335 ? -16.609 -11.875 -14.219 1 92.69 335 TYR A C 1
ATOM 2672 O O . TYR A 1 335 ? -17.688 -11.375 -13.906 1 92.69 335 TYR A O 1
ATOM 2680 N N . PRO A 1 336 ? -16.531 -12.805 -15.109 1 89.81 336 PRO A N 1
ATOM 2681 C CA . PRO A 1 336 ? -17.719 -13.211 -15.852 1 89.81 336 PRO A CA 1
ATOM 2682 C C . PRO A 1 336 ? -18.688 -14.039 -15.016 1 89.81 336 PRO A C 1
ATOM 2684 O O . PRO A 1 336 ? -19.891 -14.062 -15.289 1 89.81 336 PRO A O 1
ATOM 2687 N N . GLU A 1 337 ? -18.125 -14.742 -14.039 1 88.56 337 GLU A N 1
ATOM 2688 C CA . GLU A 1 337 ? -19 -15.516 -13.164 1 88.56 337 GLU A CA 1
ATOM 2689 C C . GLU A 1 337 ? -19.781 -14.602 -12.219 1 88.56 337 GLU A C 1
ATOM 2691 O O . GLU A 1 337 ? -19.188 -13.75 -11.547 1 88.56 337 GLU A O 1
ATOM 2696 N N . LYS A 1 338 ? -21.078 -14.781 -12.094 1 87.38 338 LYS A N 1
ATOM 2697 C CA . LYS A 1 338 ? -21.938 -13.922 -11.289 1 87.38 338 LYS A CA 1
ATOM 2698 C C . LYS A 1 338 ? -21.484 -13.891 -9.828 1 87.38 338 LYS A C 1
ATOM 2700 O O . LYS A 1 338 ? -21.469 -12.836 -9.203 1 87.38 338 LYS A O 1
ATOM 2705 N N . ASN A 1 339 ? -21.109 -15.039 -9.367 1 87.69 339 ASN A N 1
ATOM 2706 C CA . ASN A 1 339 ? -20.703 -15.109 -7.965 1 87.69 339 ASN A CA 1
ATOM 2707 C C . ASN A 1 339 ? -19.391 -14.375 -7.719 1 87.69 339 ASN A C 1
ATOM 2709 O O . ASN A 1 339 ? -19.25 -13.656 -6.727 1 87.69 339 ASN A O 1
ATOM 2713 N N . ALA A 1 340 ? -18.516 -14.586 -8.641 1 86.94 340 ALA A N 1
ATOM 2714 C CA . ALA A 1 340 ? -17.25 -13.859 -8.508 1 86.94 340 ALA A CA 1
ATOM 2715 C C . ALA A 1 340 ? -17.469 -12.359 -8.656 1 86.94 340 ALA A C 1
ATOM 2717 O O . ALA A 1 340 ? -16.891 -11.562 -7.914 1 86.94 340 ALA A O 1
ATOM 2718 N N . ALA A 1 341 ? -18.312 -11.984 -9.617 1 89 341 ALA A N 1
ATOM 2719 C CA . ALA A 1 341 ? -18.594 -10.57 -9.867 1 89 341 ALA A CA 1
ATOM 2720 C C . ALA A 1 341 ? -19.25 -9.922 -8.656 1 89 341 ALA A C 1
ATOM 2722 O O . ALA A 1 341 ? -19.078 -8.719 -8.414 1 89 341 ALA A O 1
ATOM 2723 N N . GLY A 1 342 ? -20.062 -10.68 -7.973 1 88.25 342 GLY A N 1
ATOM 2724 C CA . GLY A 1 342 ? -20.688 -10.172 -6.762 1 88.25 342 GLY A CA 1
ATOM 2725 C C . GLY A 1 342 ? -19.688 -9.805 -5.684 1 88.25 342 GLY A C 1
ATOM 2726 O O . GLY A 1 342 ? -19.828 -8.781 -5.016 1 88.25 342 GLY A O 1
ATOM 2727 N N . PHE A 1 343 ? -18.625 -10.523 -5.621 1 86.38 343 PHE A N 1
ATOM 2728 C CA . PHE A 1 343 ? -17.609 -10.312 -4.602 1 86.38 343 PHE A CA 1
ATOM 2729 C C . PHE A 1 343 ? -16.516 -9.367 -5.109 1 86.38 343 PHE A C 1
ATOM 2731 O O . PHE A 1 343 ? -15.891 -8.648 -4.324 1 86.38 343 PHE A O 1
ATOM 2738 N N . TYR A 1 344 ? -16.359 -9.352 -6.355 1 88.62 344 TYR A N 1
ATOM 2739 C CA . TYR A 1 344 ? -15.375 -8.523 -7.035 1 88.62 344 TYR A CA 1
ATOM 2740 C C . TYR A 1 344 ? -16 -7.738 -8.18 1 88.62 344 TYR A C 1
ATOM 2742 O O . TYR A 1 344 ? -15.758 -8.023 -9.352 1 88.62 344 TYR A O 1
ATOM 2750 N N . PRO A 1 345 ? -16.703 -6.703 -7.887 1 91.06 345 PRO A N 1
ATOM 2751 C CA . PRO A 1 345 ? -17.578 -6.074 -8.867 1 91.06 345 PRO A CA 1
ATOM 2752 C C . PRO A 1 345 ? -16.844 -5.109 -9.797 1 91.06 345 PRO A C 1
ATOM 2754 O O . PRO A 1 345 ? -17.406 -4.68 -10.812 1 91.06 345 PRO A O 1
ATOM 2757 N N . SER A 1 346 ? -15.641 -4.809 -9.578 1 92.62 346 SER A N 1
ATOM 2758 C CA . SER A 1 346 ? -14.93 -3.797 -10.352 1 92.62 346 SER A CA 1
ATOM 2759 C C . SER A 1 346 ? -14.172 -4.422 -11.516 1 92.62 346 SER A C 1
ATOM 2761 O O . SER A 1 346 ? -13.781 -5.59 -11.453 1 92.62 346 SER A O 1
ATOM 2763 N N . GLU A 1 347 ? -14.008 -3.65 -12.594 1 95.38 347 GLU A N 1
ATOM 2764 C CA . GLU A 1 347 ? -13.164 -4.102 -13.695 1 95.38 347 GLU A CA 1
ATOM 2765 C C . GLU A 1 347 ? -11.719 -4.297 -13.234 1 95.38 347 GLU A C 1
ATOM 2767 O O . GLU A 1 347 ? -11.148 -3.422 -12.578 1 95.38 347 GLU A O 1
ATOM 2772 N N . SER A 1 348 ? -11.242 -5.453 -13.617 1 95.12 348 SER A N 1
ATOM 2773 C CA . SER A 1 348 ? -9.883 -5.801 -13.211 1 95.12 348 SER A CA 1
ATOM 2774 C C . SER A 1 348 ? -9.023 -6.148 -14.414 1 95.12 348 SER A C 1
ATOM 2776 O O . SER A 1 348 ? -9.492 -6.777 -15.367 1 95.12 348 SER A O 1
ATOM 2778 N N . ASN A 1 349 ? -7.754 -5.68 -14.414 1 97.25 349 ASN A N 1
ATOM 2779 C CA . ASN A 1 349 ? -6.75 -6.062 -15.406 1 97.25 349 ASN A CA 1
ATOM 2780 C C . ASN A 1 349 ? -5.648 -6.918 -14.781 1 97.25 349 ASN A C 1
ATOM 2782 O O . ASN A 1 349 ? -4.562 -7.047 -15.352 1 97.25 349 ASN A O 1
ATOM 2786 N N . ALA A 1 350 ? -5.898 -7.477 -13.602 1 96.69 350 ALA A N 1
ATOM 2787 C CA . ALA A 1 350 ? -4.906 -8.172 -12.789 1 96.69 350 ALA A CA 1
ATOM 2788 C C . ALA A 1 350 ? -4.332 -9.375 -13.539 1 96.69 350 ALA A C 1
ATOM 2790 O O . ALA A 1 350 ? -5.027 -10.008 -14.336 1 96.69 350 ALA A O 1
ATOM 2791 N N . LEU A 1 351 ? -3.123 -9.555 -13.266 1 96.88 351 LEU A N 1
ATOM 2792 C CA . LEU A 1 351 ? -2.379 -10.758 -13.633 1 96.88 351 LEU A CA 1
ATOM 2793 C C . LEU A 1 351 ? -2.01 -11.562 -12.398 1 96.88 351 LEU A C 1
ATOM 2795 O O . LEU A 1 351 ? -1.95 -11.023 -11.289 1 96.88 351 LEU A O 1
ATOM 2799 N N . PHE A 1 352 ? -1.932 -12.836 -12.508 1 96.31 352 PHE A N 1
ATOM 2800 C CA . PHE A 1 352 ? -1.335 -13.586 -11.406 1 96.31 352 PHE A CA 1
ATOM 2801 C C . PHE A 1 352 ? 0.186 -13.531 -11.477 1 96.31 352 PHE A C 1
ATOM 2803 O O . PHE A 1 352 ? 0.849 -13.188 -10.5 1 96.31 352 PHE A O 1
ATOM 2810 N N . ARG A 1 353 ? 0.733 -13.852 -12.641 1 97.62 353 ARG A N 1
ATOM 2811 C CA . ARG A 1 353 ? 2.148 -13.789 -12.992 1 97.62 353 ARG A CA 1
ATOM 2812 C C . ARG A 1 353 ? 2.33 -13.383 -14.453 1 97.62 353 ARG A C 1
ATOM 2814 O O . ARG A 1 353 ? 1.363 -13.336 -15.219 1 97.62 353 ARG A O 1
ATOM 2821 N N . ALA A 1 354 ? 3.539 -13.039 -14.82 1 98.19 354 ALA A N 1
ATOM 2822 C CA . ALA A 1 354 ? 3.969 -12.836 -16.203 1 98.19 354 ALA A CA 1
ATOM 2823 C C . ALA A 1 354 ? 5.336 -13.461 -16.453 1 98.19 354 ALA A C 1
ATOM 2825 O O . ALA A 1 354 ? 6.16 -13.555 -15.539 1 98.19 354 ALA A O 1
ATOM 2826 N N . TYR A 1 355 ? 5.555 -13.891 -17.641 1 98.56 355 TYR A N 1
ATOM 2827 C CA . TYR A 1 355 ? 6.816 -14.508 -18.031 1 98.56 355 TYR A CA 1
ATOM 2828 C C . TYR A 1 355 ? 7.285 -13.984 -19.391 1 98.56 355 TYR A C 1
ATOM 2830 O O . TYR A 1 355 ? 6.484 -13.82 -20.312 1 98.56 355 TYR A O 1
ATOM 2838 N N . LYS A 1 356 ? 8.578 -13.734 -19.469 1 98.81 356 LYS A N 1
ATOM 2839 C CA . LYS A 1 356 ? 9.188 -13.242 -20.703 1 98.81 356 LYS A CA 1
ATOM 2840 C C . LYS A 1 356 ? 10.164 -14.273 -21.281 1 98.81 356 LYS A C 1
ATOM 2842 O O . LYS A 1 356 ? 10.867 -14.953 -20.531 1 98.81 356 LYS A O 1
ATOM 2847 N N . TYR A 1 357 ? 10.156 -14.312 -22.625 1 98.56 357 TYR A N 1
ATOM 2848 C CA . TYR A 1 357 ? 10.953 -15.305 -23.344 1 98.56 357 TYR A CA 1
ATOM 2849 C C . TYR A 1 357 ? 11.734 -14.664 -24.484 1 98.56 357 TYR A C 1
ATOM 2851 O O . TYR A 1 357 ? 11.219 -13.781 -25.172 1 98.56 357 TYR A O 1
ATOM 2859 N N . ALA A 1 358 ? 12.93 -15.141 -24.656 1 97.5 358 ALA A N 1
ATOM 2860 C CA . ALA A 1 358 ? 13.688 -14.789 -25.859 1 97.5 358 ALA A CA 1
ATOM 2861 C C . ALA A 1 358 ? 13.102 -15.461 -27.094 1 97.5 358 ALA A C 1
ATOM 2863 O O . ALA A 1 358 ? 12.414 -16.484 -26.984 1 97.5 358 ALA A O 1
ATOM 2864 N N . PRO A 1 359 ? 13.398 -14.867 -28.234 1 96 359 PRO A N 1
ATOM 2865 C CA . PRO A 1 359 ? 12.836 -15.422 -29.469 1 96 359 PRO A CA 1
ATOM 2866 C C . PRO A 1 359 ? 13.188 -16.891 -29.672 1 96 359 PRO A C 1
ATOM 2868 O O . PRO A 1 359 ? 12.352 -17.672 -30.141 1 96 359 PRO A O 1
ATOM 2871 N N . GLU A 1 360 ? 14.359 -17.312 -29.234 1 95.12 360 GLU A N 1
ATOM 2872 C CA . GLU A 1 360 ? 14.82 -18.688 -29.438 1 95.12 360 GLU A CA 1
ATOM 2873 C C . GLU A 1 360 ? 14.031 -19.672 -28.578 1 95.12 360 GLU A C 1
ATOM 2875 O O . GLU A 1 360 ? 14.062 -20.875 -28.812 1 95.12 360 GLU A O 1
ATOM 2880 N N . GLU A 1 361 ? 13.32 -19.156 -27.562 1 95.25 361 GLU A N 1
ATOM 2881 C CA . GLU A 1 361 ? 12.531 -20 -26.656 1 95.25 361 GLU A CA 1
ATOM 2882 C C . GLU A 1 361 ? 11.141 -20.25 -27.219 1 95.25 361 GLU A C 1
ATOM 2884 O O . GLU A 1 361 ? 10.383 -21.062 -26.688 1 95.25 361 GLU A O 1
ATOM 2889 N N . ILE A 1 362 ? 10.789 -19.516 -28.219 1 96.44 362 ILE A N 1
ATOM 2890 C CA . ILE A 1 362 ? 9.516 -19.672 -28.906 1 96.44 362 ILE A CA 1
ATOM 2891 C C . ILE A 1 362 ? 9.75 -19.781 -30.422 1 96.44 362 ILE A C 1
ATOM 2893 O O . ILE A 1 362 ? 9.344 -18.906 -31.188 1 96.44 362 ILE A O 1
ATOM 2897 N N . PRO A 1 363 ? 10.273 -20.828 -30.891 1 91.88 363 PRO A N 1
ATOM 2898 C CA . PRO A 1 363 ? 10.773 -20.891 -32.281 1 91.88 363 PRO A CA 1
ATOM 2899 C C . PRO A 1 363 ? 9.648 -20.875 -33.312 1 91.88 363 PRO A C 1
ATOM 2901 O O . PRO A 1 363 ? 9.883 -20.547 -34.469 1 91.88 363 PRO A O 1
ATOM 2904 N N . TRP A 1 364 ? 8.453 -21.219 -32.906 1 96.12 364 TRP A N 1
ATOM 2905 C CA . TRP A 1 364 ? 7.355 -21.266 -33.844 1 96.12 364 TRP A CA 1
ATOM 2906 C C . TRP A 1 364 ? 6.805 -19.859 -34.125 1 96.12 364 TRP A C 1
ATOM 2908 O O . TRP A 1 364 ? 6.023 -19.672 -35.031 1 96.12 364 TRP A O 1
ATOM 2918 N N . LEU A 1 365 ? 7.145 -18.938 -33.188 1 92.06 365 LEU A N 1
ATOM 2919 C CA . LEU A 1 365 ? 6.652 -17.578 -33.375 1 92.06 365 LEU A CA 1
ATOM 2920 C C . LEU A 1 365 ? 7.422 -16.859 -34.469 1 92.06 365 LEU A C 1
ATOM 2922 O O . LEU A 1 365 ? 8.656 -16.797 -34.438 1 92.06 365 LEU A O 1
ATOM 2926 N N . LYS A 1 366 ? 6.797 -16.766 -35.688 1 74.75 366 LYS A N 1
ATOM 2927 C CA . LYS A 1 366 ? 7.402 -16.141 -36.844 1 74.75 366 LYS A CA 1
ATOM 2928 C C . LYS A 1 366 ? 7.102 -14.656 -36.906 1 74.75 366 LYS A C 1
ATOM 2930 O O . LYS A 1 366 ? 6.031 -14.219 -36.469 1 74.75 366 LYS A O 1
ATOM 2935 N N . MET B 1 1 ? 15.094 5.105 -20.062 1 92 1 MET B N 1
ATOM 2936 C CA . MET B 1 1 ? 13.742 5.562 -19.766 1 92 1 MET B CA 1
ATOM 2937 C C . MET B 1 1 ? 13.688 6.277 -18.422 1 92 1 MET B C 1
ATOM 2939 O O . MET B 1 1 ? 14.57 6.098 -17.578 1 92 1 MET B O 1
ATOM 2943 N N . ASP B 1 2 ? 12.625 7.062 -18.172 1 93.31 2 ASP B N 1
ATOM 2944 C CA . ASP B 1 2 ? 12.445 7.758 -16.906 1 93.31 2 ASP B CA 1
ATOM 2945 C C . ASP B 1 2 ? 12.32 6.77 -15.75 1 93.31 2 ASP B C 1
ATOM 2947 O O . ASP B 1 2 ? 11.531 5.82 -15.828 1 93.31 2 ASP B O 1
ATOM 2951 N N . GLN B 1 3 ? 13.078 6.93 -14.711 1 94.88 3 GLN B N 1
ATOM 2952 C CA . GLN B 1 3 ? 13.133 5.969 -13.617 1 94.88 3 GLN B CA 1
ATOM 2953 C C . GLN B 1 3 ? 12.148 6.336 -12.508 1 94.88 3 GLN B C 1
ATOM 2955 O O . GLN B 1 3 ? 11.914 5.547 -11.594 1 94.88 3 GLN B O 1
ATOM 2960 N N . ASN B 1 4 ? 11.562 7.488 -12.578 1 95.06 4 ASN B N 1
ATOM 2961 C CA . ASN B 1 4 ? 10.539 7.859 -11.609 1 95.06 4 ASN B CA 1
ATOM 2962 C C . ASN B 1 4 ? 9.18 7.266 -11.977 1 95.06 4 ASN B C 1
ATOM 2964 O O . ASN B 1 4 ? 8.555 7.688 -12.953 1 95.06 4 ASN B O 1
ATOM 2968 N N . ILE B 1 5 ? 8.695 6.41 -11.219 1 94 5 ILE B N 1
ATOM 2969 C CA . ILE B 1 5 ? 7.496 5.629 -11.508 1 94 5 ILE B CA 1
ATOM 2970 C C . ILE B 1 5 ? 6.281 6.547 -11.562 1 94 5 ILE B C 1
ATOM 2972 O O . ILE B 1 5 ? 5.445 6.43 -12.461 1 94 5 ILE B O 1
ATOM 2976 N N . THR B 1 6 ? 6.176 7.461 -10.609 1 94.62 6 THR B N 1
ATOM 2977 C CA . THR B 1 6 ? 5.039 8.375 -10.562 1 94.62 6 THR B CA 1
ATOM 2978 C C . THR B 1 6 ? 5.02 9.266 -11.805 1 94.62 6 THR B C 1
ATOM 2980 O O . THR B 1 6 ? 3.971 9.445 -12.43 1 94.62 6 THR B O 1
ATOM 2983 N N . ARG B 1 7 ? 6.191 9.758 -12.141 1 95 7 ARG B N 1
ATOM 2984 C CA . ARG B 1 7 ? 6.289 10.641 -13.297 1 95 7 ARG B CA 1
ATOM 2985 C C . ARG B 1 7 ? 5.961 9.891 -14.586 1 95 7 ARG B C 1
ATOM 2987 O O . ARG B 1 7 ? 5.281 10.422 -15.469 1 95 7 ARG B O 1
ATOM 2994 N N . ARG B 1 8 ? 6.355 8.656 -14.711 1 92.81 8 ARG B N 1
ATOM 2995 C CA . ARG B 1 8 ? 6.125 7.852 -15.906 1 92.81 8 ARG B CA 1
ATOM 2996 C C . ARG B 1 8 ? 4.633 7.594 -16.109 1 92.81 8 ARG B C 1
ATOM 2998 O O . ARG B 1 8 ? 4.188 7.352 -17.234 1 92.81 8 ARG B O 1
ATOM 3005 N N . ARG B 1 9 ? 3.828 7.715 -15.055 1 92 9 ARG B N 1
ATOM 3006 C CA . ARG B 1 9 ? 2.402 7.41 -15.109 1 92 9 ARG B CA 1
ATOM 3007 C C . ARG B 1 9 ? 1.596 8.633 -15.531 1 92 9 ARG B C 1
ATOM 3009 O O . ARG B 1 9 ? 0.397 8.523 -15.805 1 92 9 ARG B O 1
ATOM 3016 N N . GLY B 1 10 ? 2.23 9.719 -15.586 1 92.94 10 GLY B N 1
ATOM 3017 C CA . GLY B 1 10 ? 1.558 10.938 -16.016 1 92.94 10 GLY B CA 1
ATOM 3018 C C . GLY B 1 10 ? 1.349 11.93 -14.891 1 92.94 10 GLY B C 1
ATOM 3019 O O . GLY B 1 10 ? 1.017 11.547 -13.766 1 92.94 10 GLY B O 1
ATOM 3020 N N . VAL B 1 11 ? 1.519 13.195 -15.203 1 96.88 11 VAL B N 1
ATOM 3021 C CA . VAL B 1 11 ? 1.401 14.258 -14.211 1 96.88 11 VAL B CA 1
ATOM 3022 C C . VAL B 1 11 ? 0.469 15.352 -14.734 1 96.88 11 VAL B C 1
ATOM 3024 O O . VAL B 1 11 ? -0.039 15.258 -15.859 1 96.88 11 VAL B O 1
ATOM 3027 N N . GLY B 1 12 ? 0.227 16.359 -13.938 1 97.75 12 GLY B N 1
ATOM 3028 C CA . GLY B 1 12 ? -0.741 17.375 -14.281 1 97.75 12 GLY B CA 1
ATOM 3029 C C . GLY B 1 12 ? -2.18 16.922 -14.125 1 97.75 12 GLY B C 1
ATOM 3030 O O . GLY B 1 12 ? -2.463 15.992 -13.375 1 97.75 12 GLY B O 1
ATOM 3031 N N . THR B 1 13 ? -3.09 17.656 -14.734 1 98.12 13 THR B N 1
ATOM 3032 C CA . THR B 1 13 ? -4.492 17.266 -14.695 1 98.12 13 THR B CA 1
ATOM 3033 C C . THR B 1 13 ? -4.719 16 -15.516 1 98.12 13 THR B C 1
ATOM 3035 O O . THR B 1 13 ? -4.398 15.961 -16.703 1 98.12 13 THR B O 1
ATOM 3038 N N . ARG B 1 14 ? -5.258 14.977 -14.922 1 96.88 14 ARG B N 1
ATOM 3039 C CA . ARG B 1 14 ? -5.477 13.688 -15.562 1 96.88 14 ARG B CA 1
ATOM 3040 C C . ARG B 1 14 ? -6.898 13.578 -16.094 1 96.88 14 ARG B C 1
ATOM 3042 O O . ARG B 1 14 ? -7.188 12.727 -16.938 1 96.88 14 ARG B O 1
ATOM 3049 N N . GLY B 1 15 ? -7.773 14.367 -15.5 1 96.5 15 GLY B N 1
ATOM 3050 C CA . GLY B 1 15 ? -9.164 14.391 -15.93 1 96.5 15 GLY B CA 1
ATOM 3051 C C . GLY B 1 15 ? -10.016 15.359 -15.148 1 96.5 15 GLY B C 1
ATOM 3052 O O . GLY B 1 15 ? -9.711 15.672 -13.992 1 96.5 15 GLY B O 1
ATOM 3053 N N . VAL B 1 16 ? -11.078 15.867 -15.789 1 97.69 16 VAL B N 1
ATOM 3054 C CA . VAL B 1 16 ? -12.016 16.781 -15.156 1 97.69 16 VAL B CA 1
ATOM 3055 C C . VAL B 1 16 ? -13.43 16.547 -15.688 1 97.69 16 VAL B C 1
ATOM 3057 O O . VAL B 1 16 ? -13.641 16.5 -16.906 1 97.69 16 VAL B O 1
ATOM 3060 N N . ASP B 1 17 ? -14.297 16.203 -14.82 1 98 17 ASP B N 1
ATOM 3061 C CA . ASP B 1 17 ? -15.727 16.297 -15.102 1 98 17 ASP B CA 1
ATOM 3062 C C . ASP B 1 17 ? -16.266 17.688 -14.773 1 98 17 ASP B C 1
ATOM 3064 O O . ASP B 1 17 ? -16.625 17.953 -13.625 1 98 17 ASP B O 1
ATOM 3068 N N . GLU B 1 18 ? -16.453 18.531 -15.75 1 96.56 18 GLU B N 1
ATOM 3069 C CA . GLU B 1 18 ? -16.781 19.938 -15.555 1 96.56 18 GLU B CA 1
ATOM 3070 C C . GLU B 1 18 ? -18.172 20.109 -14.953 1 96.56 18 GLU B C 1
ATOM 3072 O O . GLU B 1 18 ? -18.484 21.156 -14.391 1 96.56 18 GLU B O 1
ATOM 3077 N N . GLN B 1 19 ? -18.953 19.109 -15.086 1 97.56 19 GLN B N 1
ATOM 3078 C CA . GLN B 1 19 ? -20.328 19.219 -14.609 1 97.56 19 GLN B CA 1
ATOM 3079 C C . GLN B 1 19 ? -20.391 19.125 -13.086 1 97.56 19 GLN B C 1
ATOM 3081 O O . GLN B 1 19 ? -21.219 19.797 -12.453 1 97.56 19 GLN B O 1
ATOM 3086 N N . THR B 1 20 ? -19.453 18.344 -12.516 1 98.25 20 THR B N 1
ATOM 3087 C CA . THR B 1 20 ? -19.656 18.094 -11.094 1 98.25 20 THR B CA 1
ATOM 3088 C C . THR B 1 20 ? -18.453 18.578 -10.289 1 98.25 20 THR B C 1
ATOM 3090 O O . THR B 1 20 ? -18.547 18.781 -9.07 1 98.25 20 THR B O 1
ATOM 3093 N N . ALA B 1 21 ? -17.344 18.734 -10.906 1 98.75 21 ALA B N 1
ATOM 3094 C CA . ALA B 1 21 ? -16.188 19.266 -10.195 1 98.75 21 ALA B CA 1
ATOM 3095 C C . ALA B 1 21 ? -16.422 20.719 -9.789 1 98.75 21 ALA B C 1
ATOM 3097 O O . ALA B 1 21 ? -16.984 21.5 -10.547 1 98.75 21 ALA B O 1
ATOM 3098 N N . LEU B 1 22 ? -16.016 21.031 -8.578 1 98.75 22 LEU B N 1
ATOM 3099 C CA . LEU B 1 22 ? -16.062 22.422 -8.18 1 98.75 22 LEU B CA 1
ATOM 3100 C C . LEU B 1 22 ? -15.164 23.281 -9.07 1 98.75 22 LEU B C 1
ATOM 3102 O O . LEU B 1 22 ? -13.977 22.984 -9.211 1 98.75 22 LEU B O 1
ATOM 3106 N N . ASN B 1 23 ? -15.812 24.219 -9.711 1 97.69 23 ASN B N 1
ATOM 3107 C CA . ASN B 1 23 ? -15 25.219 -10.406 1 97.69 23 ASN B CA 1
ATOM 3108 C C . ASN B 1 23 ? -14.242 26.109 -9.422 1 97.69 23 ASN B C 1
ATOM 3110 O O . ASN B 1 23 ? -14.852 26.938 -8.75 1 97.69 23 ASN B O 1
ATOM 3114 N N . GLY B 1 24 ? -12.938 25.812 -9.25 1 97.94 24 GLY B N 1
ATOM 3115 C CA . GLY B 1 24 ? -12.164 26.531 -8.25 1 97.94 24 GLY B CA 1
ATOM 3116 C C . GLY B 1 24 ? -10.664 26.344 -8.406 1 97.94 24 GLY B C 1
ATOM 3117 O O . GLY B 1 24 ? -10.172 26.141 -9.523 1 97.94 24 GLY B O 1
ATOM 3118 N N . TYR B 1 25 ? -9.984 26.656 -7.355 1 98.56 25 TYR B N 1
ATOM 3119 C CA . TYR B 1 25 ? -8.523 26.656 -7.348 1 98.56 25 TYR B CA 1
ATOM 3120 C C . TYR B 1 25 ? -7.984 25.797 -6.219 1 98.56 25 TYR B C 1
ATOM 3122 O O . TYR B 1 25 ? -8.523 25.797 -5.109 1 98.56 25 TYR B O 1
ATOM 3130 N N . THR B 1 26 ? -6.98 25.031 -6.523 1 98.81 26 THR B N 1
ATOM 3131 C CA . THR B 1 26 ? -6.379 24.125 -5.547 1 98.81 26 THR B CA 1
ATOM 3132 C C . THR B 1 26 ? -4.977 24.609 -5.168 1 98.81 26 THR B C 1
ATOM 3134 O O . THR B 1 26 ? -4.172 24.938 -6.043 1 98.81 26 THR B O 1
ATOM 3137 N N . VAL B 1 27 ? -4.719 24.703 -3.902 1 98.69 27 VAL B N 1
ATOM 3138 C CA . VAL B 1 27 ? -3.391 25.016 -3.389 1 98.69 27 VAL B CA 1
ATOM 3139 C C . VAL B 1 27 ? -2.529 23.75 -3.365 1 98.69 27 VAL B C 1
ATOM 3141 O O . VAL B 1 27 ? -2.908 22.75 -2.762 1 98.69 27 VAL B O 1
ATOM 3144 N N . ILE B 1 28 ? -1.423 23.844 -3.982 1 98.19 28 ILE B N 1
ATOM 3145 C CA . ILE B 1 28 ? -0.434 22.766 -4.027 1 98.19 28 ILE B CA 1
ATOM 3146 C C . ILE B 1 28 ? 0.896 23.266 -3.471 1 98.19 28 ILE B C 1
ATOM 3148 O O . ILE B 1 28 ? 1.406 24.312 -3.904 1 98.19 28 ILE B O 1
ATOM 3152 N N . ALA B 1 29 ? 1.427 22.531 -2.574 1 97.69 29 ALA B N 1
ATOM 3153 C CA . ALA B 1 29 ? 2.697 22.891 -1.947 1 97.69 29 ALA B CA 1
ATOM 3154 C C . ALA B 1 29 ? 3.648 21.688 -1.925 1 97.69 29 ALA B C 1
ATOM 3156 O O . ALA B 1 29 ? 3.746 20.984 -0.917 1 97.69 29 ALA B O 1
ATOM 3157 N N . PRO B 1 30 ? 4.387 21.453 -3.004 1 97.38 30 PRO B N 1
ATOM 3158 C CA . PRO B 1 30 ? 5.309 20.312 -3.025 1 97.38 30 PRO B CA 1
ATOM 3159 C C . PRO B 1 30 ? 6.363 20.391 -1.924 1 97.38 30 PRO B C 1
ATOM 3161 O O . PRO B 1 30 ? 6.98 21.453 -1.727 1 97.38 30 PRO B O 1
ATOM 3164 N N . LEU B 1 31 ? 6.68 19.328 -1.277 1 96.06 31 LEU B N 1
ATOM 3165 C CA . LEU B 1 31 ? 7.457 19.297 -0.045 1 96.06 31 LEU B CA 1
ATOM 3166 C C . LEU B 1 31 ? 8.93 19.578 -0.325 1 96.06 31 LEU B C 1
ATOM 3168 O O . LEU B 1 31 ? 9.695 19.891 0.591 1 96.06 31 LEU B O 1
ATOM 3172 N N . THR B 1 32 ? 9.344 19.422 -1.555 1 95.38 32 THR B N 1
ATOM 3173 C CA . THR B 1 32 ? 10.75 19.625 -1.891 1 95.38 32 THR B CA 1
ATOM 3174 C C . THR B 1 32 ? 10.984 21.016 -2.471 1 95.38 32 THR B C 1
ATOM 3176 O O . THR B 1 32 ? 12.109 21.344 -2.861 1 95.38 32 THR B O 1
ATOM 3179 N N . SER B 1 33 ? 9.922 21.812 -2.49 1 95.12 33 SER B N 1
ATOM 3180 C CA . SER B 1 33 ? 10 23.062 -3.221 1 95.12 33 SER B CA 1
ATOM 3181 C C . SER B 1 33 ? 9.945 24.266 -2.271 1 95.12 33 SER B C 1
ATOM 3183 O O . SER B 1 33 ? 9.633 24.109 -1.089 1 95.12 33 SER B O 1
ATOM 3185 N N . LYS B 1 34 ? 10.328 25.422 -2.859 1 96.75 34 LYS B N 1
ATOM 3186 C CA . LYS B 1 34 ? 10.133 26.719 -2.201 1 96.75 34 LYS B CA 1
ATOM 3187 C C . LYS B 1 34 ? 8.992 27.5 -2.857 1 96.75 34 LYS B C 1
ATOM 3189 O O . LYS B 1 34 ? 9.047 28.719 -2.941 1 96.75 34 LYS B O 1
ATOM 3194 N N . ASN B 1 35 ? 8.094 26.703 -3.375 1 97.94 35 ASN B N 1
ATOM 3195 C CA . ASN B 1 35 ? 6.949 27.344 -4.027 1 97.94 35 ASN B CA 1
ATOM 3196 C C . ASN B 1 35 ? 5.629 26.75 -3.535 1 97.94 35 ASN B C 1
ATOM 3198 O O . ASN B 1 35 ? 5.559 25.578 -3.186 1 97.94 35 ASN B O 1
ATOM 3202 N N . VAL B 1 36 ? 4.707 27.578 -3.447 1 98.5 36 VAL B N 1
ATOM 3203 C CA . VAL B 1 36 ? 3.307 27.188 -3.359 1 98.5 36 VAL B CA 1
ATOM 3204 C C . VAL B 1 36 ? 2.568 27.609 -4.625 1 98.5 36 VAL B C 1
ATOM 3206 O O . VAL B 1 36 ? 2.779 28.719 -5.129 1 98.5 36 VAL B O 1
ATOM 3209 N N . PHE B 1 37 ? 1.804 26.734 -5.125 1 98.56 37 PHE B N 1
ATOM 3210 C CA . PHE B 1 37 ? 1.079 27.016 -6.355 1 98.56 37 PHE B CA 1
ATOM 3211 C C . PHE B 1 37 ? -0.425 27.016 -6.113 1 98.56 37 PHE B C 1
ATOM 3213 O O . PHE B 1 37 ? -0.932 26.219 -5.316 1 98.56 37 PHE B O 1
ATOM 3220 N N . LEU B 1 38 ? -1.052 27.906 -6.703 1 98.5 38 LEU B N 1
ATOM 3221 C CA . LEU B 1 38 ? -2.494 27.859 -6.914 1 98.5 38 LEU B CA 1
ATOM 3222 C C . LEU B 1 38 ? -2.82 27.453 -8.352 1 98.5 38 LEU B C 1
ATOM 3224 O O . LEU B 1 38 ? -2.438 28.141 -9.297 1 98.5 38 LEU B O 1
ATOM 3228 N N . ILE B 1 39 ? -3.533 26.328 -8.469 1 98.75 39 ILE B N 1
ATOM 3229 C CA . ILE B 1 39 ? -3.775 25.828 -9.812 1 98.75 39 ILE B CA 1
ATOM 3230 C C . ILE B 1 39 ? -5.277 25.75 -10.07 1 98.75 39 ILE B C 1
ATOM 3232 O O . ILE B 1 39 ? -6.066 25.562 -9.141 1 98.75 39 ILE B O 1
ATOM 3236 N N . ASP B 1 40 ? -5.68 25.922 -11.289 1 98.56 40 ASP B N 1
ATOM 3237 C CA . ASP B 1 40 ? -7.07 25.688 -11.664 1 98.56 40 ASP B CA 1
ATOM 3238 C C . ASP B 1 40 ? -7.281 24.219 -12.062 1 98.56 40 ASP B C 1
ATOM 3240 O O . ASP B 1 40 ? -6.367 23.406 -11.945 1 98.56 40 ASP B O 1
ATOM 3244 N N . ASN B 1 41 ? -8.469 23.859 -12.492 1 98.56 41 ASN B N 1
ATOM 3245 C CA . ASN B 1 41 ? -8.797 22.469 -12.781 1 98.56 41 ASN B CA 1
ATOM 3246 C C . ASN B 1 41 ? -8.039 21.953 -14 1 98.56 41 ASN B C 1
ATOM 3248 O O . ASN B 1 41 ? -7.926 20.734 -14.195 1 98.56 41 ASN B O 1
ATOM 3252 N N . SER B 1 42 ? -7.559 22.797 -14.844 1 98.25 42 SER B N 1
ATOM 3253 C CA . SER B 1 42 ? -6.781 22.375 -16 1 98.25 42 SER B CA 1
ATOM 3254 C C . SER B 1 42 ? -5.32 22.141 -15.641 1 98.25 42 SER B C 1
ATOM 3256 O O . SER B 1 42 ? -4.551 21.625 -16.438 1 98.25 42 SER B O 1
ATOM 3258 N N . GLY B 1 43 ? -4.988 22.516 -14.391 1 98.19 43 GLY B N 1
ATOM 3259 C CA . GLY B 1 43 ? -3.619 22.359 -13.93 1 98.19 43 GLY B CA 1
ATOM 3260 C C . GLY B 1 43 ? -2.748 23.562 -14.188 1 98.19 43 GLY B C 1
ATOM 3261 O O . GLY B 1 43 ? -1.537 23.531 -13.953 1 98.19 43 GLY B O 1
ATOM 3262 N N . GLU B 1 44 ? -3.32 24.594 -14.688 1 98.12 44 GLU B N 1
ATOM 3263 C CA . GLU B 1 44 ? -2.576 25.828 -14.945 1 98.12 44 GLU B CA 1
ATOM 3264 C C . GLU B 1 44 ? -2.32 26.594 -13.648 1 98.12 44 GLU B C 1
ATOM 3266 O O . GLU B 1 44 ? -3.223 26.75 -12.82 1 98.12 44 GLU B O 1
ATOM 3271 N N . VAL B 1 45 ? -1.123 27.031 -13.539 1 98.5 45 VAL B N 1
ATOM 3272 C CA . VAL B 1 45 ? -0.779 27.859 -12.383 1 98.5 45 VAL B CA 1
ATOM 3273 C C . VAL B 1 45 ? -1.369 29.25 -12.555 1 98.5 45 VAL B C 1
ATOM 3275 O O . VAL B 1 45 ? -1.038 29.969 -13.508 1 98.5 45 VAL B O 1
ATOM 3278 N N . VAL B 1 46 ? -2.176 29.625 -11.648 1 98.25 46 VAL B N 1
ATOM 3279 C CA . VAL B 1 46 ? -2.83 30.922 -11.758 1 98.25 46 VAL B CA 1
ATOM 3280 C C . VAL B 1 46 ? -2.207 31.891 -10.758 1 98.25 46 VAL B C 1
ATOM 3282 O O . VAL B 1 46 ? -2.414 33.094 -10.859 1 98.25 46 VAL B O 1
ATOM 3285 N N . HIS B 1 47 ? -1.493 31.438 -9.812 1 98.44 47 HIS B N 1
ATOM 3286 C CA . HIS B 1 47 ? -0.722 32.219 -8.859 1 98.44 47 HIS B CA 1
ATOM 3287 C C . HIS B 1 47 ? 0.396 31.406 -8.234 1 98.44 47 HIS B C 1
ATOM 3289 O O . HIS B 1 47 ? 0.295 30.172 -8.164 1 98.44 47 HIS B O 1
ATOM 3295 N N . LYS B 1 48 ? 1.348 32.031 -7.852 1 98.19 48 LYS B N 1
ATOM 3296 C CA . LYS B 1 48 ? 2.508 31.375 -7.262 1 98.19 48 LYS B CA 1
ATOM 3297 C C . LYS B 1 48 ? 3.133 32.219 -6.164 1 98.19 48 LYS B C 1
ATOM 3299 O O . LYS B 1 48 ? 3.229 33.438 -6.305 1 98.19 48 LYS B O 1
ATOM 3304 N N . TRP B 1 49 ? 3.449 31.641 -5.043 1 98.5 49 TRP B N 1
ATOM 3305 C CA . TRP B 1 49 ? 4.273 32.25 -4.016 1 98.5 49 TRP B CA 1
ATOM 3306 C C . TRP B 1 49 ? 5.688 31.688 -4.023 1 98.5 49 TRP B C 1
ATOM 3308 O O . TRP B 1 49 ? 5.863 30.469 -4.055 1 98.5 49 TRP B O 1
ATOM 3318 N N . ASP B 1 50 ? 6.668 32.5 -4.031 1 98 50 ASP B N 1
ATOM 3319 C CA . ASP B 1 50 ? 8.055 32.125 -3.781 1 98 50 ASP B CA 1
ATOM 3320 C C . ASP B 1 50 ? 8.398 32.25 -2.299 1 98 50 ASP B C 1
ATOM 3322 O O . ASP B 1 50 ? 8.258 33.312 -1.708 1 98 50 ASP B O 1
ATOM 3326 N N . LEU B 1 51 ? 8.781 31.172 -1.795 1 97.56 51 LEU B N 1
ATOM 3327 C CA . LEU B 1 51 ? 8.984 31.109 -0.351 1 97.56 51 LEU B CA 1
ATOM 3328 C C . LEU B 1 51 ? 10.461 31.266 -0.001 1 97.56 51 LEU B C 1
ATOM 3330 O O . LEU B 1 51 ? 11.336 30.891 -0.793 1 97.56 51 LEU B O 1
ATOM 3334 N N . PRO B 1 52 ? 10.727 31.75 1.161 1 95.25 52 PRO B N 1
ATOM 3335 C CA . PRO B 1 52 ? 12.125 31.859 1.597 1 95.25 52 PRO B CA 1
ATOM 3336 C C . PRO B 1 52 ? 12.734 30.516 1.99 1 95.25 52 PRO B C 1
ATOM 3338 O O . PRO B 1 52 ? 13.953 30.344 1.958 1 95.25 52 PRO B O 1
ATOM 3341 N N . TYR B 1 53 ? 11.883 29.594 2.346 1 94.88 53 TYR B N 1
ATOM 3342 C CA . TYR B 1 53 ? 12.336 28.281 2.773 1 94.88 53 TYR B CA 1
ATOM 3343 C C . TYR B 1 53 ? 11.539 27.188 2.082 1 94.88 53 TYR B C 1
ATOM 3345 O O . TYR B 1 53 ? 10.484 27.438 1.494 1 94.88 53 TYR B O 1
ATOM 3353 N N . ARG B 1 54 ? 12.102 25.984 2.15 1 94.75 54 ARG B N 1
ATOM 3354 C CA . ARG B 1 54 ? 11.422 24.844 1.547 1 94.75 54 ARG B CA 1
ATOM 3355 C C . ARG B 1 54 ? 10.117 24.547 2.27 1 94.75 54 ARG B C 1
ATOM 3357 O O . ARG B 1 54 ? 10.055 24.609 3.5 1 94.75 54 ARG B O 1
ATOM 3364 N N . VAL B 1 55 ? 9.18 24.062 1.366 1 93.44 55 VAL B N 1
ATOM 3365 C CA . VAL B 1 55 ? 7.926 23.641 1.971 1 93.44 55 VAL B CA 1
ATOM 3366 C C . VAL B 1 55 ? 8.18 22.453 2.898 1 93.44 55 VAL B C 1
ATOM 3368 O O . VAL B 1 55 ? 8.875 21.5 2.527 1 93.44 55 VAL B O 1
ATOM 3371 N N . GLY B 1 56 ? 7.863 22.469 4.109 1 87.12 56 GLY B N 1
ATOM 3372 C CA . GLY B 1 56 ? 7.988 21.391 5.086 1 87.12 56 GLY B CA 1
ATOM 3373 C C . GLY B 1 56 ? 6.648 20.844 5.527 1 87.12 56 GLY B C 1
ATOM 3374 O O . GLY B 1 56 ? 6.594 19.812 6.219 1 87.12 56 GLY B O 1
ATOM 3375 N N . ARG B 1 57 ? 5.66 21.422 5.02 1 91.5 57 ARG B N 1
ATOM 3376 C CA . ARG B 1 57 ? 4.309 21.078 5.441 1 91.5 57 ARG B CA 1
ATOM 3377 C C . ARG B 1 57 ? 3.285 21.5 4.387 1 91.5 57 ARG B C 1
ATOM 3379 O O . ARG B 1 57 ? 3.545 21.391 3.186 1 91.5 57 ARG B O 1
ATOM 3386 N N . TYR B 1 58 ? 2.119 21.828 4.742 1 89.25 58 TYR B N 1
ATOM 3387 C CA . TYR B 1 58 ? 1.038 22.172 3.826 1 89.25 58 TYR B CA 1
ATOM 3388 C C . TYR B 1 58 ? 0.823 23.688 3.781 1 89.25 58 TYR B C 1
ATOM 3390 O O . TYR B 1 58 ? 1.481 24.438 4.508 1 89.25 58 TYR B O 1
ATOM 3398 N N . ALA B 1 59 ? 0.052 24.141 2.836 1 96.81 59 ALA B N 1
ATOM 3399 C CA . ALA B 1 59 ? -0.389 25.531 2.699 1 96.81 59 ALA B CA 1
ATOM 3400 C C . ALA B 1 59 ? -1.905 25.609 2.539 1 96.81 59 ALA B C 1
ATOM 3402 O O . ALA B 1 59 ? -2.529 24.688 2.014 1 96.81 59 ALA B O 1
ATOM 3403 N N . ARG B 1 60 ? -2.447 26.656 3.035 1 96.38 60 ARG B N 1
ATOM 3404 C CA . ARG B 1 60 ? -3.877 26.891 2.859 1 96.38 60 ARG B CA 1
ATOM 3405 C C . ARG B 1 60 ? -4.172 28.391 2.73 1 96.38 60 ARG B C 1
ATOM 3407 O O . ARG B 1 60 ? -3.385 29.219 3.182 1 96.38 60 ARG B O 1
ATOM 3414 N N . ILE B 1 61 ? -5.215 28.703 2.125 1 97.19 61 ILE B N 1
ATOM 3415 C CA . ILE B 1 61 ? -5.676 30.078 2.016 1 97.19 61 ILE B CA 1
ATOM 3416 C C . ILE B 1 61 ? -6.586 30.422 3.195 1 97.19 61 ILE B C 1
ATOM 3418 O O . ILE B 1 61 ? -7.52 29.672 3.498 1 97.19 61 ILE B O 1
ATOM 3422 N N . LEU B 1 62 ? -6.285 31.5 3.811 1 95.81 62 LEU B N 1
ATOM 3423 C CA . LEU B 1 62 ? -7.07 31.984 4.941 1 95.81 62 LEU B CA 1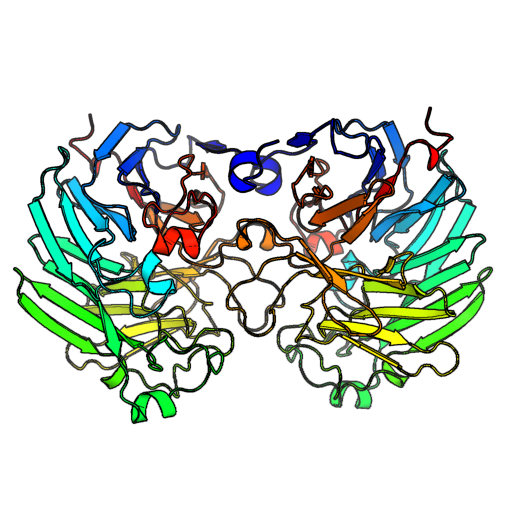
ATOM 3424 C C . LEU B 1 62 ? -8.289 32.75 4.461 1 95.81 62 LEU B C 1
ATOM 3426 O O . LEU B 1 62 ? -8.352 33.188 3.303 1 95.81 62 LEU B O 1
ATOM 3430 N N . PRO B 1 63 ? -9.25 32.969 5.367 1 93.38 63 PRO B N 1
ATOM 3431 C CA . PRO B 1 63 ? -10.445 33.719 4.969 1 93.38 63 PRO B CA 1
ATOM 3432 C C . PRO B 1 63 ? -10.133 35.125 4.465 1 93.38 63 PRO B C 1
ATOM 3434 O O . PRO B 1 63 ? -10.859 35.656 3.627 1 93.38 63 PRO B O 1
ATOM 3437 N N . ASN B 1 64 ? -9.109 35.75 4.898 1 93.81 64 ASN B N 1
ATOM 3438 C CA . ASN B 1 64 ? -8.734 37.094 4.461 1 93.81 64 ASN B CA 1
ATOM 3439 C C . ASN B 1 64 ? -7.988 37.062 3.131 1 93.81 64 ASN B C 1
ATOM 3441 O O . ASN B 1 64 ? -7.547 38.094 2.639 1 93.81 64 ASN B O 1
ATOM 3445 N N . GLY B 1 65 ? -7.789 35.812 2.607 1 93.94 65 GLY B N 1
ATOM 3446 C CA . GLY B 1 65 ? -7.16 35.688 1.306 1 93.94 65 GLY B CA 1
ATOM 3447 C C . GLY B 1 65 ? -5.664 35.438 1.392 1 93.94 65 GLY B C 1
ATOM 3448 O O . GLY B 1 65 ? -5.027 35.094 0.388 1 93.94 65 GLY B O 1
ATOM 3449 N N . ASN B 1 66 ? -5.07 35.562 2.559 1 96.69 66 ASN B N 1
ATOM 3450 C CA . ASN B 1 66 ? -3.646 35.312 2.744 1 96.69 66 ASN B CA 1
ATOM 3451 C C . ASN B 1 66 ? -3.338 33.812 2.727 1 96.69 66 ASN B C 1
ATOM 3453 O O . ASN B 1 66 ? -4.242 33 2.865 1 96.69 66 ASN B O 1
ATOM 3457 N N . LEU B 1 67 ? -2.088 33.562 2.49 1 97.38 67 LEU B N 1
ATOM 3458 C CA . LEU B 1 67 ? -1.583 32.188 2.533 1 97.38 67 LEU B CA 1
ATOM 3459 C C . LEU B 1 67 ? -0.963 31.891 3.893 1 97.38 67 LEU B C 1
ATOM 3461 O O . LEU B 1 67 ? -0.146 32.656 4.398 1 97.38 67 LEU B O 1
ATOM 3465 N N . LEU B 1 68 ? -1.411 30.906 4.508 1 97.06 68 LEU B N 1
ATOM 3466 C CA . LEU B 1 68 ? -0.65 30.281 5.586 1 97.06 68 LEU B CA 1
ATOM 3467 C C . LEU B 1 68 ? 0.189 29.125 5.062 1 97.06 68 LEU B C 1
ATOM 3469 O O . LEU B 1 68 ? -0.317 28.266 4.336 1 97.06 68 LEU B O 1
ATOM 3473 N N . VAL B 1 69 ? 1.469 29.047 5.383 1 96.81 69 VAL B N 1
ATOM 3474 C CA . VAL B 1 69 ? 2.334 27.969 4.906 1 96.81 69 VAL B CA 1
ATOM 3475 C C . VAL B 1 69 ? 3.314 27.578 6.004 1 96.81 69 VAL B C 1
ATOM 3477 O O . VAL B 1 69 ? 3.816 28.422 6.738 1 96.81 69 VAL B O 1
ATOM 3480 N N . GLY B 1 70 ? 3.463 26.297 6.211 1 95.62 70 GLY B N 1
ATOM 3481 C CA . GLY B 1 70 ? 4.504 25.75 7.066 1 95.62 70 GLY B CA 1
ATOM 3482 C C . GLY B 1 70 ? 5.75 25.344 6.301 1 95.62 70 GLY B C 1
ATOM 3483 O O . GLY B 1 70 ? 5.66 24.719 5.238 1 95.62 70 GLY B O 1
ATOM 3484 N N . MET B 1 71 ? 6.914 25.703 6.828 1 95.5 71 MET B N 1
ATOM 3485 C CA . MET B 1 71 ? 8.18 25.469 6.145 1 95.5 71 MET B CA 1
ATOM 3486 C C . MET B 1 71 ? 9.211 24.859 7.098 1 95.5 71 MET B C 1
ATOM 3488 O O . MET B 1 71 ? 9.023 24.891 8.312 1 95.5 71 MET B O 1
ATOM 3492 N N . LYS B 1 72 ? 10.141 24.281 6.496 1 94.25 72 LYS B N 1
ATOM 3493 C CA . LYS B 1 72 ? 11.258 23.703 7.234 1 94.25 72 LYS B CA 1
ATOM 3494 C C . LYS B 1 72 ? 12.328 24.75 7.527 1 94.25 72 LYS B C 1
ATOM 3496 O O . LYS B 1 72 ? 12.805 25.422 6.613 1 94.25 72 LYS B O 1
ATOM 3501 N N . ASP B 1 73 ? 12.609 24.891 8.805 1 93 73 ASP B N 1
ATOM 3502 C CA . ASP B 1 73 ? 13.742 25.719 9.203 1 93 73 ASP B CA 1
ATOM 3503 C C . ASP B 1 73 ? 15.062 24.984 8.961 1 93 73 ASP B C 1
ATOM 3505 O O . ASP B 1 73 ? 15.367 24 9.641 1 93 73 ASP B O 1
ATOM 3509 N N . PRO B 1 74 ? 15.82 25.453 8.023 1 88.88 74 PRO B N 1
ATOM 3510 C CA . PRO B 1 74 ? 17.062 24.75 7.719 1 88.88 74 PRO B CA 1
ATOM 3511 C C . PRO B 1 74 ? 18.047 24.75 8.883 1 88.88 74 PRO B C 1
ATOM 3513 O O . PRO B 1 74 ? 19 23.953 8.906 1 88.88 74 PRO B O 1
ATOM 3516 N N . GLU B 1 75 ? 17.828 25.641 9.852 1 89.81 75 GLU B N 1
ATOM 3517 C CA . GLU B 1 75 ? 18.75 25.766 10.961 1 89.81 75 GLU B CA 1
ATOM 3518 C C . GLU B 1 75 ? 18.281 24.984 12.18 1 89.81 75 GLU B C 1
ATOM 3520 O O . GLU B 1 75 ? 19 24.844 13.164 1 89.81 75 GLU B O 1
ATOM 3525 N N . ALA B 1 76 ? 17.094 24.5 12.07 1 91.81 76 ALA B N 1
ATOM 3526 C CA . ALA B 1 76 ? 16.547 23.766 13.211 1 91.81 76 ALA B CA 1
ATOM 3527 C C . ALA B 1 76 ? 17.234 22.422 13.383 1 91.81 76 ALA B C 1
ATOM 3529 O O . ALA B 1 76 ? 17.594 21.766 12.406 1 91.81 76 ALA B O 1
ATOM 3530 N N . PRO B 1 77 ? 17.438 22.078 14.648 1 90 77 PRO B N 1
ATOM 3531 C CA . PRO B 1 77 ? 17.969 20.719 14.883 1 90 77 PRO B CA 1
ATOM 3532 C C . PRO B 1 77 ? 17 19.625 14.453 1 90 77 PRO B C 1
ATOM 3534 O O . PRO B 1 77 ? 15.797 19.859 14.359 1 90 77 PRO B O 1
ATOM 3537 N N . ALA B 1 78 ? 17.578 18.484 14.156 1 92 78 ALA B N 1
ATOM 3538 C CA . ALA B 1 78 ? 16.797 17.281 13.883 1 92 78 ALA B CA 1
ATOM 3539 C C . ALA B 1 78 ? 17.156 16.172 14.867 1 92 78 ALA B C 1
ATOM 3541 O O . ALA B 1 78 ? 18.109 15.414 14.648 1 92 78 ALA B O 1
ATOM 3542 N N . PRO B 1 79 ? 16.312 16.031 15.891 1 94.5 79 PRO B N 1
ATOM 3543 C CA . PRO B 1 79 ? 16.609 15.039 16.922 1 94.5 79 PRO B CA 1
ATOM 3544 C C . PRO B 1 79 ? 16.734 13.625 16.359 1 94.5 79 PRO B C 1
ATOM 3546 O O . PRO B 1 79 ? 17.438 12.789 16.938 1 94.5 79 PRO B O 1
ATOM 3549 N N . PHE B 1 80 ? 16.094 13.32 15.297 1 94.75 80 PHE B N 1
ATOM 3550 C CA . PHE B 1 80 ? 16.156 12.047 14.586 1 94.75 80 PHE B CA 1
ATOM 3551 C C . PHE B 1 80 ? 15.945 12.242 13.094 1 94.75 80 PHE B C 1
ATOM 3553 O O . PHE B 1 80 ? 15.414 13.273 12.664 1 94.75 80 PHE B O 1
ATOM 3560 N N . PRO B 1 81 ? 16.297 11.367 12.25 1 89.44 81 PRO B N 1
ATOM 3561 C CA . PRO B 1 81 ? 16.328 11.555 10.797 1 89.44 81 PRO B CA 1
ATOM 3562 C C . PRO B 1 81 ? 14.969 11.914 10.219 1 89.44 81 PRO B C 1
ATOM 3564 O O . PRO B 1 81 ? 14.867 12.805 9.367 1 89.44 81 PRO B O 1
ATOM 3567 N N . PHE B 1 82 ? 13.977 11.297 10.719 1 88.88 82 PHE B N 1
ATOM 3568 C CA . PHE B 1 82 ? 12.641 11.547 10.18 1 88.88 82 PHE B CA 1
ATOM 3569 C C . PHE B 1 82 ? 12.242 13.008 10.375 1 88.88 82 PHE B C 1
ATOM 3571 O O . PHE B 1 82 ? 11.469 13.555 9.586 1 88.88 82 PHE B O 1
ATOM 3578 N N . PHE B 1 83 ? 12.773 13.617 11.328 1 93 83 PHE B N 1
ATOM 3579 C CA . PHE B 1 83 ? 12.453 15 11.672 1 93 83 PHE B CA 1
ATOM 3580 C C . PHE B 1 83 ? 13.047 15.953 10.641 1 93 83 PHE B C 1
ATOM 3582 O O . PHE B 1 83 ? 12.648 17.125 10.578 1 93 83 PHE B O 1
ATOM 3589 N N . LEU B 1 84 ? 13.953 15.5 9.781 1 89.06 84 LEU B N 1
ATOM 3590 C CA . LEU B 1 84 ? 14.531 16.297 8.703 1 89.06 84 LEU B CA 1
ATOM 3591 C C . LEU B 1 84 ? 13.469 16.641 7.664 1 89.06 84 LEU B C 1
ATOM 3593 O O . LEU B 1 84 ? 13.609 17.625 6.938 1 89.06 84 LEU B O 1
ATOM 3597 N N . LYS B 1 85 ? 12.438 15.844 7.703 1 87.12 85 LYS B N 1
ATOM 3598 C CA . LYS B 1 85 ? 11.398 16.016 6.691 1 87.12 85 LYS B CA 1
ATOM 3599 C C . LYS B 1 85 ? 10.312 16.969 7.176 1 87.12 85 LYS B C 1
ATOM 3601 O O . LYS B 1 85 ? 9.891 17.859 6.438 1 87.12 85 LYS B O 1
ATOM 3606 N N . TYR B 1 86 ? 9.922 16.797 8.391 1 87.06 86 TYR B N 1
ATOM 3607 C CA . TYR B 1 86 ? 8.711 17.484 8.805 1 87.06 86 TYR B CA 1
ATOM 3608 C C . TYR B 1 86 ? 8.953 18.328 10.047 1 87.06 86 TYR B C 1
ATOM 3610 O O . TYR B 1 86 ? 8.031 18.969 10.57 1 87.06 86 TYR B O 1
ATOM 3618 N N . GLY B 1 87 ? 10.102 18.266 10.742 1 85.56 87 GLY B N 1
ATOM 3619 C CA . GLY B 1 87 ? 10.375 18.953 11.992 1 85.56 87 GLY B CA 1
ATOM 3620 C C . GLY B 1 87 ? 11.039 20.297 11.797 1 85.56 87 GLY B C 1
ATOM 3621 O O . GLY B 1 87 ? 11.422 20.656 10.68 1 85.56 87 GLY B O 1
ATOM 3622 N N . GLY B 1 88 ? 10.945 21.234 13.422 1 75.5 88 GLY B N 1
ATOM 3623 C CA . GLY B 1 88 ? 11.531 22.562 13.539 1 75.5 88 GLY B CA 1
ATOM 3624 C C . GLY B 1 88 ? 10.914 23.578 12.586 1 75.5 88 GLY B C 1
ATOM 3625 O O . GLY B 1 88 ? 10.148 24.453 13.008 1 75.5 88 GLY B O 1
ATOM 3626 N N . GLY B 1 89 ? 10.211 24.281 12.602 1 84.38 89 GLY B N 1
ATOM 3627 C CA . GLY B 1 89 ? 9.227 24.797 11.664 1 84.38 89 GLY B CA 1
ATOM 3628 C C . GLY B 1 89 ? 9.172 26.312 11.633 1 84.38 89 GLY B C 1
ATOM 3629 O O . GLY B 1 89 ? 9.609 26.969 12.578 1 84.38 89 GLY B O 1
ATOM 3630 N N . ILE B 1 90 ? 8.852 26.828 10.609 1 95 90 ILE B N 1
ATOM 3631 C CA . ILE B 1 90 ? 8.516 28.219 10.297 1 95 90 ILE B CA 1
ATOM 3632 C C . ILE B 1 90 ? 7.098 28.281 9.727 1 95 90 ILE B C 1
ATOM 3634 O O . ILE B 1 90 ? 6.805 27.672 8.703 1 95 90 ILE B O 1
ATOM 3638 N N . TYR B 1 91 ? 6.195 28.938 10.477 1 95.69 91 TYR B N 1
ATOM 3639 C CA . TYR B 1 91 ? 4.832 29.141 10.008 1 95.69 91 TYR B CA 1
ATOM 3640 C C . TYR B 1 91 ? 4.605 30.609 9.641 1 95.69 91 TYR B C 1
ATOM 3642 O O . TYR B 1 91 ? 4.734 31.5 10.492 1 95.69 91 TYR B O 1
ATOM 3650 N N . MET B 1 92 ? 4.281 30.859 8.375 1 96.06 92 MET B N 1
ATOM 3651 C CA . MET B 1 92 ? 4.148 32.219 7.902 1 96.06 92 MET B CA 1
ATOM 3652 C C . MET B 1 92 ? 2.77 32.469 7.289 1 96.06 92 MET B C 1
ATOM 3654 O O . MET B 1 92 ? 2.234 31.594 6.605 1 96.06 92 MET B O 1
ATOM 3658 N N . GLU B 1 93 ? 2.225 33.531 7.629 1 97.12 93 GLU B N 1
ATOM 3659 C CA . GLU B 1 93 ? 1.141 34.125 6.84 1 97.12 93 GLU B CA 1
ATOM 3660 C C . GLU B 1 93 ? 1.678 35.094 5.785 1 97.12 93 GLU B C 1
ATOM 3662 O O . GLU B 1 93 ? 2.373 36.062 6.113 1 97.12 93 GLU B O 1
ATOM 3667 N N . LEU B 1 94 ? 1.362 34.812 4.543 1 97.94 94 LEU B N 1
ATOM 3668 C CA . LEU B 1 94 ? 1.814 35.625 3.428 1 97.94 94 LEU B CA 1
ATOM 3669 C C . LEU B 1 94 ? 0.63 36.25 2.701 1 97.94 94 LEU B C 1
ATOM 3671 O O . LEU B 1 94 ? -0.393 35.594 2.492 1 97.94 94 LEU B O 1
ATOM 3675 N N . ASP B 1 95 ? 0.768 37.531 2.414 1 97.81 95 ASP B N 1
ATOM 3676 C CA . ASP B 1 95 ? -0.253 38.125 1.558 1 97.81 95 ASP B CA 1
ATOM 3677 C C . ASP B 1 95 ? -0.109 37.656 0.116 1 97.81 95 ASP B C 1
ATOM 3679 O O . ASP B 1 95 ? 0.785 36.844 -0.193 1 97.81 95 ASP B O 1
ATOM 3683 N N . PRO B 1 96 ? -1.036 37.969 -0.771 1 97.31 96 PRO B N 1
ATOM 3684 C CA . PRO B 1 96 ? -1.003 37.438 -2.135 1 97.31 96 PRO B CA 1
ATOM 3685 C C . PRO B 1 96 ? 0.285 37.781 -2.875 1 97.31 96 PRO B C 1
ATOM 3687 O O . PRO B 1 96 ? 0.704 37.062 -3.777 1 97.31 96 PRO B O 1
ATOM 3690 N N . GLU B 1 97 ? 1.005 38.875 -2.502 1 96.75 97 GLU B N 1
ATOM 3691 C CA . GLU B 1 97 ? 2.238 39.312 -3.152 1 96.75 97 GLU B CA 1
ATOM 3692 C C . GLU B 1 97 ? 3.453 38.625 -2.557 1 96.75 97 GLU B C 1
ATOM 3694 O O . GLU B 1 97 ? 4.562 38.719 -3.09 1 96.75 97 GLU B O 1
ATOM 3699 N N . GLY B 1 98 ? 3.225 37.875 -1.469 1 97.31 98 GLY B N 1
ATOM 3700 C CA . GLY B 1 98 ? 4.309 37.125 -0.886 1 97.31 98 GLY B CA 1
ATOM 3701 C C . GLY B 1 98 ? 4.965 37.812 0.294 1 97.31 98 GLY B C 1
ATOM 3702 O O . GLY B 1 98 ? 5.977 37.312 0.814 1 97.31 98 GLY B O 1
ATOM 3703 N N . ASN B 1 99 ? 4.383 38.906 0.71 1 97.94 99 ASN B N 1
ATOM 3704 C CA . ASN B 1 99 ? 4.93 39.594 1.885 1 97.94 99 ASN B CA 1
ATOM 3705 C C . ASN B 1 99 ? 4.531 38.875 3.174 1 97.94 99 ASN B C 1
ATOM 3707 O O . ASN B 1 99 ? 3.396 38.406 3.307 1 97.94 99 ASN B O 1
ATOM 3711 N N . VAL B 1 100 ? 5.453 38.875 4.105 1 97.31 100 VAL B N 1
ATOM 3712 C CA . VAL B 1 100 ? 5.203 38.25 5.391 1 97.31 100 VAL B CA 1
ATOM 3713 C C . VAL B 1 100 ? 4.293 39.125 6.246 1 97.31 100 VAL B C 1
ATOM 3715 O O . VAL B 1 100 ? 4.613 40.281 6.5 1 97.31 100 VAL B O 1
ATOM 3718 N N . VAL B 1 101 ? 3.211 38.594 6.664 1 96.81 101 VAL B N 1
ATOM 3719 C CA . VAL B 1 101 ? 2.252 39.312 7.516 1 96.81 101 VAL B CA 1
ATOM 3720 C C . VAL B 1 101 ? 2.445 38.875 8.969 1 96.81 101 VAL B C 1
ATOM 3722 O O . VAL B 1 101 ? 2.377 39.688 9.883 1 96.81 101 VAL B O 1
ATOM 3725 N N . ASN B 1 102 ? 2.564 37.625 9.227 1 95.69 102 ASN B N 1
ATOM 3726 C CA . ASN B 1 102 ? 2.824 37 10.523 1 95.69 102 ASN B CA 1
ATOM 3727 C C . ASN B 1 102 ? 3.787 35.812 10.398 1 95.69 102 ASN B C 1
ATOM 3729 O O . ASN B 1 102 ? 3.885 35.219 9.336 1 95.69 102 ASN B O 1
ATOM 3733 N N . GLU B 1 103 ? 4.473 35.594 11.484 1 95.25 103 GLU B N 1
ATOM 3734 C CA . GLU B 1 103 ? 5.434 34.469 11.508 1 95.25 103 GLU B CA 1
ATOM 3735 C C . GLU B 1 103 ? 5.539 33.875 12.898 1 95.25 103 GLU B C 1
ATOM 3737 O O . GLU B 1 103 ? 5.512 34.594 13.898 1 95.25 103 GLU B O 1
ATOM 3742 N N . LEU B 1 104 ? 5.57 32.594 12.938 1 95.19 104 LEU B N 1
ATOM 3743 C CA . LEU B 1 104 ? 5.918 31.828 14.125 1 95.19 104 LEU B CA 1
ATOM 3744 C C . LEU B 1 104 ? 7.051 30.844 13.828 1 95.19 104 LEU B C 1
ATOM 3746 O O . LEU B 1 104 ? 7.039 30.172 12.789 1 95.19 104 LEU B O 1
ATOM 3750 N N . ARG B 1 105 ? 8.055 30.812 14.688 1 94.38 105 ARG B N 1
ATOM 3751 C CA . ARG B 1 105 ? 9.164 29.875 14.562 1 94.38 105 ARG B CA 1
ATOM 3752 C C . ARG B 1 105 ? 9.328 29.047 15.828 1 94.38 105 ARG B C 1
ATOM 3754 O O . ARG B 1 105 ? 9.219 29.578 16.938 1 94.38 105 ARG B O 1
ATOM 3761 N N . ASP B 1 106 ? 9.469 27.891 15.656 1 95.31 106 ASP B N 1
ATOM 3762 C CA . ASP B 1 106 ? 9.797 26.953 16.734 1 95.31 106 ASP B CA 1
ATOM 3763 C C . ASP B 1 106 ? 10.695 25.828 16.219 1 95.31 106 ASP B C 1
ATOM 3765 O O . ASP B 1 106 ? 10.281 25.016 15.406 1 95.31 106 ASP B O 1
ATOM 3769 N N . PRO B 1 107 ? 11.93 25.75 16.703 1 94.94 107 PRO B N 1
ATOM 3770 C CA . PRO B 1 107 ? 12.867 24.75 16.203 1 94.94 107 PRO B CA 1
ATOM 3771 C C . PRO B 1 107 ? 12.391 23.312 16.438 1 94.94 107 PRO B C 1
ATOM 3773 O O . PRO B 1 107 ? 12.898 22.391 15.805 1 94.94 107 PRO B O 1
ATOM 3776 N N . LEU B 1 108 ? 11.438 23.172 17.281 1 95.69 108 LEU B N 1
ATOM 3777 C CA . LEU B 1 108 ? 10.945 21.828 17.562 1 95.69 108 LEU B CA 1
ATOM 3778 C C . LEU B 1 108 ? 9.492 21.672 17.109 1 95.69 108 LEU B C 1
ATOM 3780 O O . LEU B 1 108 ? 8.844 20.672 17.422 1 95.69 108 LEU B O 1
ATOM 3784 N N . GLY B 1 109 ? 9 22.719 16.438 1 94.88 109 GLY B N 1
ATOM 3785 C CA . GLY B 1 109 ? 7.691 22.609 15.812 1 94.88 109 GLY B CA 1
ATOM 3786 C C . GLY B 1 109 ? 7.656 21.625 14.656 1 94.88 109 GLY B C 1
ATOM 3787 O O . GLY B 1 109 ? 8.641 21.484 13.93 1 94.88 109 GLY B O 1
ATOM 3788 N N . HIS B 1 110 ? 6.488 20.875 14.555 1 90.56 110 HIS B N 1
ATOM 3789 C CA . HIS B 1 110 ? 6.406 19.938 13.445 1 90.56 110 HIS B CA 1
ATOM 3790 C C . HIS B 1 110 ? 4.98 19.812 12.922 1 90.56 110 HIS B C 1
ATOM 3792 O O . HIS B 1 110 ? 4.094 20.562 13.359 1 90.56 110 HIS B O 1
ATOM 3798 N N . HIS B 1 111 ? 4.715 18.969 11.883 1 79 111 HIS B N 1
ATOM 3799 C CA . HIS B 1 111 ? 3.689 18.406 11 1 79 111 HIS B CA 1
ATOM 3800 C C . HIS B 1 111 ? 2.549 19.406 10.797 1 79 111 HIS B C 1
ATOM 3802 O O . HIS B 1 111 ? 2.033 19.531 9.68 1 79 111 HIS B O 1
ATOM 3808 N N . ASP B 1 112 ? 2.014 19.891 12.008 1 83.75 112 ASP B N 1
ATOM 3809 C CA . ASP B 1 112 ? 0.734 20.547 11.797 1 83.75 112 ASP B CA 1
ATOM 3810 C C . ASP B 1 112 ? 0.63 21.828 12.633 1 83.75 112 ASP B C 1
ATOM 3812 O O . ASP B 1 112 ? 1.252 21.922 13.695 1 83.75 112 ASP B O 1
ATOM 3816 N N . CYS B 1 113 ? -0 22.75 11.938 1 89.31 113 CYS B N 1
ATOM 3817 C CA . CYS B 1 113 ? -0.391 23.984 12.617 1 89.31 113 CYS B CA 1
ATOM 3818 C C . CYS B 1 113 ? -1.818 24.375 12.25 1 89.31 113 CYS B C 1
ATOM 3820 O O . CYS B 1 113 ? -2.281 24.094 11.141 1 89.31 113 CYS B O 1
ATOM 3822 N N . PHE B 1 114 ? -2.553 24.812 13.234 1 93.44 114 PHE B N 1
ATOM 3823 C CA . PHE B 1 114 ? -3.82 25.484 12.984 1 93.44 114 PHE B CA 1
ATOM 3824 C C . PHE B 1 114 ? -3.697 26.984 13.258 1 93.44 114 PHE B C 1
ATOM 3826 O O . PHE B 1 114 ? -3.396 27.391 14.375 1 93.44 114 PHE B O 1
ATOM 3833 N N . TYR B 1 115 ? -3.881 27.75 12.188 1 93.56 115 TYR B N 1
ATOM 3834 C CA . TYR B 1 115 ? -3.758 29.203 12.273 1 93.56 115 TYR B CA 1
ATOM 3835 C C . TYR B 1 115 ? -5.125 29.859 12.18 1 93.56 115 TYR B C 1
ATOM 3837 O O . TYR B 1 115 ? -5.863 29.656 11.219 1 93.56 115 TYR B O 1
ATOM 3845 N N . GLU B 1 116 ? -5.453 30.625 13.164 1 90.75 116 GLU B N 1
ATOM 3846 C CA . GLU B 1 116 ? -6.766 31.266 13.25 1 90.75 116 GLU B CA 1
ATOM 3847 C C . GLU B 1 116 ? -6.715 32.719 12.734 1 90.75 116 GLU B C 1
ATOM 3849 O O . GLU B 1 116 ? -7.746 33.375 12.641 1 90.75 116 GLU B O 1
ATOM 3854 N N . GLY B 1 117 ? -5.512 33.156 12.469 1 90.81 117 GLY B N 1
ATOM 3855 C CA . GLY B 1 117 ? -5.34 34.531 12.07 1 90.81 117 GLY B CA 1
ATOM 3856 C C . GLY B 1 117 ? -4.82 35.438 13.188 1 90.81 117 GLY B C 1
ATOM 3857 O O . GLY B 1 117 ? -4.812 35.031 14.352 1 90.81 117 GLY B O 1
ATOM 3858 N N . ASP B 1 118 ? -4.316 36.562 12.844 1 90.69 118 ASP B N 1
ATOM 3859 C CA . ASP B 1 118 ? -3.891 37.594 13.758 1 90.69 118 ASP B CA 1
ATOM 3860 C C . ASP B 1 118 ? -2.844 37.062 14.742 1 90.69 118 ASP B C 1
ATOM 3862 O O . ASP B 1 118 ? -2.928 37.344 15.945 1 90.69 118 ASP B O 1
ATOM 3866 N N . GLY B 1 119 ? -2.033 36.188 14.219 1 92.56 119 GLY B N 1
ATOM 3867 C CA . GLY B 1 119 ? -0.924 35.719 15.023 1 92.56 119 GLY B CA 1
ATOM 3868 C C . GLY B 1 119 ? -1.329 34.625 16 1 92.56 119 GLY B C 1
ATOM 3869 O O . GLY B 1 119 ? -0.567 34.281 16.906 1 92.56 119 GLY B O 1
ATOM 3870 N N . HIS B 1 120 ? -2.564 34.156 15.883 1 95.38 120 HIS B N 1
ATOM 3871 C CA . HIS B 1 120 ? -3.064 33.094 16.75 1 95.38 120 HIS B CA 1
ATOM 3872 C C . HIS B 1 120 ? -2.865 31.719 16.125 1 95.38 120 HIS B C 1
ATOM 3874 O O . HIS B 1 120 ? -3.514 31.391 15.141 1 95.38 120 HIS B O 1
ATOM 3880 N N . PHE B 1 121 ? -1.944 30.875 16.828 1 95.12 121 PHE B N 1
ATOM 3881 C CA . PHE B 1 121 ? -1.538 29.594 16.281 1 95.12 121 PHE B CA 1
ATOM 3882 C C . PHE B 1 121 ? -1.766 28.484 17.297 1 95.12 121 PHE B C 1
ATOM 3884 O O . PHE B 1 121 ? -1.594 28.688 18.5 1 95.12 121 PHE B O 1
ATOM 3891 N N . PHE B 1 122 ? -2.227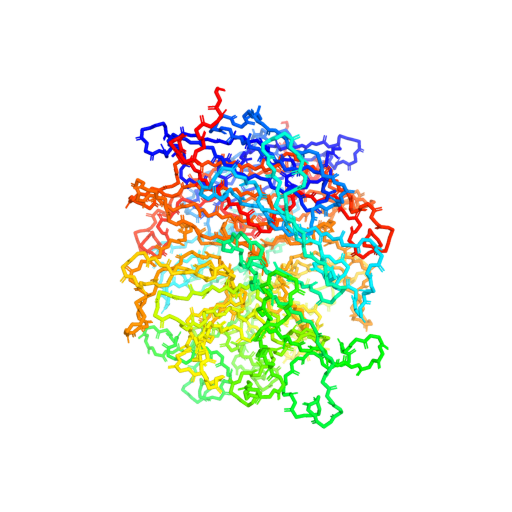 27.312 16.844 1 96.62 122 PHE B N 1
ATOM 3892 C CA . PHE B 1 122 ? -1.967 26.031 17.469 1 96.62 122 PHE B CA 1
ATOM 3893 C C . PHE B 1 122 ? -0.967 25.219 16.656 1 96.62 122 PHE B C 1
ATOM 3895 O O . PHE B 1 122 ? -1.027 25.203 15.422 1 96.62 122 PHE B O 1
ATOM 3902 N N . TYR B 1 123 ? 0.003 24.594 17.266 1 96.12 123 TYR B N 1
ATOM 3903 C CA . TYR B 1 123 ? 0.931 23.75 16.5 1 96.12 123 TYR B CA 1
ATOM 3904 C C . TYR B 1 123 ? 1.489 22.641 17.375 1 96.12 123 TYR B C 1
ATOM 3906 O O . TYR B 1 123 ? 1.403 22.703 18.609 1 96.12 123 TYR B O 1
ATOM 3914 N N . ALA B 1 124 ? 1.978 21.656 16.734 1 96.44 124 ALA B N 1
ATOM 3915 C CA . ALA B 1 124 ? 2.605 20.531 17.438 1 96.44 124 ALA B CA 1
ATOM 3916 C C . ALA B 1 124 ? 4.102 20.766 17.609 1 96.44 124 ALA B C 1
ATOM 3918 O O . ALA B 1 124 ? 4.766 21.297 16.719 1 96.44 124 ALA B O 1
ATOM 3919 N N . GLY B 1 125 ? 4.648 20.453 18.734 1 95.69 125 GLY B N 1
ATOM 3920 C CA . GLY B 1 125 ? 6.07 20.469 19.031 1 95.69 125 GLY B CA 1
ATOM 3921 C C . GLY B 1 125 ? 6.566 19.172 19.641 1 95.69 125 GLY B C 1
ATOM 3922 O O . GLY B 1 125 ? 5.801 18.219 19.766 1 95.69 125 GLY B O 1
ATOM 3923 N N . LEU B 1 126 ? 7.859 19.172 19.891 1 96.44 126 LEU B N 1
ATOM 3924 C CA . LEU B 1 126 ? 8.484 17.953 20.422 1 96.44 126 LEU B CA 1
ATOM 3925 C C . LEU B 1 126 ? 9.086 18.203 21.797 1 96.44 126 LEU B C 1
ATOM 3927 O O . LEU B 1 126 ? 9.539 19.312 22.094 1 96.44 126 LEU B O 1
ATOM 3931 N N . GLU B 1 127 ? 9.031 17.234 22.562 1 96.75 127 GLU B N 1
ATOM 3932 C CA . GLU B 1 127 ? 9.82 17.156 23.797 1 96.75 127 GLU B CA 1
ATOM 3933 C C . GLU B 1 127 ? 10.266 15.727 24.094 1 96.75 127 GLU B C 1
ATOM 3935 O O . GLU B 1 127 ? 9.547 14.773 23.797 1 96.75 127 GLU B O 1
ATOM 3940 N N . ALA B 1 128 ? 11.391 15.578 24.719 1 97.69 128 ALA B N 1
ATOM 3941 C CA . ALA B 1 128 ? 11.906 14.25 25.047 1 97.69 128 ALA B CA 1
ATOM 3942 C C . ALA B 1 128 ? 11.164 13.656 26.25 1 97.69 128 ALA B C 1
ATOM 3944 O O . ALA B 1 128 ? 10.875 14.352 27.219 1 97.69 128 ALA B O 1
ATOM 3945 N N . LEU B 1 129 ? 10.867 12.414 26.188 1 98.44 129 LEU B N 1
ATOM 3946 C CA . LEU B 1 129 ? 10.367 11.703 27.359 1 98.44 129 LEU B CA 1
ATOM 3947 C C . LEU B 1 129 ? 11.477 11.508 28.391 1 98.44 129 LEU B C 1
ATOM 3949 O O . LEU B 1 129 ? 12.641 11.359 28.031 1 98.44 129 LEU B O 1
ATOM 3953 N N . SER B 1 130 ? 11.078 11.516 29.672 1 98.06 130 SER B N 1
ATOM 3954 C CA . SER B 1 130 ? 12.023 11.086 30.703 1 98.06 130 SER B CA 1
ATOM 3955 C C . SER B 1 130 ? 12.367 9.602 30.547 1 98.06 130 SER B C 1
ATOM 3957 O O . SER B 1 130 ? 11.641 8.859 29.891 1 98.06 130 SER B O 1
ATOM 3959 N N . PRO B 1 131 ? 13.469 9.219 31.125 1 97.25 131 PRO B N 1
ATOM 3960 C CA . PRO B 1 131 ? 13.82 7.797 31.078 1 97.25 131 PRO B CA 1
ATOM 3961 C C . PRO B 1 131 ? 12.703 6.898 31.609 1 97.25 131 PRO B C 1
ATOM 3963 O O . PRO B 1 131 ? 12.445 5.832 31.047 1 97.25 131 PRO B O 1
ATOM 3966 N N . GLU B 1 132 ? 12.094 7.352 32.656 1 97.69 132 GLU B N 1
ATOM 3967 C CA . GLU B 1 132 ? 11.008 6.578 33.25 1 97.69 132 GLU B CA 1
ATOM 3968 C C . GLU B 1 132 ? 9.82 6.473 32.281 1 97.69 132 GLU B C 1
ATOM 3970 O O . GLU B 1 132 ? 9.219 5.402 32.156 1 97.69 132 GLU B O 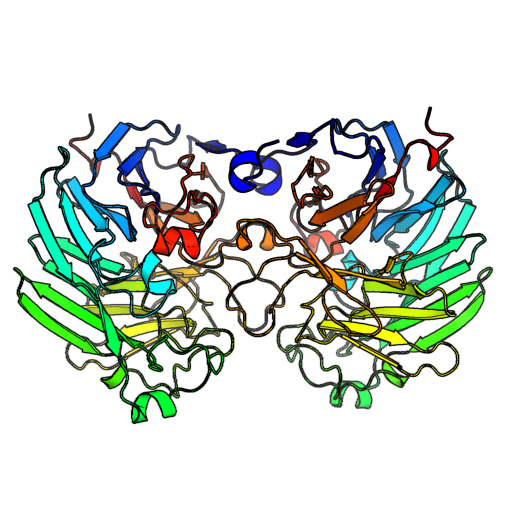1
ATOM 3975 N N . GLN B 1 133 ? 9.445 7.555 31.703 1 97.81 133 GLN B N 1
ATOM 3976 C CA . GLN B 1 133 ? 8.344 7.578 30.75 1 97.81 133 GLN B CA 1
ATOM 3977 C C . GLN B 1 133 ? 8.641 6.703 29.547 1 97.81 133 GLN B C 1
ATOM 3979 O O . GLN B 1 133 ? 7.77 5.977 29.062 1 97.81 133 GLN B O 1
ATOM 3984 N N . GLN B 1 134 ? 9.828 6.809 29.016 1 97.06 134 GLN B N 1
ATOM 3985 C CA . GLN B 1 134 ? 10.281 6.008 27.891 1 97.06 134 GLN B CA 1
ATOM 3986 C C . GLN B 1 134 ? 10.195 4.516 28.203 1 97.06 134 GLN B C 1
ATOM 3988 O O . GLN B 1 134 ? 9.75 3.727 27.359 1 97.06 134 GLN B O 1
ATOM 3993 N N . ALA B 1 135 ? 10.609 4.102 29.344 1 96.38 135 ALA B N 1
ATOM 3994 C CA . ALA B 1 135 ? 10.578 2.703 29.766 1 96.38 135 ALA B CA 1
ATOM 3995 C C . ALA B 1 135 ? 9.141 2.201 29.875 1 96.38 135 ALA B C 1
ATOM 3997 O O . ALA B 1 135 ? 8.867 1.021 29.656 1 96.38 135 ALA B O 1
ATOM 3998 N N . ALA B 1 136 ? 8.227 3.1 30.156 1 96.88 136 ALA B N 1
ATOM 3999 C CA . ALA B 1 136 ? 6.828 2.74 30.375 1 96.88 136 ALA B CA 1
ATOM 4000 C C . ALA B 1 136 ? 6.062 2.701 29.062 1 96.88 136 ALA B C 1
ATOM 4002 O O . ALA B 1 136 ? 4.914 2.25 29.016 1 96.88 136 ALA B O 1
ATOM 4003 N N . LEU B 1 137 ? 6.617 3.193 27.969 1 97.75 137 LEU B N 1
ATOM 4004 C CA . LEU B 1 137 ? 5.953 3.223 26.672 1 97.75 137 LEU B CA 1
ATOM 4005 C C . LEU B 1 137 ? 6.004 1.852 26 1 97.75 137 LEU B C 1
ATOM 4007 O O . LEU B 1 137 ? 7.074 1.393 25.594 1 97.75 137 LEU B O 1
ATOM 4011 N N . PRO B 1 138 ? 4.918 1.221 25.938 1 97.81 138 PRO B N 1
ATOM 4012 C CA . PRO B 1 138 ? 4.914 -0.063 25.234 1 97.81 138 PRO B CA 1
ATOM 4013 C C . PRO B 1 138 ? 4.949 0.097 23.719 1 97.81 138 PRO B C 1
ATOM 4015 O O . PRO B 1 138 ? 4.586 1.153 23.203 1 97.81 138 PRO B O 1
ATOM 4018 N N . GLY B 1 139 ? 5.418 -0.982 23.109 1 97 139 GLY B N 1
ATOM 4019 C CA . GLY B 1 139 ? 5.344 -1.07 21.656 1 97 139 GLY B CA 1
ATOM 4020 C C . GLY B 1 139 ? 6.527 -0.422 20.969 1 97 139 GLY B C 1
ATOM 4021 O O . GLY B 1 139 ? 7.555 -0.154 21.594 1 97 139 GLY B O 1
ATOM 4022 N N . GLY B 1 140 ? 6.352 -0.333 19.656 1 97.38 140 GLY B N 1
ATOM 4023 C CA . GLY B 1 140 ? 7.414 0.191 18.812 1 97.38 140 GLY B CA 1
ATOM 4024 C C . GLY B 1 140 ? 8.477 -0.841 18.484 1 97.38 140 GLY B C 1
ATOM 4025 O O . GLY B 1 140 ? 8.469 -1.943 19.031 1 97.38 140 GLY B O 1
ATOM 4026 N N . VAL B 1 141 ? 9.305 -0.479 17.578 1 97.06 141 VAL B N 1
ATOM 4027 C CA . VAL B 1 141 ? 10.43 -1.339 17.203 1 97.06 141 VAL B CA 1
ATOM 4028 C C . VAL B 1 141 ? 11.609 -1.065 18.141 1 97.06 141 VAL B C 1
ATOM 4030 O O . VAL B 1 141 ? 12.227 0.002 18.062 1 97.06 141 VAL B O 1
ATOM 4033 N N . PRO B 1 142 ? 11.945 -2.025 18.969 1 95.88 142 PRO B N 1
ATOM 4034 C CA . PRO B 1 142 ? 13.062 -1.809 19.891 1 95.88 142 PRO B CA 1
ATOM 4035 C C . PRO B 1 142 ? 14.352 -1.411 19.172 1 95.88 142 PRO B C 1
ATOM 4037 O O . PRO B 1 142 ? 14.648 -1.931 18.094 1 95.88 142 PRO B O 1
ATOM 4040 N N . GLY B 1 143 ? 15.047 -0.458 19.703 1 96.06 143 GLY B N 1
ATOM 4041 C CA . GLY B 1 143 ? 16.328 -0.058 19.156 1 96.06 143 GLY B CA 1
ATOM 4042 C C . GLY B 1 143 ? 16.234 1.054 18.141 1 96.06 143 GLY B C 1
ATOM 4043 O O . GLY B 1 143 ? 17.234 1.462 17.547 1 96.06 143 GLY B O 1
ATOM 4044 N N . THR B 1 144 ? 15 1.569 17.953 1 97.25 144 THR B N 1
ATOM 4045 C CA . THR B 1 144 ? 14.812 2.615 16.953 1 97.25 144 THR B CA 1
ATOM 4046 C C . THR B 1 144 ? 14.578 3.967 17.625 1 97.25 144 THR B C 1
ATOM 4048 O O . THR B 1 144 ? 13.945 4.855 17.031 1 97.25 144 THR B O 1
ATOM 4051 N N . GLU B 1 145 ? 14.969 4.098 18.859 1 97.94 145 GLU B N 1
ATOM 4052 C CA . GLU B 1 145 ? 14.969 5.395 19.516 1 97.94 145 GLU B CA 1
ATOM 4053 C C . GLU B 1 145 ? 15.836 6.402 18.766 1 97.94 145 GLU B C 1
ATOM 4055 O O . GLU B 1 145 ? 16.594 6.027 17.875 1 97.94 145 GLU B O 1
ATOM 4060 N N . ALA B 1 146 ? 15.688 7.66 19.094 1 97.75 146 ALA B N 1
ATOM 4061 C CA . ALA B 1 146 ? 16.516 8.695 18.484 1 97.75 146 ALA B CA 1
ATOM 4062 C C . ALA B 1 146 ? 18 8.43 18.734 1 97.75 146 ALA B C 1
ATOM 4064 O O . ALA B 1 146 ? 18.359 7.66 19.625 1 97.75 146 ALA B O 1
ATOM 4065 N N . PRO B 1 147 ? 18.906 9.078 17.938 1 96.19 147 PRO B N 1
ATOM 4066 C CA . PRO B 1 147 ? 20.344 8.852 18.078 1 96.19 147 PRO B CA 1
ATOM 4067 C C . PRO B 1 147 ? 20.844 9.117 19.5 1 96.19 147 PRO B C 1
ATOM 4069 O O . PRO B 1 147 ? 21.828 8.5 19.938 1 96.19 147 PRO B O 1
ATOM 4072 N N . ASP B 1 148 ? 20.234 9.969 20.234 1 97.06 148 ASP B N 1
ATOM 4073 C CA . ASP B 1 148 ? 20.656 10.266 21.594 1 97.06 148 ASP B CA 1
ATOM 4074 C C . ASP B 1 148 ? 20.047 9.281 22.578 1 97.06 148 ASP B C 1
ATOM 4076 O O . ASP B 1 148 ? 20.141 9.461 23.797 1 97.06 148 ASP B O 1
ATOM 4080 N N . GLY B 1 149 ? 19.312 8.297 22.047 1 97.19 149 GLY B N 1
ATOM 4081 C CA . GLY B 1 149 ? 18.766 7.234 22.875 1 97.19 149 GLY B CA 1
ATOM 4082 C C . GLY B 1 149 ? 17.375 7.551 23.422 1 97.19 149 GLY B C 1
ATOM 4083 O O . GLY B 1 149 ? 16.797 6.746 24.141 1 97.19 149 GLY B O 1
ATOM 4084 N N . LYS B 1 150 ? 16.812 8.625 23.031 1 97.56 150 LYS B N 1
ATOM 4085 C CA . LYS B 1 150 ? 15.555 9.062 23.625 1 97.56 150 LYS B CA 1
ATOM 4086 C C . LYS B 1 150 ? 14.383 8.812 22.688 1 97.56 150 LYS B C 1
ATOM 4088 O O . LYS B 1 150 ? 14.578 8.633 21.484 1 97.56 150 LYS B O 1
ATOM 4093 N N . THR B 1 151 ? 13.234 8.711 23.266 1 98.25 151 THR B N 1
ATOM 4094 C CA . THR B 1 151 ? 11.969 8.836 22.547 1 98.25 151 THR B CA 1
ATOM 4095 C C . THR B 1 151 ? 11.375 10.234 22.734 1 98.25 151 THR B C 1
ATOM 4097 O O . THR B 1 151 ? 11.328 10.742 23.859 1 98.25 151 THR B O 1
ATOM 4100 N N . TYR B 1 152 ? 11.031 10.812 21.641 1 97.94 152 TYR B N 1
ATOM 4101 C CA . TYR B 1 152 ? 10.414 12.133 21.703 1 97.94 152 TYR B CA 1
ATOM 4102 C C . TYR B 1 152 ? 8.898 12.039 21.625 1 97.94 152 TYR B C 1
ATOM 4104 O O . TYR B 1 152 ? 8.359 11.188 20.906 1 97.94 152 TYR B O 1
ATOM 4112 N N . ALA B 1 153 ? 8.234 12.875 22.391 1 98.25 153 ALA B N 1
ATOM 4113 C CA . ALA B 1 153 ? 6.777 12.961 22.375 1 98.25 153 ALA B CA 1
ATOM 4114 C C . ALA B 1 153 ? 6.309 14.344 21.938 1 98.25 153 ALA B C 1
ATOM 4116 O O . ALA B 1 153 ? 7.102 15.289 21.891 1 98.25 153 ALA B O 1
ATOM 4117 N N . ASP B 1 154 ? 5.016 14.43 21.719 1 97.94 154 ASP B N 1
ATOM 4118 C CA . ASP B 1 154 ? 4.48 15.672 21.156 1 97.94 154 ASP B CA 1
ATOM 4119 C C . ASP B 1 154 ? 3.951 16.594 22.25 1 97.94 154 ASP B C 1
ATOM 4121 O O . ASP B 1 154 ? 3.602 16.125 23.344 1 97.94 154 ASP B O 1
ATOM 4125 N N . THR B 1 155 ? 3.951 17.797 21.922 1 97.69 155 THR B N 1
ATOM 4126 C CA . THR B 1 155 ? 3.184 18.828 22.609 1 97.69 155 THR B CA 1
ATOM 4127 C C . THR B 1 155 ? 2.248 19.547 21.656 1 97.69 155 THR B C 1
ATOM 4129 O O . THR B 1 155 ? 2.455 19.516 20.438 1 97.69 155 THR B O 1
ATOM 4132 N N . ILE B 1 156 ? 1.18 20.016 22.156 1 98.25 156 ILE B N 1
ATOM 4133 C CA . ILE B 1 156 ? 0.361 21 21.453 1 98.25 156 ILE B CA 1
ATOM 4134 C C . ILE B 1 156 ? 0.498 22.359 22.141 1 98.25 156 ILE B C 1
ATOM 4136 O O . ILE B 1 156 ? 0.278 22.5 23.344 1 98.25 156 ILE B O 1
ATOM 4140 N N . ARG B 1 157 ? 0.843 23.328 21.312 1 97.25 157 ARG B N 1
ATOM 4141 C CA . ARG B 1 157 ? 1.077 24.672 21.828 1 97.25 157 ARG B CA 1
ATOM 4142 C C . ARG B 1 157 ? 0.136 25.688 21.188 1 97.25 157 ARG B C 1
ATOM 4144 O O . ARG B 1 157 ? -0.125 25.625 19.984 1 97.25 157 ARG B O 1
ATOM 4151 N N . GLU B 1 158 ? -0.393 26.531 22.031 1 97.56 158 GLU B N 1
ATOM 4152 C CA . GLU B 1 158 ? -1.174 27.688 21.594 1 97.56 158 GLU B CA 1
ATOM 4153 C C . GLU B 1 158 ? -0.392 28.984 21.781 1 97.56 158 GLU B C 1
ATOM 4155 O O . GLU B 1 158 ? 0.015 29.312 22.891 1 97.56 158 GLU B O 1
ATOM 4160 N N . VAL B 1 159 ? -0.188 29.641 20.688 1 97.19 159 VAL B N 1
ATOM 4161 C CA . VAL B 1 159 ? 0.579 30.875 20.703 1 97.19 159 VAL B CA 1
ATOM 4162 C C . VAL B 1 159 ? -0.28 32.031 20.188 1 97.19 159 VAL B C 1
ATOM 4164 O O . VAL B 1 159 ? -0.914 31.906 19.141 1 97.19 159 VAL B O 1
ATOM 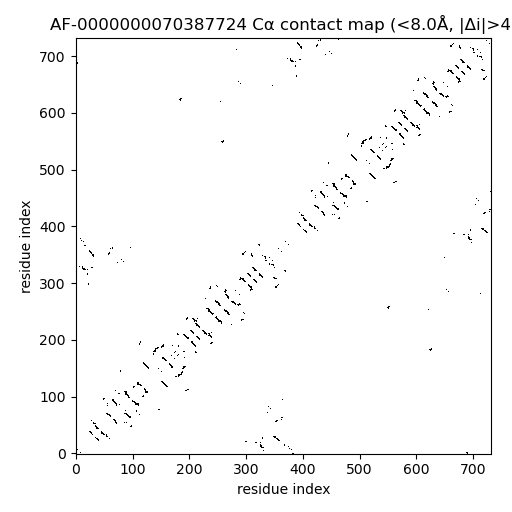4167 N N . LYS B 1 160 ? -0.365 33.062 20.922 1 95.31 160 LYS B N 1
ATOM 4168 C CA . LYS B 1 160 ? -1.027 34.312 20.547 1 95.31 160 LYS B CA 1
ATOM 4169 C C . LYS B 1 160 ? -0.069 35.5 20.625 1 95.31 160 LYS B C 1
ATOM 4171 O O . LYS B 1 160 ? 0.495 35.781 21.688 1 95.31 160 LYS B O 1
ATOM 4176 N N . ASP B 1 161 ? 0.092 36.219 19.594 1 90.88 161 ASP B N 1
ATOM 4177 C CA . ASP B 1 161 ? 0.963 37.406 19.531 1 90.88 161 ASP B CA 1
ATOM 4178 C C . ASP B 1 161 ? 2.363 37.062 20.047 1 90.88 161 ASP B C 1
ATOM 4180 O O . ASP B 1 161 ? 2.895 37.781 20.906 1 90.88 161 ASP B O 1
ATOM 4184 N N . GLY B 1 162 ? 2.744 35.906 19.641 1 89.44 162 GLY B N 1
ATOM 4185 C CA . GLY B 1 162 ? 4.113 35.5 19.922 1 89.44 162 GLY B CA 1
ATOM 4186 C C . GLY B 1 162 ? 4.289 34.906 21.312 1 89.44 162 GLY B C 1
ATOM 4187 O O . GLY B 1 162 ? 5.398 34.531 21.703 1 89.44 162 GLY B O 1
ATOM 4188 N N . LYS B 1 163 ? 3.26 34.812 22.031 1 95.56 163 LYS B N 1
ATOM 4189 C CA . LYS B 1 163 ? 3.359 34.312 23.391 1 95.56 163 LYS B CA 1
ATOM 4190 C C . LYS B 1 163 ? 2.648 32.969 23.547 1 95.56 163 LYS B C 1
ATOM 4192 O O . LYS B 1 163 ? 1.548 32.812 23.016 1 95.56 163 LYS B O 1
ATOM 4197 N N . LEU B 1 164 ? 3.312 32.062 24.172 1 96.5 164 LEU B N 1
ATOM 4198 C CA . LEU B 1 164 ? 2.684 30.797 24.516 1 96.5 164 LEU B CA 1
ATOM 4199 C C . LEU B 1 164 ? 1.569 31 25.531 1 96.5 164 LEU B C 1
ATOM 4201 O O . LEU B 1 164 ? 1.819 31.469 26.641 1 96.5 164 LEU B O 1
ATOM 4205 N N . VAL B 1 165 ? 0.333 30.672 25.234 1 97.44 165 VAL B N 1
ATOM 4206 C CA . VAL B 1 165 ? -0.78 30.953 26.125 1 97.44 165 VAL B CA 1
ATOM 4207 C C . VAL B 1 165 ? -1.403 29.641 26.609 1 97.44 165 VAL B C 1
ATOM 4209 O O . VAL B 1 165 ? -2.18 29.641 27.562 1 97.44 165 VAL B O 1
ATOM 4212 N N . TRP B 1 166 ? -1.124 28.5 26.016 1 97.88 166 TRP B N 1
ATOM 4213 C CA . TRP B 1 166 ? -1.604 27.188 26.406 1 97.88 166 TRP B CA 1
ATOM 4214 C C . TRP B 1 166 ? -0.691 26.094 25.859 1 97.88 166 TRP B C 1
ATOM 4216 O O . TRP B 1 166 ? -0.16 26.203 24.766 1 97.88 166 TRP B O 1
ATOM 4226 N N . GLU B 1 167 ? -0.504 25.047 26.672 1 98.06 167 GLU B N 1
ATOM 4227 C CA . GLU B 1 167 ? 0.306 23.906 26.25 1 98.06 167 GLU B CA 1
ATOM 4228 C C . GLU B 1 167 ? -0.282 22.594 26.766 1 98.06 167 GLU B C 1
ATOM 4230 O O . GLU B 1 167 ? -0.743 22.531 27.906 1 98.06 167 GLU B O 1
ATOM 4235 N N . TRP B 1 168 ? -0.392 21.641 25.984 1 98.56 168 TRP B N 1
ATOM 4236 C CA . TRP B 1 168 ? -0.771 20.266 26.297 1 98.56 168 TRP B CA 1
ATOM 4237 C C . TRP B 1 168 ? 0.359 19.297 25.953 1 98.56 168 TRP B C 1
ATOM 4239 O O . TRP B 1 168 ? 0.857 19.297 24.828 1 98.56 168 TRP B O 1
ATOM 4249 N N . LYS B 1 169 ? 0.785 18.516 26.906 1 98.38 169 LYS B N 1
ATOM 4250 C CA . LYS B 1 169 ? 1.916 17.609 26.719 1 98.38 169 LYS B CA 1
ATOM 4251 C C . LYS B 1 169 ? 1.458 16.156 26.703 1 98.38 169 LYS B C 1
ATOM 4253 O O . LYS B 1 169 ? 0.782 15.695 27.625 1 98.38 169 LYS B O 1
ATOM 4258 N N . VAL B 1 170 ? 1.874 15.5 25.734 1 98.38 170 VAL B N 1
ATOM 4259 C CA . VAL B 1 170 ? 1.596 14.07 25.609 1 98.38 170 VAL B CA 1
ATOM 4260 C C . VAL B 1 170 ? 2.105 13.344 26.859 1 98.38 170 VAL B C 1
ATOM 4262 O O . VAL B 1 170 ? 1.397 12.516 27.438 1 98.38 170 VAL B O 1
ATOM 4265 N N . SER B 1 171 ? 3.26 13.648 27.359 1 97.88 171 SER B N 1
ATOM 4266 C CA . SER B 1 171 ? 3.926 12.984 28.484 1 97.88 171 SER B CA 1
ATOM 4267 C C . SER B 1 171 ? 3.1 13.078 29.75 1 97.88 171 SER B C 1
ATOM 4269 O O . SER B 1 171 ? 3.186 12.203 30.625 1 97.88 171 SER B O 1
ATOM 4271 N N . GLU B 1 172 ? 2.301 14.117 29.797 1 97.69 172 GLU B N 1
ATOM 4272 C CA . GLU B 1 172 ? 1.549 14.359 31.016 1 97.69 172 GLU B CA 1
ATOM 4273 C C . GLU B 1 172 ? 0.118 13.844 30.906 1 97.69 172 GLU B C 1
ATOM 4275 O O . GLU B 1 172 ? -0.543 13.602 31.922 1 97.69 172 GLU B O 1
ATOM 4280 N N . HIS B 1 173 ? -0.333 13.68 29.656 1 98.19 173 HIS B N 1
ATOM 4281 C CA . HIS B 1 173 ? -1.783 13.555 29.547 1 98.19 173 HIS B CA 1
ATOM 4282 C C . HIS B 1 173 ? -2.178 12.273 28.812 1 98.19 173 HIS B C 1
ATOM 4284 O O . HIS B 1 173 ? -3.309 11.797 28.953 1 98.19 173 HIS B O 1
ATOM 4290 N N . LEU B 1 174 ? -1.327 11.734 27.984 1 98.12 174 LEU B N 1
ATOM 4291 C CA . LEU B 1 174 ? -1.683 10.562 27.188 1 98.12 174 LEU B CA 1
ATOM 4292 C C . LEU B 1 174 ? -1.224 9.281 27.875 1 98.12 174 LEU B C 1
ATOM 4294 O O . LEU B 1 174 ? -0.027 9.086 28.094 1 98.12 174 LEU B O 1
ATOM 4298 N N . ASP B 1 175 ? -2.105 8.406 28.219 1 97.62 175 ASP B N 1
ATOM 4299 C CA . ASP B 1 175 ? -1.787 7.133 28.859 1 97.62 175 ASP B CA 1
ATOM 4300 C C . ASP B 1 175 ? -1.208 6.141 27.844 1 97.62 175 ASP B C 1
ATOM 4302 O O . ASP B 1 175 ? -1.916 5.668 26.953 1 97.62 175 ASP B O 1
ATOM 4306 N N . PRO B 1 176 ? 0.052 5.785 27.984 1 97.69 176 PRO B N 1
ATOM 4307 C CA . PRO B 1 176 ? 0.672 4.891 27.016 1 97.69 176 PRO B CA 1
ATOM 4308 C C . PRO B 1 176 ? 0.065 3.488 27.016 1 97.69 176 PRO B C 1
ATOM 4310 O O . PRO B 1 176 ? 0.217 2.736 26.062 1 97.69 176 PRO B O 1
ATOM 4313 N N . LYS B 1 177 ? -0.551 3.094 28.109 1 96.5 177 LYS B N 1
ATOM 4314 C CA . LYS B 1 177 ? -1.202 1.79 28.172 1 96.5 177 LYS B CA 1
ATOM 4315 C C . LYS B 1 177 ? -2.447 1.754 27.281 1 96.5 177 LYS B C 1
ATOM 4317 O O . LYS B 1 177 ? -2.801 0.703 26.75 1 96.5 177 LYS B O 1
ATOM 4322 N N . ILE B 1 178 ? -3.078 2.916 27.156 1 97.19 178 ILE B N 1
ATOM 4323 C CA . ILE B 1 178 ? -4.273 3.043 26.328 1 97.19 178 ILE B CA 1
ATOM 4324 C C . ILE B 1 178 ? -3.877 3.355 24.891 1 97.19 178 ILE B C 1
ATOM 4326 O O . ILE B 1 178 ? -4.516 2.879 23.953 1 97.19 178 ILE B O 1
ATOM 4330 N N . PHE B 1 179 ? -2.859 4.094 24.719 1 98.12 179 PHE B N 1
ATOM 4331 C CA . PHE B 1 179 ? -2.395 4.52 23.406 1 98.12 179 PHE B CA 1
ATOM 4332 C C . PHE B 1 179 ? -0.952 4.086 23.172 1 98.12 179 PHE B C 1
ATOM 4334 O O . PHE B 1 179 ? -0.063 4.926 23.016 1 98.12 179 PHE B O 1
ATOM 4341 N N . PRO B 1 180 ? -0.758 2.809 23.109 1 98 180 PRO B N 1
ATOM 4342 C CA . PRO B 1 180 ? 0.607 2.326 22.891 1 98 180 PRO B CA 1
ATOM 4343 C C . PRO B 1 180 ? 1.129 2.635 21.484 1 98 180 PRO B C 1
ATOM 4345 O O . PRO B 1 180 ? 0.344 2.734 20.547 1 98 180 PRO B O 1
ATOM 4348 N N . LEU B 1 181 ? 2.459 2.809 21.453 1 98 181 LEU B N 1
ATOM 4349 C CA . LEU B 1 181 ? 3.096 2.871 20.141 1 98 181 LEU B CA 1
ATOM 4350 C C . LEU B 1 181 ? 2.91 1.561 19.391 1 98 181 LEU B C 1
ATOM 4352 O O . LEU B 1 181 ? 3.109 0.481 19.938 1 98 181 LEU B O 1
ATOM 4356 N N . GLN B 1 182 ? 2.496 1.655 18.141 1 96.5 182 GLN B N 1
ATOM 4357 C CA . GLN B 1 182 ? 2.301 0.439 17.359 1 96.5 182 GLN B CA 1
ATOM 4358 C C . GLN B 1 182 ? 3.617 -0.309 17.172 1 96.5 182 GLN B C 1
ATOM 4360 O O . GLN B 1 182 ? 4.664 0.308 16.953 1 96.5 182 GLN B O 1
ATOM 4365 N N . HIS B 1 183 ? 3.574 -1.599 17.141 1 94 183 HIS B N 1
ATOM 4366 C CA . HIS B 1 183 ? 4.754 -2.451 17.25 1 94 183 HIS B CA 1
ATOM 4367 C C . HIS B 1 183 ? 5.641 -2.318 16.016 1 94 183 HIS B C 1
ATOM 4369 O O . HIS B 1 183 ? 6.82 -2.674 16.062 1 94 183 HIS B O 1
ATOM 4375 N N . TYR B 1 184 ? 5.125 -1.859 14.945 1 93.12 184 TYR B N 1
ATOM 4376 C CA . TYR B 1 184 ? 5.883 -1.739 13.711 1 93.12 184 TYR B CA 1
ATOM 4377 C C . TYR B 1 184 ? 6.457 -0.335 13.555 1 93.12 184 TYR B C 1
ATOM 4379 O O . TYR B 1 184 ? 7.188 -0.057 12.602 1 93.12 184 TYR B O 1
ATOM 4387 N N . TYR B 1 185 ? 6.156 0.548 14.453 1 96.25 185 TYR B N 1
ATOM 4388 C CA . TYR B 1 185 ? 6.539 1.951 14.336 1 96.25 185 TYR B CA 1
ATOM 4389 C C . TYR B 1 185 ? 7.828 2.232 15.102 1 96.25 185 TYR B C 1
ATOM 4391 O O . TYR B 1 185 ? 8.031 1.704 16.203 1 96.25 185 TYR B O 1
ATOM 4399 N N . PRO B 1 186 ? 8.719 3.066 14.539 1 96.62 186 PRO B N 1
ATOM 4400 C CA . PRO B 1 186 ? 9.938 3.414 15.273 1 96.62 186 PRO B CA 1
ATOM 4401 C C . PRO B 1 186 ? 9.648 4.133 16.594 1 96.62 186 PRO B C 1
ATOM 4403 O O . PRO B 1 186 ? 8.664 4.863 16.688 1 96.62 186 PRO B O 1
ATOM 4406 N N . ARG B 1 187 ? 10.555 4.027 17.516 1 97.69 187 ARG B N 1
ATOM 4407 C CA . ARG B 1 187 ? 10.344 4.508 18.875 1 97.69 187 ARG B CA 1
ATOM 4408 C C . ARG B 1 187 ? 10.844 5.941 19.031 1 97.69 187 ARG B C 1
ATOM 4410 O O . ARG B 1 187 ? 10.703 6.539 20.094 1 97.69 187 ARG B O 1
ATOM 4417 N N . GLU B 1 188 ? 11.352 6.535 17.953 1 97.5 188 GLU B N 1
ATOM 4418 C CA . GLU B 1 188 ? 11.945 7.867 18.047 1 97.5 188 GLU B CA 1
ATOM 4419 C C . GLU B 1 188 ? 10.867 8.93 18.281 1 97.5 188 GLU B C 1
ATOM 4421 O O . GLU B 1 188 ? 11.164 10.016 18.781 1 97.5 188 GLU B O 1
ATOM 4426 N N . HIS B 1 189 ? 9.586 8.625 17.969 1 97.19 189 HIS B N 1
ATOM 4427 C CA . HIS B 1 189 ? 8.562 9.664 18.016 1 97.19 189 HIS B CA 1
ATOM 4428 C C . HIS B 1 189 ? 7.199 9.078 18.359 1 97.19 189 HIS B C 1
ATOM 4430 O O . HIS B 1 189 ? 6.684 8.227 17.625 1 97.19 189 HIS B O 1
ATOM 4436 N N . TRP B 1 190 ? 6.621 9.508 19.422 1 98 190 TRP B N 1
ATOM 4437 C CA . TRP B 1 190 ? 5.312 9.102 19.922 1 98 190 TRP B CA 1
ATOM 4438 C C . TRP B 1 190 ? 4.508 10.305 20.391 1 98 190 TRP B C 1
ATOM 4440 O O . TRP B 1 190 ? 5.008 11.133 21.156 1 98 190 TRP B O 1
ATOM 4450 N N . PRO B 1 191 ? 3.207 10.398 19.984 1 98.06 191 PRO B N 1
ATOM 4451 C CA . PRO B 1 191 ? 2.408 9.508 19.141 1 98.06 191 PRO B CA 1
ATOM 4452 C C . PRO B 1 191 ? 2.279 10.008 17.703 1 98.06 191 PRO B C 1
ATOM 4454 O O . PRO B 1 191 ? 1.403 9.555 16.969 1 98.06 191 PRO B O 1
ATOM 4457 N N . LEU B 1 192 ? 3.135 11.094 17.391 1 97.12 192 LEU B N 1
ATOM 4458 C CA . LEU B 1 192 ? 3.215 11.656 16.047 1 97.12 192 LEU B CA 1
ATOM 4459 C C . LEU B 1 192 ? 1.914 12.359 15.672 1 97.12 192 LEU B C 1
ATOM 4461 O O . LEU B 1 192 ? 1.249 11.969 14.711 1 97.12 192 LEU B O 1
ATOM 4465 N N . ILE B 1 193 ? 1.602 13.438 16.391 1 97.75 193 ILE B N 1
ATOM 4466 C CA . ILE B 1 193 ? 0.438 14.266 16.109 1 97.75 193 ILE B CA 1
ATOM 4467 C C . ILE B 1 193 ? 0.576 14.883 14.719 1 97.75 193 ILE B C 1
ATOM 4469 O O . ILE B 1 193 ? 1.597 15.5 14.406 1 97.75 193 ILE B O 1
ATOM 4473 N N . ASN B 1 194 ? -0.481 14.711 13.906 1 96.88 194 ASN B N 1
ATOM 4474 C CA . ASN B 1 194 ? -0.357 15.188 12.531 1 96.88 194 ASN B CA 1
ATOM 4475 C C . ASN B 1 194 ? -1.528 16.094 12.141 1 96.88 194 ASN B C 1
ATOM 4477 O O . ASN B 1 194 ? -1.616 16.531 11 1 96.88 194 ASN B O 1
ATOM 4481 N N . ALA B 1 195 ? -2.391 16.312 13.039 1 97.25 195 ALA B N 1
ATOM 4482 C CA . ALA B 1 195 ? -3.455 17.297 12.859 1 97.25 195 ALA B CA 1
ATOM 4483 C C . ALA B 1 195 ? -3.922 17.859 14.203 1 97.25 195 ALA B C 1
ATOM 4485 O O . ALA B 1 195 ? -4.07 17.109 15.172 1 97.25 195 ALA B O 1
ATOM 4486 N N . ILE B 1 196 ? -4.031 19.094 14.289 1 97.81 196 ILE B N 1
ATOM 4487 C CA . ILE B 1 196 ? -4.621 19.844 15.398 1 97.81 196 ILE B CA 1
ATOM 4488 C C . ILE B 1 196 ? -5.766 20.719 14.883 1 97.81 196 ILE B C 1
ATOM 4490 O O . ILE B 1 196 ? -5.594 21.469 13.922 1 97.81 196 ILE B O 1
ATOM 4494 N N . TYR B 1 197 ? -6.922 20.594 15.523 1 97.75 197 TYR B N 1
ATOM 4495 C CA . TYR B 1 197 ? -8.102 21.312 15.07 1 97.75 197 TYR B CA 1
ATOM 4496 C C . TYR B 1 197 ? -8.93 21.812 16.25 1 97.75 197 TYR B C 1
ATOM 4498 O O . TYR B 1 197 ? -9.539 21.016 16.969 1 97.75 197 TYR B O 1
ATOM 4506 N N . PRO B 1 198 ? -8.906 23.109 16.469 1 97.25 198 PRO B N 1
ATOM 4507 C CA . PRO B 1 198 ? -9.812 23.656 17.484 1 97.25 198 PRO B CA 1
ATOM 4508 C C . PRO B 1 198 ? -11.281 23.5 17.109 1 97.25 198 PRO B C 1
ATOM 4510 O O . PRO B 1 198 ? -11.727 24.047 16.094 1 97.25 198 PRO B O 1
ATOM 4513 N N . LEU B 1 199 ? -11.992 22.797 17.969 1 98.19 199 LEU B N 1
ATOM 4514 C CA . LEU B 1 199 ? -13.398 22.516 17.703 1 98.19 199 LEU B CA 1
ATOM 4515 C C . LEU B 1 199 ? -14.273 23.719 18.062 1 98.19 199 LEU B C 1
ATOM 4517 O O . LEU B 1 199 ? -13.867 24.578 18.844 1 98.19 199 LEU B O 1
ATOM 4521 N N . LYS B 1 200 ? -15.484 23.672 17.531 1 97.19 200 LYS B N 1
ATOM 4522 C CA . LYS B 1 200 ? -16.438 24.75 17.781 1 97.19 200 LYS B CA 1
ATOM 4523 C C . LYS B 1 200 ? -16.734 24.891 19.281 1 97.19 200 LYS B C 1
ATOM 4525 O O . LYS B 1 200 ? -16.969 25.984 19.766 1 97.19 200 LYS B O 1
ATOM 4530 N N . ASP B 1 201 ? -16.672 23.859 19.984 1 97.69 201 ASP B N 1
ATOM 4531 C CA . ASP B 1 201 ? -17.047 23.891 21.391 1 97.69 201 ASP B CA 1
ATOM 4532 C C . ASP B 1 201 ? -15.852 24.281 22.266 1 97.69 201 ASP B C 1
ATOM 4534 O O . ASP B 1 201 ? -15.93 24.203 23.5 1 97.69 201 ASP B O 1
ATOM 4538 N N . GLY B 1 202 ? -14.75 24.531 21.688 1 96.94 202 GLY B N 1
ATOM 4539 C CA . GLY B 1 202 ? -13.602 25.031 22.422 1 96.94 202 GLY B CA 1
ATOM 4540 C C . GLY B 1 202 ? -12.57 23.969 22.719 1 96.94 202 GLY B C 1
ATOM 4541 O O . GLY B 1 202 ? -11.438 24.266 23.094 1 96.94 202 GLY B O 1
ATOM 4542 N N . ASN B 1 203 ? -12.906 22.734 22.484 1 98.44 203 ASN B N 1
ATOM 4543 C CA . ASN B 1 203 ? -11.977 21.641 22.703 1 98.44 203 ASN B CA 1
ATOM 4544 C C . ASN B 1 203 ? -11.062 21.438 21.5 1 98.44 203 ASN B C 1
ATOM 4546 O O . ASN B 1 203 ? -11.211 22.125 20.484 1 98.44 203 ASN B O 1
ATOM 4550 N N . ILE B 1 204 ? -10.055 20.594 21.703 1 98.56 204 ILE B N 1
ATOM 4551 C CA . ILE B 1 204 ? -9.031 20.422 20.672 1 98.56 204 ILE B CA 1
ATOM 4552 C C . ILE B 1 204 ? -9.078 19.016 20.109 1 98.56 204 ILE B C 1
ATOM 4554 O O . ILE B 1 204 ? -9.023 18.031 20.859 1 98.56 204 ILE B O 1
ATOM 4558 N N . LEU B 1 205 ? -9.328 18.906 18.812 1 98.75 205 LEU B N 1
ATOM 4559 C CA . LEU B 1 205 ? -9.203 17.656 18.078 1 98.75 205 LEU B CA 1
ATOM 4560 C C . LEU B 1 205 ? -7.762 17.406 17.656 1 98.75 205 LEU B C 1
ATOM 4562 O O . LEU B 1 205 ? -7.078 18.328 17.203 1 98.75 205 LEU B O 1
ATOM 4566 N N . ALA B 1 206 ? -7.246 16.172 17.859 1 98.69 206 ALA B N 1
ATOM 4567 C CA . ALA B 1 206 ? -5.891 15.82 17.453 1 98.69 206 ALA B CA 1
ATOM 4568 C C . ALA B 1 206 ? -5.855 14.438 16.812 1 98.69 206 ALA B C 1
ATOM 4570 O O . ALA B 1 206 ? -6.586 13.539 17.219 1 98.69 206 ALA B O 1
ATOM 4571 N N . SER B 1 207 ? -5.102 14.297 15.805 1 98.56 207 SER B N 1
ATOM 4572 C CA . SER B 1 207 ? -4.879 13.047 15.086 1 98.56 207 SER B CA 1
ATOM 4573 C C . SER B 1 207 ? -3.508 12.461 15.406 1 98.56 207 SER B C 1
ATOM 4575 O O . SER B 1 207 ? -2.488 13.133 15.25 1 98.56 207 SER B O 1
ATOM 4577 N N . LEU B 1 208 ? -3.402 11.195 15.844 1 98.44 208 LEU B N 1
ATOM 4578 C CA . LEU B 1 208 ? -2.191 10.516 16.297 1 98.44 208 LEU B CA 1
ATOM 4579 C C . LEU B 1 208 ? -1.854 9.336 15.391 1 98.44 208 LEU B C 1
ATOM 4581 O O . LEU B 1 208 ? -2.457 8.266 15.508 1 98.44 208 LEU B O 1
ATOM 4585 N N . ARG B 1 209 ? -0.866 9.422 14.594 1 97.5 209 ARG B N 1
ATOM 4586 C CA . ARG B 1 209 ? -0.614 8.445 13.539 1 97.5 209 ARG B CA 1
ATOM 4587 C C . ARG B 1 209 ? -0.109 7.129 14.125 1 97.5 209 ARG B C 1
ATOM 4589 O O . ARG B 1 209 ? -0.679 6.066 13.859 1 97.5 209 ARG B O 1
ATOM 4596 N N . SER B 1 210 ? 0.918 7.215 15.023 1 97.25 210 SER B N 1
ATOM 4597 C CA . SER B 1 210 ? 1.689 6.027 15.375 1 97.25 210 SER B CA 1
ATOM 4598 C C . SER B 1 210 ? 0.922 5.137 16.344 1 97.25 210 SER B C 1
ATOM 4600 O O . SER B 1 210 ? 1.351 4.02 16.641 1 97.25 210 SER B O 1
ATOM 4602 N N . VAL B 1 211 ? -0.228 5.617 16.797 1 97.5 211 VAL B N 1
ATOM 4603 C CA . VAL B 1 211 ? -1.058 4.812 17.688 1 97.5 211 VAL B CA 1
ATOM 4604 C C . VAL B 1 211 ? -2.422 4.57 17.047 1 97.5 211 VAL B C 1
ATOM 4606 O O . VAL B 1 211 ? -3.275 3.891 17.625 1 97.5 211 VAL B O 1
ATOM 4609 N N . SER B 1 212 ? -2.674 5.113 15.82 1 97.94 212 SER B N 1
ATOM 4610 C CA . SER B 1 212 ? -3.955 5.027 15.125 1 97.94 212 SER B CA 1
ATOM 4611 C C . SER B 1 212 ? -5.102 5.492 16.016 1 97.94 212 SER B C 1
ATOM 4613 O O . SER B 1 212 ? -5.992 4.711 16.344 1 97.94 212 SER B O 1
ATOM 4615 N N . ALA B 1 213 ? -5.082 6.797 16.219 1 98.75 213 ALA B N 1
ATOM 4616 C CA . ALA B 1 213 ? -6.133 7.348 17.078 1 98.75 213 ALA B CA 1
ATOM 4617 C C . ALA B 1 213 ? -6.441 8.797 16.703 1 98.75 213 ALA B C 1
ATOM 4619 O O . ALA B 1 213 ? -5.566 9.516 16.203 1 98.75 213 ALA B O 1
ATOM 4620 N N . VAL B 1 214 ? -7.629 9.148 16.844 1 98.94 214 VAL B N 1
ATOM 4621 C CA . VAL B 1 214 ? -8.102 10.523 16.875 1 98.94 214 VAL B CA 1
ATOM 4622 C C . VAL B 1 214 ? -8.711 10.836 18.234 1 98.94 214 VAL B C 1
ATOM 4624 O O . VAL B 1 214 ? -9.516 10.055 18.766 1 98.94 214 VAL B O 1
ATOM 4627 N N . ILE B 1 215 ? -8.273 11.945 18.844 1 98.94 215 ILE B N 1
ATOM 4628 C CA . ILE B 1 215 ? -8.734 12.227 20.203 1 98.94 215 ILE B CA 1
ATOM 4629 C C . ILE B 1 215 ? -9.312 13.633 20.266 1 98.94 215 ILE B C 1
ATOM 4631 O O . ILE B 1 215 ? -9.008 14.477 19.422 1 98.94 215 ILE B O 1
ATOM 4635 N N . ILE B 1 216 ? -10.18 13.828 21.188 1 98.94 216 ILE B N 1
ATOM 4636 C CA . ILE B 1 216 ? -10.609 15.164 21.578 1 98.94 216 ILE B CA 1
ATOM 4637 C C . ILE B 1 216 ? -10.133 15.461 23 1 98.94 216 ILE B C 1
ATOM 4639 O O . ILE B 1 216 ? -10.391 14.68 23.922 1 98.94 216 ILE B O 1
ATOM 4643 N N . ILE B 1 217 ? -9.445 16.5 23.109 1 98.88 217 ILE B N 1
ATOM 4644 C CA . ILE B 1 217 ? -8.875 16.984 24.359 1 98.88 217 ILE B CA 1
ATOM 4645 C C . ILE B 1 217 ? -9.758 18.094 24.938 1 98.88 217 ILE B C 1
ATOM 4647 O O . ILE B 1 217 ? -10.016 19.094 24.25 1 98.88 217 ILE B O 1
ATOM 4651 N N . GLU B 1 218 ? -10.219 17.875 26.141 1 98.81 218 GLU B N 1
ATOM 4652 C CA . GLU B 1 218 ? -10.82 19.016 26.828 1 98.81 218 GLU B CA 1
ATOM 4653 C C . GLU B 1 218 ? -9.773 20.062 27.172 1 98.81 218 GLU B C 1
ATOM 4655 O O . GLU B 1 218 ? -8.875 19.812 27.984 1 98.81 218 GLU B O 1
ATOM 4660 N N . LYS B 1 219 ? -9.906 21.234 26.578 1 98.06 219 LYS B N 1
ATOM 4661 C CA . LYS B 1 219 ? -8.844 22.234 26.672 1 98.06 219 LYS B CA 1
ATOM 4662 C C . LYS B 1 219 ? -8.633 22.688 28.109 1 98.06 219 LYS B C 1
ATOM 4664 O O . LYS B 1 219 ? -7.5 22.875 28.547 1 98.06 219 LYS B O 1
ATOM 4669 N N . ALA B 1 220 ? -9.656 22.828 28.891 1 97.62 220 ALA B N 1
ATOM 4670 C CA . ALA B 1 220 ? -9.609 23.344 30.25 1 97.62 220 ALA B CA 1
ATOM 4671 C C . ALA B 1 220 ? -8.836 22.406 31.172 1 97.62 220 ALA B C 1
ATOM 4673 O O . ALA B 1 220 ? -8.125 22.859 32.094 1 97.62 220 ALA B O 1
ATOM 4674 N N . THR B 1 221 ? -8.875 21.109 30.906 1 98.06 221 THR B N 1
ATOM 4675 C CA . THR B 1 221 ? -8.344 20.172 31.875 1 98.06 221 THR B CA 1
ATOM 4676 C C . THR B 1 221 ? -7.203 19.359 31.281 1 98.06 221 THR B C 1
ATOM 4678 O O . THR B 1 221 ? -6.406 18.75 32 1 98.06 221 THR B O 1
ATOM 4681 N N . GLY B 1 222 ? -7.215 19.312 30 1 98.25 222 GLY B N 1
ATOM 4682 C CA . GLY B 1 222 ? -6.227 18.469 29.328 1 98.25 222 GLY B CA 1
ATOM 4683 C C . GLY B 1 222 ? -6.652 17.031 29.203 1 98.25 222 GLY B C 1
ATOM 4684 O O . GLY B 1 222 ? -5.949 16.219 28.594 1 98.25 222 GLY B O 1
ATOM 4685 N N . LYS B 1 223 ? -7.801 16.703 29.672 1 98.44 223 LYS B N 1
ATOM 4686 C CA . LYS B 1 223 ? -8.266 15.312 29.656 1 98.44 223 LYS B CA 1
ATOM 4687 C C . LYS B 1 223 ? -8.727 14.906 28.25 1 98.44 223 LYS B C 1
ATOM 4689 O O . LYS B 1 223 ? -9.281 15.727 27.516 1 98.44 223 LYS B O 1
ATOM 4694 N N . ILE B 1 224 ? -8.516 13.664 27.922 1 98.75 224 ILE B N 1
ATOM 4695 C CA . ILE B 1 224 ? -9.078 13.102 26.703 1 98.75 224 ILE B CA 1
ATOM 4696 C C . ILE B 1 224 ? -10.539 12.719 26.938 1 98.75 224 ILE B C 1
ATOM 4698 O O . ILE B 1 224 ? -10.828 11.82 27.734 1 98.75 224 ILE B O 1
ATOM 4702 N N . ILE B 1 225 ? -11.453 13.273 26.172 1 98.56 225 ILE B N 1
ATOM 4703 C CA . ILE B 1 225 ? -12.867 13.094 26.484 1 98.56 225 ILE B CA 1
ATOM 4704 C C . ILE B 1 225 ? -13.547 12.297 25.375 1 98.56 225 ILE B C 1
ATOM 4706 O O . ILE B 1 225 ? -14.734 11.969 25.469 1 98.56 225 ILE B O 1
ATOM 4710 N N . TRP B 1 226 ? -12.922 12 24.391 1 98.62 226 TRP B N 1
ATOM 4711 C CA . TRP B 1 226 ? -13.391 11.273 23.219 1 98.62 226 TRP B CA 1
ATOM 4712 C C . TRP B 1 226 ? -12.219 10.727 22.406 1 98.62 226 TRP B C 1
ATOM 4714 O O . TRP B 1 226 ? -11.164 11.359 22.328 1 98.62 226 TRP B O 1
ATOM 4724 N N . HIS B 1 227 ? -12.367 9.508 21.875 1 98.75 227 HIS B N 1
ATOM 4725 C CA . HIS B 1 227 ? -11.336 9.062 20.953 1 98.75 227 HIS B CA 1
ATOM 4726 C C . HIS B 1 227 ? -11.867 7.984 20.016 1 98.75 227 HIS B C 1
ATOM 4728 O O . HIS B 1 227 ? -12.852 7.305 20.328 1 98.75 227 HIS B O 1
ATOM 4734 N N . LEU B 1 228 ? -11.352 7.926 18.812 1 98.75 228 LEU B N 1
ATOM 4735 C CA . LEU B 1 228 ? -11.344 6.75 17.953 1 98.75 228 LEU B CA 1
ATOM 4736 C C . LEU B 1 228 ? -10.039 5.969 18.109 1 98.75 228 LEU B C 1
ATOM 4738 O O . LEU B 1 228 ? -9 6.547 18.438 1 98.75 228 LEU B O 1
ATOM 4742 N N . ASP B 1 229 ? -10.141 4.68 17.922 1 97.81 229 ASP B N 1
ATOM 4743 C CA . ASP B 1 229 ? -8.938 3.859 18.062 1 97.81 229 ASP B CA 1
ATOM 4744 C C . ASP B 1 229 ? -8.695 3.039 16.797 1 97.81 229 ASP B C 1
ATOM 4746 O O . ASP B 1 229 ? -9.281 3.318 15.742 1 97.81 229 ASP B O 1
ATOM 4750 N N . SER B 1 230 ? -7.816 2.051 16.906 1 96.81 230 SER B N 1
ATOM 4751 C CA . SER B 1 230 ? -7.32 1.298 15.758 1 96.81 230 SER B CA 1
ATOM 4752 C C . SER B 1 230 ? -8.398 0.378 15.195 1 96.81 230 SER B C 1
ATOM 4754 O O . SER B 1 230 ? -8.25 -0.165 14.102 1 96.81 230 SER B O 1
ATOM 4756 N N . THR B 1 231 ? -9.477 0.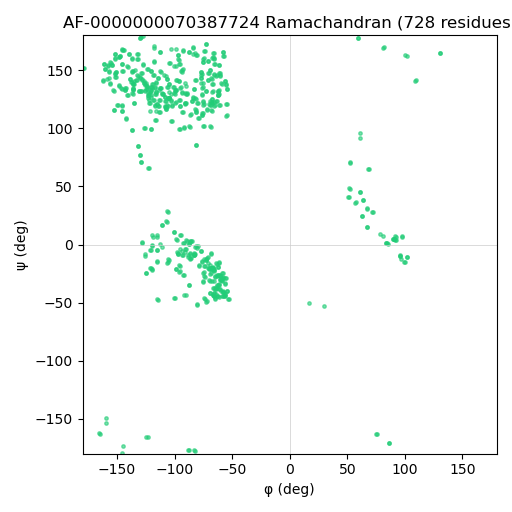191 15.867 1 96.75 231 THR B N 1
ATOM 4757 C CA . THR B 1 231 ? -10.562 -0.605 15.312 1 96.75 231 THR B CA 1
ATOM 4758 C C . THR B 1 231 ? -11.328 0.188 14.25 1 96.75 231 THR B C 1
ATOM 4760 O O . THR B 1 231 ? -12.086 -0.386 13.461 1 96.75 231 THR B O 1
ATOM 4763 N N . VAL B 1 232 ? -11.125 1.531 14.211 1 97.94 232 VAL B N 1
ATOM 4764 C CA . VAL B 1 232 ? -11.867 2.385 13.289 1 97.94 232 VAL B CA 1
ATOM 4765 C C . VAL B 1 232 ? -10.898 3 12.273 1 97.94 232 VAL B C 1
ATOM 4767 O O . VAL B 1 232 ? -11.18 3.01 11.07 1 97.94 232 VAL B O 1
ATOM 4770 N N . VAL B 1 233 ? -9.797 3.533 12.734 1 98.5 233 VAL B N 1
ATOM 4771 C CA . VAL B 1 233 ? -8.875 4.254 11.867 1 98.5 233 VAL B CA 1
ATOM 4772 C C . VAL B 1 233 ? -7.52 3.543 11.852 1 98.5 233 VAL B C 1
ATOM 4774 O O . VAL B 1 233 ? -7.199 2.789 12.773 1 98.5 233 VAL B O 1
ATOM 4777 N N . ALA B 1 234 ? -6.766 3.775 10.844 1 97.88 234 ALA B N 1
ATOM 4778 C CA . ALA B 1 234 ? -5.457 3.152 10.656 1 97.88 234 ALA B CA 1
ATOM 4779 C C . ALA B 1 234 ? -4.43 4.172 10.172 1 97.88 234 ALA B C 1
ATOM 4781 O O . ALA B 1 234 ? -4.414 4.543 8.992 1 97.88 234 ALA B O 1
ATOM 4782 N N . GLN B 1 235 ? -3.627 4.691 11.125 1 97.81 235 GLN B N 1
ATOM 4783 C CA . GLN B 1 235 ? -2.541 5.641 10.922 1 97.81 235 GLN B CA 1
ATOM 4784 C C . GLN B 1 235 ? -3.01 6.848 10.117 1 97.81 235 GLN B C 1
ATOM 4786 O O . GLN B 1 235 ? -2.359 7.246 9.148 1 97.81 235 GLN B O 1
ATOM 4791 N N . GLN B 1 236 ? -4.031 7.363 10.484 1 98.62 236 GLN B N 1
ATOM 4792 C CA . GLN B 1 236 ? -4.828 8.367 9.789 1 98.62 236 GLN B CA 1
ATOM 4793 C C . GLN B 1 236 ? -4.16 9.734 9.844 1 98.62 236 GLN B C 1
ATOM 4795 O O . GLN B 1 236 ? -3.205 9.938 10.594 1 98.62 236 GLN B O 1
ATOM 4800 N N . HIS B 1 237 ? -4.664 10.648 9.008 1 98.56 237 HIS B N 1
ATOM 4801 C CA . HIS B 1 237 ? -4.23 12.039 8.969 1 98.56 237 HIS B CA 1
ATOM 4802 C C . HIS B 1 237 ? -5.414 12.984 8.789 1 98.56 237 HIS B C 1
ATOM 4804 O O . HIS B 1 237 ? -6.508 12.547 8.414 1 98.56 237 HIS B O 1
ATOM 4810 N N . CYS B 1 238 ? -5.223 14.203 9.039 1 98.25 238 CYS B N 1
ATOM 4811 C CA . CYS B 1 238 ? -6.059 15.336 8.648 1 98.25 238 CYS B CA 1
ATOM 4812 C C . CYS B 1 238 ? -7.457 15.203 9.242 1 98.25 238 CYS B C 1
ATOM 4814 O O . CYS B 1 238 ? -8.453 15.336 8.523 1 98.25 238 CYS B O 1
ATOM 4816 N N . ALA B 1 239 ? -7.555 14.867 10.484 1 98.75 239 ALA B N 1
ATOM 4817 C CA . ALA B 1 239 ? -8.852 14.93 11.156 1 98.75 239 ALA B CA 1
ATOM 4818 C C . ALA B 1 239 ? -9.32 16.375 11.305 1 98.75 239 ALA B C 1
ATOM 4820 O O . ALA B 1 239 ? -8.539 17.25 11.688 1 98.75 239 ALA B O 1
ATOM 4821 N N . ASN B 1 240 ? -10.531 16.672 10.953 1 98.5 240 ASN B N 1
ATOM 4822 C CA . ASN B 1 240 ? -11.094 18.016 11.062 1 98.5 240 ASN B CA 1
ATOM 4823 C C . ASN B 1 240 ? -12.609 17.969 11.258 1 98.5 240 ASN B C 1
ATOM 4825 O O . ASN B 1 240 ? -13.242 16.938 11.031 1 98.5 240 ASN B O 1
ATOM 4829 N N . GLU B 1 241 ? -13.148 19.016 11.672 1 98.69 241 GLU B N 1
ATOM 4830 C CA . GLU B 1 241 ? -14.562 19.094 12.023 1 98.69 241 GLU B CA 1
ATOM 4831 C C . GLU B 1 241 ? -15.375 19.703 10.883 1 98.69 241 GLU B C 1
ATOM 4833 O O . GLU B 1 241 ? -14.992 20.734 10.32 1 98.69 241 GLU B O 1
ATOM 4838 N N . LEU B 1 242 ? -16.469 19.078 10.555 1 98.62 242 LEU B N 1
ATOM 4839 C CA . LEU B 1 242 ? -17.422 19.609 9.586 1 98.62 242 LEU B CA 1
ATOM 4840 C C . LEU B 1 242 ? -18.438 20.516 10.258 1 98.62 242 LEU B C 1
ATOM 4842 O O . LEU B 1 242 ? -18.578 20.5 11.484 1 98.62 242 LEU B O 1
ATOM 4846 N N . PRO B 1 243 ? -19.172 21.281 9.43 1 97.44 243 PRO B N 1
ATOM 4847 C CA . PRO B 1 243 ? -20.156 22.203 10.008 1 97.44 243 PRO B CA 1
ATOM 4848 C C . PRO B 1 243 ? -21.219 21.469 10.844 1 97.44 243 PRO B C 1
ATOM 4850 O O . PRO B 1 243 ? -21.719 22.031 11.812 1 97.44 243 PRO B O 1
ATOM 4853 N N . ASN B 1 244 ? -21.547 20.297 10.547 1 97.75 244 ASN B N 1
ATOM 4854 C CA . ASN B 1 244 ? -22.578 19.531 11.25 1 97.75 244 ASN B CA 1
ATOM 4855 C C . ASN B 1 244 ? -22.031 18.891 12.523 1 97.75 244 ASN B C 1
ATOM 4857 O O . ASN B 1 244 ? -22.734 18.172 13.227 1 97.75 244 ASN B O 1
ATOM 4861 N N . GLY B 1 245 ? -20.75 19.078 12.758 1 98.06 245 GLY B N 1
ATOM 4862 C CA . GLY B 1 245 ? -20.141 18.562 13.969 1 98.06 245 GLY B CA 1
ATOM 4863 C C . GLY B 1 245 ? -19.469 17.219 13.766 1 98.06 245 GLY B C 1
ATOM 4864 O O . GLY B 1 245 ? -18.734 16.75 14.641 1 98.06 245 GLY B O 1
ATOM 4865 N N . ASN B 1 246 ? -19.672 16.578 12.633 1 98.75 246 ASN B N 1
ATOM 4866 C CA . ASN B 1 246 ? -18.984 15.344 12.312 1 98.75 246 ASN B CA 1
ATOM 4867 C C . ASN B 1 246 ? -17.484 15.578 12.094 1 98.75 246 ASN B C 1
ATOM 4869 O O . ASN B 1 246 ? -17.047 16.719 11.945 1 98.75 246 ASN B O 1
ATOM 4873 N N . ILE B 1 247 ? -16.75 14.523 12.188 1 98.94 247 ILE B N 1
ATOM 4874 C CA . ILE B 1 247 ? -15.305 14.57 11.992 1 98.94 247 ILE B CA 1
ATOM 4875 C C . ILE B 1 247 ? -14.938 13.914 10.664 1 98.94 247 ILE B C 1
ATOM 4877 O O . ILE B 1 247 ? -15.297 12.766 10.414 1 98.94 247 ILE B O 1
ATOM 4881 N N . LEU B 1 248 ? -14.359 14.648 9.766 1 98.94 248 LEU B N 1
ATOM 4882 C CA . LEU B 1 248 ? -13.828 14.148 8.5 1 98.94 248 LEU B CA 1
ATOM 4883 C C . LEU B 1 248 ? -12.359 13.75 8.648 1 98.94 248 LEU B C 1
ATOM 4885 O O . LEU B 1 248 ? -11.562 14.5 9.219 1 98.94 248 LEU B O 1
ATOM 4889 N N . ILE B 1 249 ? -11.992 12.547 8.195 1 98.94 249 ILE B N 1
ATOM 4890 C CA . ILE B 1 249 ? -10.672 11.969 8.438 1 98.94 249 ILE B CA 1
ATOM 4891 C C . ILE B 1 249 ? -10.156 11.328 7.148 1 98.94 249 ILE B C 1
ATOM 4893 O O . ILE B 1 249 ? -10.898 10.641 6.441 1 98.94 249 ILE B O 1
ATOM 4897 N N . PHE B 1 250 ? -8.945 11.648 6.77 1 98.94 250 PHE B N 1
ATOM 4898 C CA . PHE B 1 250 ? -8.25 10.812 5.805 1 98.94 250 PHE B CA 1
ATOM 4899 C C . PHE B 1 250 ? -7.617 9.609 6.492 1 98.94 250 PHE B C 1
ATOM 4901 O O . PHE B 1 250 ? -6.711 9.758 7.312 1 98.94 250 PHE B O 1
ATOM 4908 N N . ASP B 1 251 ? -8.031 8.461 6.18 1 98.88 251 ASP B N 1
ATOM 4909 C CA . ASP B 1 251 ? -7.59 7.211 6.797 1 98.88 251 ASP B CA 1
ATOM 4910 C C . ASP B 1 251 ? -6.609 6.469 5.891 1 98.88 251 ASP B C 1
ATOM 4912 O O . ASP B 1 251 ? -7.008 5.895 4.879 1 98.88 251 ASP B O 1
ATOM 4916 N N . ASN B 1 252 ? -5.32 6.48 6.266 1 98.38 252 ASN B N 1
ATOM 4917 C CA . ASN B 1 252 ? -4.281 5.93 5.402 1 98.38 252 ASN B CA 1
ATOM 4918 C C . ASN B 1 252 ? -4.453 4.426 5.203 1 98.38 252 ASN B C 1
ATOM 4920 O O . ASN B 1 252 ? -4.219 3.91 4.109 1 98.38 252 ASN B O 1
ATOM 4924 N N . GLY B 1 253 ? -4.84 3.777 6.234 1 97.12 253 GLY B N 1
ATOM 4925 C CA . GLY B 1 253 ? -5.18 2.373 6.078 1 97.12 253 GLY B CA 1
ATOM 4926 C C . GLY B 1 253 ? -4.008 1.443 6.336 1 97.12 253 GLY B C 1
ATOM 4927 O O . GLY B 1 253 ? -4.125 0.228 6.164 1 97.12 253 GLY B O 1
ATOM 4928 N N . ALA B 1 254 ? -2.828 1.958 6.809 1 94.25 254 ALA B N 1
ATOM 4929 C CA . ALA B 1 254 ? -1.705 1.093 7.16 1 94.25 254 ALA B CA 1
ATOM 4930 C C . ALA B 1 254 ? -2.035 0.239 8.383 1 94.25 254 ALA B C 1
ATOM 4932 O O . ALA B 1 254 ? -2.486 0.757 9.406 1 94.25 254 ALA B O 1
ATOM 4933 N N . PHE B 1 255 ? -1.969 -1.132 8.258 1 94.12 255 PHE B N 1
ATOM 4934 C CA . PHE B 1 255 ? -2.186 -2.094 9.328 1 94.12 255 PHE B CA 1
ATOM 4935 C C . PHE B 1 255 ? -3.619 -2.018 9.844 1 94.12 255 PHE B C 1
ATOM 4937 O O . PHE B 1 255 ? -3.852 -2.02 11.055 1 94.12 255 PHE B O 1
ATOM 4944 N N . ARG B 1 256 ? -4.566 -1.816 8.984 1 94.94 256 ARG B N 1
ATOM 4945 C CA . ARG B 1 256 ? -5.977 -1.723 9.352 1 94.94 256 ARG B CA 1
ATOM 4946 C C . ARG B 1 256 ? -6.43 -2.965 10.109 1 94.94 256 ARG B C 1
ATOM 4948 O O . ARG B 1 256 ? -6.055 -4.086 9.758 1 94.94 256 ARG B O 1
ATOM 4955 N N . HIS B 1 257 ? -7.234 -2.75 11.094 1 94.69 257 HIS B N 1
ATOM 4956 C CA . HIS B 1 257 ? -7.785 -3.77 11.984 1 94.69 257 HIS B CA 1
ATOM 4957 C C . HIS B 1 257 ? -8.492 -4.863 11.195 1 94.69 257 HIS B C 1
ATOM 4959 O O . HIS B 1 257 ? -9.492 -4.598 10.523 1 94.69 257 HIS B O 1
ATOM 4965 N N . ARG B 1 258 ? -7.906 -6.062 11.195 1 93.75 258 ARG B N 1
ATOM 4966 C CA . ARG B 1 258 ? -8.531 -7.285 10.711 1 93.75 258 ARG B CA 1
ATOM 4967 C C . ARG B 1 258 ? -8.641 -7.277 9.188 1 93.75 258 ARG B C 1
ATOM 4969 O O . ARG B 1 258 ? -9.578 -7.84 8.625 1 93.75 258 ARG B O 1
ATOM 4976 N N . GLU B 1 259 ? -7.738 -6.566 8.539 1 93.75 259 GLU B N 1
ATOM 4977 C CA . GLU B 1 259 ? -7.652 -6.578 7.078 1 93.75 259 GLU B CA 1
ATOM 4978 C C . GLU B 1 259 ? -6.297 -7.098 6.609 1 93.75 259 GLU B C 1
ATOM 4980 O O . GLU B 1 259 ? -5.258 -6.738 7.172 1 93.75 259 GLU B O 1
ATOM 4985 N N . SER B 1 260 ? -6.336 -7.922 5.594 1 92.06 260 SER B N 1
ATOM 4986 C CA . SER B 1 260 ? -5.117 -8.617 5.191 1 92.06 260 SER B CA 1
ATOM 4987 C C . SER B 1 260 ? -4.355 -7.82 4.137 1 92.06 260 SER B C 1
ATOM 4989 O O . SER B 1 260 ? -3.281 -8.242 3.693 1 92.06 260 SER B O 1
ATOM 4991 N N . PHE B 1 261 ? -4.863 -6.691 3.658 1 91.88 261 PHE B N 1
ATOM 4992 C CA . PHE B 1 261 ? -4.148 -5.805 2.754 1 91.88 261 PHE B CA 1
ATOM 4993 C C . PHE B 1 261 ? -4.516 -4.348 3.02 1 91.88 261 PHE B C 1
ATOM 4995 O O . PHE B 1 261 ? -5.441 -4.066 3.783 1 91.88 261 PHE B O 1
ATOM 5002 N N . GLN B 1 262 ? -3.738 -3.406 2.443 1 93.69 262 GLN B N 1
ATOM 5003 C CA . GLN B 1 262 ? -3.871 -2.002 2.814 1 93.69 262 GLN B CA 1
ATOM 5004 C C . GLN B 1 262 ? -4.531 -1.198 1.698 1 93.69 262 GLN B C 1
ATOM 5006 O O . GLN B 1 262 ? -4.332 -1.487 0.517 1 93.69 262 GLN B O 1
ATOM 5011 N N . TRP B 1 263 ? -5.273 -0.279 2.062 1 96.25 263 TRP B N 1
ATOM 5012 C CA . TRP B 1 263 ? -5.926 0.686 1.184 1 96.25 263 TRP B CA 1
ATOM 5013 C C . TRP B 1 263 ? -6.348 1.93 1.958 1 96.25 263 TRP B C 1
ATOM 5015 O O . TRP B 1 263 ? -6.539 1.875 3.176 1 96.25 263 TRP B O 1
ATOM 5025 N N . SER B 1 264 ? -6.395 3.033 1.311 1 98.38 264 SER B N 1
ATOM 5026 C CA . SER B 1 264 ? -6.766 4.297 1.942 1 98.38 264 SER B CA 1
ATOM 5027 C C . SER B 1 264 ? -8.242 4.613 1.719 1 98.38 264 SER B C 1
ATOM 5029 O O . SER B 1 264 ? -8.867 4.055 0.819 1 98.38 264 SER B O 1
ATOM 5031 N N . ARG B 1 265 ? -8.75 5.469 2.566 1 98.75 265 ARG B N 1
ATOM 5032 C CA . ARG B 1 265 ? -10.125 5.957 2.471 1 98.75 265 ARG B CA 1
ATOM 5033 C C . ARG B 1 265 ? -10.273 7.309 3.156 1 98.75 265 ARG B C 1
ATOM 5035 O O . ARG B 1 265 ? -9.398 7.723 3.92 1 98.75 265 ARG B O 1
ATOM 5042 N N . ALA B 1 266 ? -11.281 8.078 2.764 1 98.94 266 ALA B N 1
ATOM 5043 C CA . ALA B 1 266 ? -11.805 9.195 3.545 1 98.94 266 ALA B CA 1
ATOM 5044 C C . ALA B 1 266 ? -13.094 8.805 4.258 1 98.94 266 ALA B C 1
ATOM 5046 O O . ALA B 1 266 ? -13.969 8.156 3.672 1 98.94 266 ALA B O 1
ATOM 5047 N N . ILE B 1 267 ? -13.188 9.195 5.539 1 98.94 267 ILE B N 1
ATOM 5048 C CA . ILE B 1 267 ? -14.383 8.82 6.277 1 98.94 267 ILE B CA 1
ATOM 5049 C C . ILE B 1 267 ? -14.938 10.039 7.016 1 98.94 267 ILE B C 1
ATOM 5051 O O . ILE B 1 267 ? -14.18 10.93 7.41 1 98.94 267 ILE B O 1
ATOM 5055 N N . GLU B 1 268 ? -16.188 10.094 7.109 1 98.94 268 GLU B N 1
ATOM 5056 C CA . GLU B 1 268 ? -16.906 10.984 8.023 1 98.94 268 GLU B CA 1
ATOM 5057 C C . GLU B 1 268 ? -17.469 10.203 9.211 1 98.94 268 GLU B C 1
ATOM 5059 O O . GLU B 1 268 ? -18.188 9.219 9.031 1 98.94 268 GLU B O 1
ATOM 5064 N N . VAL B 1 269 ? -17.141 10.656 10.367 1 98.94 269 VAL B N 1
ATOM 5065 C CA . VAL B 1 269 ? -17.547 9.969 11.586 1 98.94 269 VAL B CA 1
ATOM 5066 C C . VAL B 1 269 ? -18.484 10.859 12.398 1 98.94 269 VAL B C 1
ATOM 5068 O O . VAL B 1 269 ? -18.188 12.039 12.633 1 98.94 269 VAL B O 1
ATOM 5071 N N . ASP B 1 270 ? -19.594 10.297 12.812 1 98.81 270 ASP B N 1
ATOM 5072 C CA . ASP B 1 270 ? -20.469 10.984 13.766 1 98.81 270 ASP B CA 1
ATOM 5073 C C . ASP B 1 270 ? -19.812 11.07 15.141 1 98.81 270 ASP B C 1
ATOM 5075 O O . ASP B 1 270 ? -19.469 10.047 15.742 1 98.81 270 ASP B O 1
ATOM 5079 N N . ARG B 1 271 ? -19.641 12.258 15.555 1 97.94 271 ARG B N 1
ATOM 5080 C CA . ARG B 1 271 ? -18.922 12.445 16.812 1 97.94 271 ARG B CA 1
ATOM 5081 C C . ARG B 1 271 ? -19.641 11.773 17.969 1 97.94 271 ARG B C 1
ATOM 5083 O O . ARG B 1 271 ? -19.016 11.172 18.844 1 97.94 271 ARG B O 1
ATOM 5090 N N . ALA B 1 272 ? -20.906 11.82 18 1 97.5 272 ALA B N 1
ATOM 5091 C CA . ALA B 1 272 ? -21.688 11.312 19.125 1 97.5 272 ALA B CA 1
ATOM 5092 C C . ALA B 1 272 ? -21.703 9.781 19.125 1 97.5 272 ALA B C 1
ATOM 5094 O O . ALA B 1 272 ? -21.484 9.156 20.172 1 97.5 272 ALA B O 1
ATOM 5095 N N . THR B 1 273 ? -21.953 9.148 17.969 1 98.12 273 THR B N 1
ATOM 5096 C CA . THR B 1 273 ? -22.141 7.707 17.922 1 98.12 273 THR B CA 1
ATOM 5097 C C . THR B 1 273 ? -20.844 7.008 17.547 1 98.12 273 THR B C 1
ATOM 5099 O O . THR B 1 273 ? -20.703 5.793 17.719 1 98.12 273 THR B O 1
ATOM 5102 N N . LYS B 1 274 ? -19.875 7.77 16.969 1 98.25 274 LYS B N 1
ATOM 5103 C CA . LYS B 1 274 ? -18.594 7.27 16.484 1 98.25 274 LYS B CA 1
ATOM 5104 C C . LYS B 1 274 ? -18.781 6.352 15.281 1 98.25 274 LYS B C 1
ATOM 5106 O O . LYS B 1 274 ? -17.859 5.621 14.898 1 98.25 274 LYS B O 1
ATOM 5111 N N . GLU B 1 275 ? -19.969 6.414 14.711 1 98.44 275 GLU B N 1
ATOM 5112 C CA . GLU B 1 275 ? -20.25 5.629 13.508 1 98.44 275 GLU B CA 1
ATOM 5113 C C . GLU B 1 275 ? -19.719 6.328 12.258 1 98.44 275 GLU B C 1
ATOM 5115 O O . GLU B 1 275 ? -19.781 7.555 12.156 1 98.44 275 GLU B O 1
ATOM 5120 N N . ILE B 1 276 ? -19.203 5.555 11.359 1 98.81 276 ILE B N 1
ATOM 5121 C CA . ILE B 1 276 ? -18.891 6.086 10.039 1 98.81 276 ILE B CA 1
ATOM 5122 C C . ILE B 1 276 ? -20.172 6.348 9.258 1 98.81 276 ILE B C 1
ATOM 5124 O O . ILE B 1 276 ? -20.906 5.414 8.938 1 98.81 276 ILE B O 1
ATOM 5128 N N . VAL B 1 277 ? -20.438 7.566 8.938 1 98.81 277 VAL B N 1
ATOM 5129 C CA . VAL B 1 277 ? -21.703 7.914 8.297 1 98.81 277 VAL B CA 1
ATOM 5130 C C . VAL B 1 277 ? -21.484 8.195 6.816 1 98.81 277 VAL B C 1
ATOM 5132 O O . VAL B 1 277 ? -22.438 8.305 6.047 1 98.81 277 VAL B O 1
ATOM 5135 N N . TRP B 1 278 ? -20.266 8.352 6.367 1 98.75 278 TRP B N 1
ATOM 5136 C CA . TRP B 1 278 ? -19.844 8.453 4.98 1 98.75 278 TRP B CA 1
ATOM 5137 C C . TRP B 1 278 ? -18.422 7.922 4.805 1 98.75 278 TRP B C 1
ATOM 5139 O O . TRP B 1 278 ? -17.578 8.086 5.691 1 98.75 278 TRP B O 1
ATOM 5149 N N . GLN B 1 279 ? -18.203 7.34 3.754 1 98.62 279 GLN B N 1
ATOM 5150 C CA . GLN B 1 279 ? -16.844 6.926 3.404 1 98.62 279 GLN B CA 1
ATOM 5151 C C . GLN B 1 279 ? -16.656 6.891 1.892 1 98.62 279 GLN B C 1
ATOM 5153 O O . GLN B 1 279 ? -17.594 6.648 1.145 1 98.62 279 GLN B O 1
ATOM 5158 N N . TRP B 1 280 ? -15.461 7.172 1.48 1 98.62 280 TRP B N 1
ATOM 5159 C CA . TRP B 1 280 ? -15.039 6.938 0.102 1 98.62 280 TRP B CA 1
ATOM 5160 C C . TRP B 1 280 ? -13.734 6.148 0.053 1 98.62 280 TRP B C 1
ATOM 5162 O O . TRP B 1 280 ? -12.797 6.449 0.792 1 98.62 280 TRP B O 1
ATOM 5172 N N . HIS B 1 281 ? -13.688 5.188 -0.701 1 97.62 281 HIS B N 1
ATOM 5173 C CA . HIS B 1 281 ? -12.516 4.473 -1.181 1 97.62 281 HIS B CA 1
ATOM 5174 C C . HIS B 1 281 ? -12.625 4.164 -2.67 1 97.62 281 HIS B C 1
ATOM 5176 O O . HIS B 1 281 ? -13.711 4.227 -3.242 1 97.62 281 HIS B O 1
ATOM 5182 N N . ALA B 1 282 ? -11.508 3.9 -3.307 1 96.25 282 ALA B N 1
ATOM 5183 C CA . ALA B 1 282 ? -11.555 3.521 -4.715 1 96.25 282 ALA B CA 1
ATOM 5184 C C . ALA B 1 282 ? -12.367 2.244 -4.914 1 96.25 282 ALA B C 1
ATOM 5186 O O . ALA B 1 282 ? -12.422 1.392 -4.023 1 96.25 282 ALA B O 1
ATOM 5187 N N . PRO B 1 283 ? -13.07 2.082 -6.07 1 92.75 283 PRO B N 1
ATOM 5188 C CA . PRO B 1 283 ? -13.82 0.85 -6.328 1 92.75 283 PRO B CA 1
ATOM 5189 C C . PRO B 1 283 ? -12.961 -0.404 -6.188 1 92.75 283 PRO B C 1
ATOM 5191 O O . PRO B 1 283 ? -13.383 -1.387 -5.578 1 92.75 283 PRO B O 1
ATOM 5194 N N . THR B 1 284 ? -11.82 -0.349 -6.789 1 93.81 284 THR B N 1
ATOM 5195 C CA . THR B 1 284 ? -10.766 -1.316 -6.484 1 93.81 284 THR B CA 1
ATOM 5196 C C . THR B 1 284 ? -9.852 -0.792 -5.383 1 93.81 284 THR B C 1
ATOM 5198 O O . THR B 1 284 ? -8.953 0.01 -5.645 1 93.81 284 THR B O 1
ATOM 5201 N N . LYS B 1 285 ? -10.047 -1.254 -4.219 1 94.62 285 LYS B N 1
ATOM 5202 C CA . LYS B 1 285 ? -9.547 -0.602 -3.01 1 94.62 285 LYS B CA 1
ATOM 5203 C C . LYS B 1 285 ? -8.031 -0.429 -3.064 1 94.62 285 LYS B C 1
ATOM 5205 O O . LYS B 1 285 ? -7.512 0.618 -2.68 1 94.62 285 LYS B O 1
ATOM 5210 N N . GLU B 1 286 ? -7.312 -1.469 -3.498 1 93.25 286 GLU B N 1
ATOM 5211 C CA . GLU B 1 286 ? -5.855 -1.466 -3.441 1 93.25 286 GLU B CA 1
ATOM 5212 C C . GLU B 1 286 ? -5.266 -0.451 -4.418 1 93.25 286 GLU B C 1
ATOM 5214 O O . GLU B 1 286 ? -4.07 -0.148 -4.359 1 93.25 286 GLU B O 1
ATOM 5219 N N . THR B 1 287 ? -6.086 0.182 -5.289 1 94.94 287 THR B N 1
ATOM 5220 C CA . THR B 1 287 ? -5.582 1.138 -6.27 1 94.94 287 THR B CA 1
ATOM 5221 C C . THR B 1 287 ? -5.426 2.521 -5.645 1 94.94 287 THR B C 1
ATOM 5223 O O . THR B 1 287 ? -4.871 3.43 -6.266 1 94.94 287 THR B O 1
ATOM 5226 N N . PHE B 1 288 ? -5.91 2.684 -4.469 1 96.5 288 PHE B N 1
ATOM 5227 C CA . PHE B 1 288 ? -5.773 3.93 -3.729 1 96.5 288 PHE B CA 1
ATOM 5228 C C . PHE B 1 288 ? -5.164 3.678 -2.354 1 96.5 288 PHE B C 1
ATOM 5230 O O . PHE B 1 288 ? -5.863 3.266 -1.425 1 96.5 288 PHE B O 1
ATOM 5237 N N . TYR B 1 289 ? -3.865 3.947 -2.27 1 96.75 289 TYR B N 1
ATOM 5238 C CA . TYR B 1 289 ? -3.154 3.736 -1.015 1 96.75 289 TYR B CA 1
ATOM 5239 C C . TYR B 1 289 ? -1.96 4.68 -0.9 1 96.75 289 TYR B C 1
ATOM 5241 O O . TYR B 1 289 ? -1.025 4.605 -1.701 1 96.75 289 TYR B O 1
ATOM 5249 N N . THR B 1 290 ? -1.973 5.527 0.005 1 97.62 290 THR B N 1
ATOM 5250 C CA . THR B 1 290 ? -0.818 6.309 0.438 1 97.62 290 THR B CA 1
ATOM 5251 C C . THR B 1 290 ? -0.47 5.996 1.891 1 97.62 290 THR B C 1
ATOM 5253 O O . THR B 1 290 ? -1.282 6.223 2.791 1 97.62 290 THR B O 1
ATOM 5256 N N . PRO B 1 291 ? 0.686 5.508 2.201 1 96.06 291 PRO B N 1
ATOM 5257 C CA . PRO B 1 291 ? 0.991 5 3.541 1 96.06 291 PRO B CA 1
ATOM 5258 C C . PRO B 1 291 ? 1.053 6.105 4.59 1 96.06 291 PRO B C 1
ATOM 5260 O O . PRO B 1 291 ? 0.941 5.832 5.789 1 96.06 291 PRO B O 1
ATOM 5263 N N . PHE B 1 292 ? 1.333 7.297 4.191 1 95.69 292 PHE B N 1
ATOM 5264 C CA . PHE B 1 292 ? 1.482 8.398 5.133 1 95.69 292 PHE B CA 1
ATOM 5265 C C . PHE B 1 292 ? 1.015 9.711 4.512 1 95.69 292 PHE B C 1
ATOM 5267 O O . PHE B 1 292 ? 0.909 9.82 3.289 1 95.69 292 PHE B O 1
ATOM 5274 N N . MET B 1 293 ? 0.782 10.641 5.43 1 96.94 293 MET B N 1
ATOM 5275 C CA . MET B 1 293 ? 0.278 11.938 5.004 1 96.94 293 MET B CA 1
ATOM 5276 C C . MET B 1 293 ? -1.053 11.797 4.273 1 96.94 293 MET B C 1
ATOM 5278 O O . MET B 1 293 ? -1.592 10.695 4.164 1 96.94 293 MET B O 1
ATOM 5282 N N . GLY B 1 294 ? -1.643 12.922 3.881 1 97.62 294 GLY B N 1
ATOM 5283 C CA . GLY B 1 294 ? -2.932 12.922 3.209 1 97.62 294 GLY B CA 1
ATOM 5284 C C . GLY B 1 294 ? -3.926 13.891 3.812 1 97.62 294 GLY B C 1
ATOM 5285 O O . GLY B 1 294 ? -3.711 14.406 4.914 1 97.62 294 GLY B O 1
ATOM 5286 N N . SER B 1 295 ? -4.961 14.125 3.037 1 98.56 295 SER B N 1
ATOM 5287 C CA . SER B 1 295 ? -5.98 15.039 3.525 1 98.56 295 SER B CA 1
ATOM 5288 C C . SER B 1 295 ? -7.34 14.75 2.893 1 98.56 295 SER B C 1
ATOM 5290 O O . SER B 1 295 ? -7.414 14.086 1.858 1 98.56 295 SER B O 1
ATOM 5292 N N . ALA B 1 296 ? -8.352 15.117 3.574 1 98.88 296 ALA B N 1
ATOM 5293 C CA . ALA B 1 296 ? -9.734 15.172 3.109 1 98.88 296 ALA B CA 1
ATOM 5294 C C . ALA B 1 296 ? -10.367 16.516 3.445 1 98.88 296 ALA B C 1
ATOM 5296 O O . ALA B 1 296 ? -10.234 17.016 4.566 1 98.88 296 ALA B O 1
ATOM 5297 N N . GLN B 1 297 ? -10.992 17.094 2.51 1 98.88 297 GLN B N 1
ATOM 5298 C CA . GLN B 1 297 ? -11.664 18.375 2.664 1 98.88 297 GLN B CA 1
ATOM 5299 C C . GLN B 1 297 ? -13.047 18.359 2.025 1 98.88 297 GLN B C 1
ATOM 5301 O O . GLN B 1 297 ? -13.188 18.047 0.841 1 98.88 297 GLN B O 1
ATOM 5306 N N . ARG B 1 298 ? -14.047 18.641 2.857 1 98.88 298 ARG B N 1
ATOM 5307 C CA . ARG B 1 298 ? -15.383 18.828 2.299 1 98.88 298 ARG B CA 1
ATOM 5308 C C . ARG B 1 298 ? -15.492 20.203 1.623 1 98.88 298 ARG B C 1
ATOM 5310 O O . ARG B 1 298 ? -15.148 21.219 2.217 1 98.88 298 ARG B O 1
ATOM 5317 N N . LEU B 1 299 ? -15.969 20.188 0.389 1 98.69 299 LEU B N 1
ATOM 5318 C CA . LEU B 1 299 ? -16.047 21.406 -0.412 1 98.69 299 LEU B CA 1
ATOM 5319 C C . LEU B 1 299 ? -17.453 22.016 -0.345 1 98.69 299 LEU B C 1
ATOM 5321 O O . LEU B 1 299 ? -18.406 21.344 0.055 1 98.69 299 LEU B O 1
ATOM 5325 N N . PRO B 1 300 ? -17.578 23.312 -0.73 1 97.31 300 PRO B N 1
ATOM 5326 C CA . PRO B 1 300 ? -18.875 23.984 -0.601 1 97.31 300 PRO B CA 1
ATOM 5327 C C . PRO B 1 300 ? -19.969 23.359 -1.463 1 97.31 300 PRO B C 1
ATOM 5329 O O . PRO B 1 300 ? -21.156 23.484 -1.146 1 97.31 300 PRO B O 1
ATOM 5332 N N . ASN B 1 301 ? -19.672 22.719 -2.545 1 97.94 301 ASN B N 1
ATOM 5333 C CA . ASN B 1 301 ? -20.656 22.094 -3.418 1 97.94 301 ASN B CA 1
ATOM 5334 C C . ASN B 1 301 ? -20.984 20.672 -2.969 1 97.94 301 ASN B C 1
ATOM 5336 O O . ASN B 1 301 ? -21.688 19.938 -3.676 1 97.94 301 ASN B O 1
ATOM 5340 N N . GLY B 1 302 ? -20.391 20.25 -1.885 1 98.19 302 GLY B N 1
ATOM 5341 C CA . GLY B 1 302 ? -20.688 18.938 -1.334 1 98.19 302 GLY B CA 1
ATOM 5342 C C . GLY B 1 302 ? -19.641 17.891 -1.692 1 98.19 302 GLY B C 1
ATOM 5343 O O . GLY B 1 302 ? -19.594 16.812 -1.083 1 98.19 302 GLY B O 1
ATOM 5344 N N . ASN B 1 303 ? -18.797 18.172 -2.668 1 98.88 303 ASN B N 1
ATOM 5345 C CA . ASN B 1 303 ? -17.719 17.266 -3.033 1 98.88 303 ASN B CA 1
ATOM 5346 C C . ASN B 1 303 ? -16.688 17.141 -1.914 1 98.88 303 ASN B C 1
ATOM 5348 O O . ASN B 1 303 ? -16.75 17.859 -0.917 1 98.88 303 ASN B O 1
ATOM 5352 N N . THR B 1 304 ? -15.859 16.172 -1.974 1 98.94 304 THR B N 1
ATOM 5353 C CA . THR B 1 304 ? -14.734 15.992 -1.063 1 98.94 304 THR B CA 1
ATOM 5354 C C . THR B 1 304 ? -13.414 15.945 -1.834 1 98.94 304 THR B C 1
ATOM 5356 O O . THR B 1 304 ? -13.273 15.18 -2.791 1 98.94 304 THR B O 1
ATOM 5359 N N . LEU B 1 305 ? -12.508 16.844 -1.518 1 98.94 305 LEU B N 1
ATOM 5360 C CA . LEU B 1 305 ? -11.156 16.797 -2.057 1 98.94 305 LEU B CA 1
ATOM 5361 C C . LEU B 1 305 ? -10.281 15.852 -1.242 1 98.94 305 LEU B C 1
ATOM 5363 O O . LEU B 1 305 ? -10.195 15.977 -0.019 1 98.94 305 LEU B O 1
ATOM 5367 N N . VAL B 1 306 ? -9.641 14.906 -1.887 1 98.88 306 VAL B N 1
ATOM 5368 C CA . VAL B 1 306 ? -8.766 13.93 -1.238 1 98.88 306 VAL B CA 1
ATOM 5369 C C . VAL B 1 306 ? -7.355 14.039 -1.81 1 98.88 306 VAL B C 1
ATOM 5371 O O . VAL B 1 306 ? -7.176 14.164 -3.023 1 98.88 306 VAL B O 1
ATOM 5374 N N . CYS B 1 307 ? -6.398 14.062 -0.943 1 98.69 307 CYS B N 1
ATOM 5375 C CA . CYS B 1 307 ? -5.004 14.156 -1.357 1 98.69 307 CYS B CA 1
ATOM 5376 C C . CYS B 1 307 ? -4.25 12.867 -1.032 1 98.69 307 CYS B C 1
ATOM 5378 O O . CYS B 1 307 ? -4.156 12.477 0.133 1 98.69 307 CYS B O 1
ATOM 5380 N N . GLU B 1 308 ? -3.785 12.109 -2.039 1 98.12 308 GLU B N 1
ATOM 5381 C CA . GLU B 1 308 ? -2.844 11 -1.908 1 98.12 308 GLU B CA 1
ATOM 5382 C C . GLU B 1 308 ? -1.405 11.508 -1.827 1 98.12 308 GLU B C 1
ATOM 5384 O O . GLU B 1 308 ? -0.671 11.461 -2.816 1 98.12 308 GLU B O 1
ATOM 5389 N N . SER B 1 309 ? -0.975 11.836 -0.752 1 97.38 309 SER B N 1
ATOM 5390 C CA . SER B 1 309 ? 0.113 12.773 -0.487 1 97.38 309 SER B CA 1
ATOM 5391 C C . SER B 1 309 ? 1.448 12.219 -0.976 1 97.38 309 SER B C 1
ATOM 5393 O O . SER B 1 309 ? 2.248 12.945 -1.566 1 97.38 309 SER B O 1
ATOM 5395 N N . ALA B 1 310 ? 1.695 10.938 -0.716 1 96.62 310 ALA B N 1
ATOM 5396 C CA . ALA B 1 310 ? 3.006 10.367 -1.016 1 96.62 310 ALA B CA 1
ATOM 5397 C C . ALA B 1 310 ? 3.303 10.43 -2.512 1 96.62 310 ALA B C 1
ATOM 5399 O O . ALA B 1 310 ? 4.465 10.359 -2.924 1 96.62 310 ALA B O 1
ATOM 5400 N N . PHE B 1 311 ? 2.219 10.594 -3.314 1 96.62 311 PHE B N 1
ATOM 5401 C CA . PHE B 1 311 ? 2.385 10.5 -4.762 1 96.62 311 PHE B CA 1
ATOM 5402 C C . PHE B 1 311 ? 1.979 11.805 -5.434 1 96.62 311 PHE B C 1
ATOM 5404 O O . PHE B 1 311 ? 1.802 11.852 -6.652 1 96.62 311 PHE B O 1
ATOM 5411 N N . GLY B 1 312 ? 1.707 12.844 -4.629 1 97.81 312 GLY B N 1
ATOM 5412 C CA . GLY B 1 312 ? 1.345 14.148 -5.152 1 97.81 312 GLY B CA 1
ATOM 5413 C C . GLY B 1 312 ? 0.05 14.141 -5.941 1 97.81 312 GLY B C 1
ATOM 5414 O O . GLY B 1 312 ? -0.12 14.922 -6.879 1 97.81 312 GLY B O 1
ATOM 5415 N N . ARG B 1 313 ? -0.833 13.203 -5.699 1 98.31 313 ARG B N 1
ATOM 5416 C CA . ARG B 1 313 ? -2.1 13.109 -6.418 1 98.31 313 ARG B CA 1
ATOM 5417 C C . ARG B 1 313 ? -3.24 13.703 -5.598 1 98.31 313 ARG B C 1
ATOM 5419 O O . ARG B 1 313 ? -3.367 13.422 -4.402 1 98.31 313 ARG B O 1
ATOM 5426 N N . VAL B 1 314 ? -4.031 14.523 -6.219 1 98.81 314 VAL B N 1
ATOM 5427 C CA . VAL B 1 314 ? -5.223 15.117 -5.629 1 98.81 314 VAL B CA 1
ATOM 5428 C C . VAL B 1 314 ? -6.453 14.734 -6.445 1 98.81 314 VAL B C 1
ATOM 5430 O O . VAL B 1 314 ? -6.43 14.797 -7.68 1 98.81 314 VAL B O 1
ATOM 5433 N N . MET B 1 315 ? -7.492 14.289 -5.789 1 98.75 315 MET B N 1
ATOM 5434 C CA . MET B 1 315 ? -8.742 13.898 -6.438 1 98.75 315 MET B CA 1
ATOM 5435 C C . MET B 1 315 ? -9.93 14.594 -5.789 1 98.75 315 MET B C 1
ATOM 5437 O O . MET B 1 315 ? -9.953 14.789 -4.57 1 98.75 315 MET B O 1
ATOM 5441 N N . GLU B 1 316 ? -10.82 14.953 -6.602 1 98.94 316 GLU B N 1
ATOM 5442 C CA . GLU B 1 316 ? -12.117 15.422 -6.117 1 98.94 316 GLU B CA 1
ATOM 5443 C C . GLU B 1 316 ? -13.195 14.367 -6.32 1 98.94 316 GLU B C 1
ATOM 5445 O O . GLU B 1 316 ? -13.367 13.844 -7.426 1 98.94 316 GLU B O 1
ATOM 5450 N N . ILE B 1 317 ? -13.875 14.031 -5.246 1 98.88 317 ILE B N 1
ATOM 5451 C CA . ILE B 1 317 ? -14.961 13.055 -5.234 1 98.88 317 ILE B CA 1
ATOM 5452 C C . ILE B 1 317 ? -16.297 13.773 -5.176 1 98.88 317 ILE B C 1
ATOM 5454 O O . ILE B 1 317 ? -16.562 14.547 -4.25 1 98.88 317 ILE B O 1
ATOM 5458 N N . ASN B 1 318 ? -17.141 13.484 -6.113 1 98.75 318 ASN B N 1
ATOM 5459 C CA . ASN B 1 318 ? -18.422 14.172 -6.105 1 98.75 318 ASN B CA 1
ATOM 5460 C C . ASN B 1 318 ? -19.422 13.5 -5.164 1 98.75 318 ASN B C 1
ATOM 5462 O O . ASN B 1 318 ? -19.062 12.539 -4.473 1 98.75 318 ASN B O 1
ATOM 5466 N N . THR B 1 319 ? -20.641 13.984 -5.105 1 98.31 319 THR B N 1
ATOM 5467 C CA . THR B 1 319 ? -21.609 13.547 -4.121 1 98.31 319 THR B CA 1
ATOM 5468 C C . THR B 1 319 ? -22.141 12.156 -4.465 1 98.31 319 THR B C 1
ATOM 5470 O O . THR B 1 319 ? -22.781 11.508 -3.639 1 98.31 319 THR B O 1
ATOM 5473 N N . GLU B 1 320 ? -21.875 11.672 -5.668 1 97.88 320 GLU B N 1
ATOM 5474 C CA . GLU B 1 320 ? -22.219 10.312 -6.062 1 97.88 320 GLU B CA 1
ATOM 5475 C C . GLU B 1 320 ? -21.047 9.359 -5.844 1 97.88 320 GLU B C 1
ATOM 5477 O O . GLU B 1 320 ? -21.062 8.219 -6.32 1 97.88 320 GLU B O 1
ATOM 5482 N N . ASN B 1 321 ? -19.984 9.875 -5.172 1 97.81 321 ASN B N 1
ATOM 5483 C CA . ASN B 1 321 ? -18.797 9.102 -4.832 1 97.81 321 ASN B CA 1
ATOM 5484 C C . ASN B 1 321 ? -18.016 8.703 -6.082 1 97.81 321 ASN B C 1
ATOM 5486 O O . ASN B 1 321 ? -17.438 7.617 -6.141 1 97.81 321 ASN B O 1
ATOM 5490 N N . LYS B 1 322 ? -18.094 9.555 -7.07 1 97.94 322 LYS B N 1
ATOM 5491 C CA . LYS B 1 322 ? -17.297 9.391 -8.281 1 97.94 322 LYS B CA 1
ATOM 5492 C C . LYS B 1 322 ? -16.156 10.414 -8.336 1 97.94 322 LYS B C 1
ATOM 5494 O O . LYS B 1 322 ? -16.344 11.57 -7.938 1 97.94 322 LYS B O 1
ATOM 5499 N N . VAL B 1 323 ? -15.039 9.977 -8.828 1 98.44 323 VAL B N 1
ATOM 5500 C CA . VAL B 1 323 ? -13.953 10.922 -9.062 1 98.44 323 VAL B CA 1
ATOM 5501 C C . VAL B 1 323 ? -14.344 11.883 -10.188 1 98.44 323 VAL B C 1
ATOM 5503 O O . VAL B 1 323 ? -14.703 11.453 -11.281 1 98.44 323 VAL B O 1
ATOM 5506 N N . CYS B 1 324 ? -14.273 13.164 -9.891 1 98.75 324 CYS B N 1
ATOM 5507 C CA . CYS B 1 324 ? -14.688 14.117 -10.914 1 98.75 324 CYS B CA 1
ATOM 5508 C C . CYS B 1 324 ? -13.547 15.062 -11.273 1 98.75 324 CYS B C 1
ATOM 5510 O O . CYS B 1 324 ? -13.664 15.859 -12.211 1 98.75 324 CYS B O 1
ATOM 5512 N N . TRP B 1 325 ? -12.461 15.008 -10.641 1 98.81 325 TRP B N 1
ATOM 5513 C CA . TRP B 1 325 ? -11.234 15.727 -10.969 1 98.81 325 TRP B CA 1
ATOM 5514 C C . TRP B 1 325 ? -10.016 15.008 -10.398 1 98.81 325 TRP B C 1
ATOM 5516 O O . TRP B 1 325 ? -10.055 14.484 -9.281 1 98.81 325 TRP B O 1
ATOM 5526 N N . GLU B 1 326 ? -8.977 14.945 -11.164 1 98.56 326 GLU B N 1
ATOM 5527 C CA . GLU B 1 326 ? -7.727 14.305 -10.758 1 98.56 326 GLU B CA 1
ATOM 5528 C C . GLU B 1 326 ? -6.516 15.086 -11.242 1 98.56 326 GLU B C 1
ATOM 5530 O O . GLU B 1 326 ? -6.445 15.469 -12.414 1 98.56 326 GLU B O 1
ATOM 5535 N N . TYR B 1 327 ? -5.633 15.359 -10.352 1 98.56 327 TYR B N 1
ATOM 5536 C CA . TYR B 1 327 ? -4.398 16.094 -10.625 1 98.56 327 TYR B CA 1
ATOM 5537 C C . TYR B 1 327 ? -3.209 15.43 -9.938 1 98.56 327 TYR B C 1
ATOM 5539 O O . TYR B 1 327 ? -3.307 14.992 -8.789 1 98.56 327 TYR B O 1
ATOM 5547 N N . VAL B 1 328 ? -2.111 15.266 -10.648 1 98.44 328 VAL B N 1
ATOM 5548 C CA . VAL B 1 328 ? -0.861 14.766 -10.094 1 98.44 328 VAL B CA 1
ATOM 5549 C C . VAL B 1 328 ? 0.213 15.844 -10.164 1 98.44 328 VAL B C 1
ATOM 5551 O O . VAL B 1 328 ? 0.545 16.328 -11.25 1 98.44 328 VAL B O 1
ATOM 5554 N N . CYS B 1 329 ? 0.747 16.219 -9.055 1 98.5 329 CYS B N 1
ATOM 5555 C CA . CYS B 1 329 ? 1.746 17.266 -8.945 1 98.5 329 CYS B CA 1
ATOM 5556 C C . CYS B 1 329 ? 2.939 16.984 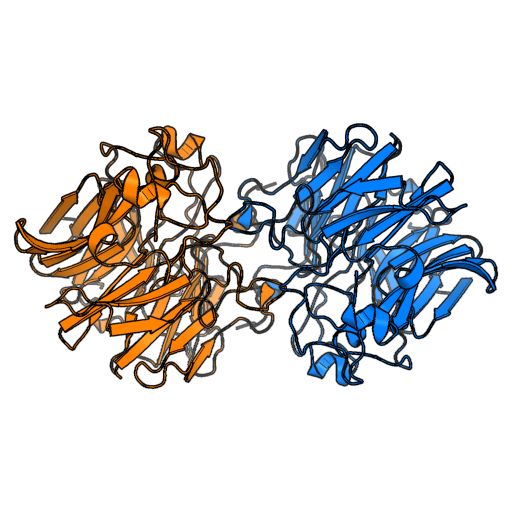-9.852 1 98.5 329 CYS B C 1
ATOM 5558 O O . CYS B 1 329 ? 3.588 15.945 -9.719 1 98.5 329 CYS B O 1
ATOM 5560 N N . PRO B 1 330 ? 3.273 17.859 -10.797 1 98.25 330 PRO B N 1
ATOM 5561 C CA . PRO B 1 330 ? 4.363 17.609 -11.75 1 98.25 330 PRO B CA 1
ATOM 5562 C C . PRO B 1 330 ? 5.715 18.109 -11.234 1 98.25 330 PRO B C 1
ATOM 5564 O O . PRO B 1 330 ? 6.715 18.031 -11.953 1 98.25 330 PRO B O 1
ATOM 5567 N N . TYR B 1 331 ? 5.801 18.609 -10.094 1 97.81 331 TYR B N 1
ATOM 5568 C CA . TYR B 1 331 ? 7.02 19.203 -9.562 1 97.81 331 TYR B CA 1
ATOM 5569 C C . TYR B 1 331 ? 7.797 18.188 -8.727 1 97.81 331 TYR B C 1
ATOM 5571 O O . TYR B 1 331 ? 7.492 17.984 -7.547 1 97.81 331 TYR B O 1
ATOM 5579 N N . PHE B 1 332 ? 8.805 17.625 -9.375 1 97 332 PHE B N 1
ATOM 5580 C CA . PHE B 1 332 ? 9.664 16.641 -8.734 1 97 332 PHE B CA 1
ATOM 5581 C C . PHE B 1 332 ? 11.016 17.266 -8.383 1 97 332 PHE B C 1
ATOM 5583 O O . PHE B 1 332 ? 11.578 18.031 -9.172 1 97 332 PHE B O 1
ATOM 5590 N N . ALA B 1 333 ? 11.508 16.938 -7.199 1 96.44 333 ALA B N 1
ATOM 5591 C CA . ALA B 1 333 ? 12.867 17.344 -6.836 1 96.44 333 ALA B CA 1
ATOM 5592 C C . ALA B 1 333 ? 13.383 16.5 -5.668 1 96.44 333 ALA B C 1
ATOM 5594 O O . ALA B 1 333 ? 12.602 15.859 -4.965 1 96.44 333 ALA B O 1
ATOM 5595 N N . VAL B 1 334 ? 14.648 16.406 -5.582 1 95 334 VAL B N 1
ATOM 5596 C CA . VAL B 1 334 ? 15.273 15.883 -4.371 1 95 334 VAL B CA 1
ATOM 5597 C C . VAL B 1 334 ? 15.266 16.953 -3.277 1 95 334 VAL B C 1
ATOM 5599 O O . VAL B 1 334 ? 15.305 18.141 -3.57 1 95 334 VAL B O 1
ATOM 5602 N N . TYR B 1 335 ? 15.18 16.5 -2.018 1 92.88 335 TYR B N 1
ATOM 5603 C CA . TYR B 1 335 ? 15.273 17.469 -0.928 1 92.88 335 TYR B CA 1
ATOM 5604 C C . TYR B 1 335 ? 16.547 18.297 -1.034 1 92.88 335 TYR B C 1
ATOM 5606 O O . TYR B 1 335 ? 17.625 17.75 -1.275 1 92.88 335 TYR B O 1
ATOM 5614 N N . PRO B 1 336 ? 16.438 19.562 -0.879 1 90.12 336 PRO B N 1
ATOM 5615 C CA . PRO B 1 336 ? 17.594 20.406 -1.104 1 90.12 336 PRO B CA 1
ATOM 5616 C C . PRO B 1 336 ? 18.625 20.328 0.024 1 90.12 336 PRO B C 1
ATOM 5618 O O . PRO B 1 336 ? 19.812 20.562 -0.196 1 90.12 336 PRO B O 1
ATOM 5621 N N . GLU B 1 337 ? 18.109 20.016 1.21 1 88.94 337 GLU B N 1
ATOM 5622 C CA . GLU B 1 337 ? 19.062 19.844 2.316 1 88.94 337 GLU B CA 1
ATOM 5623 C C . GLU B 1 337 ? 19.844 18.547 2.18 1 88.94 337 GLU B C 1
ATOM 5625 O O . GLU B 1 337 ? 19.266 17.484 1.987 1 88.94 337 GLU B O 1
ATOM 5630 N N . LYS B 1 338 ? 21.172 18.594 2.33 1 88.06 338 LYS B N 1
ATOM 5631 C CA . LYS B 1 338 ? 22.047 17.438 2.139 1 88.06 338 LYS B CA 1
ATOM 5632 C C . LYS B 1 338 ? 21.656 16.297 3.07 1 88.06 338 LYS B C 1
ATOM 5634 O O . LYS B 1 338 ? 21.641 15.133 2.66 1 88.06 338 LYS B O 1
ATOM 5639 N N . ASN B 1 339 ? 21.328 16.656 4.266 1 88.06 339 ASN B N 1
ATOM 5640 C CA . ASN B 1 339 ? 21 15.617 5.238 1 88.06 339 ASN B CA 1
ATOM 5641 C C . ASN B 1 339 ? 19.672 14.93 4.895 1 88.06 339 ASN B C 1
ATOM 5643 O O . ASN B 1 339 ? 19.562 13.703 4.98 1 88.06 339 ASN B O 1
ATOM 5647 N N . ALA B 1 340 ? 18.766 15.758 4.512 1 87.38 340 ALA B N 1
ATOM 5648 C CA . ALA B 1 340 ? 17.484 15.172 4.102 1 87.38 340 ALA B CA 1
ATOM 5649 C C . ALA B 1 340 ? 17.656 14.328 2.84 1 87.38 340 ALA B C 1
ATOM 5651 O O . ALA B 1 340 ? 17.094 13.234 2.738 1 87.38 340 ALA B O 1
ATOM 5652 N N . ALA B 1 341 ? 18.438 14.844 1.91 1 89.31 341 ALA B N 1
ATOM 5653 C CA . ALA B 1 341 ? 18.672 14.141 0.65 1 89.31 341 ALA B CA 1
ATOM 5654 C C . ALA B 1 341 ? 19.375 12.805 0.887 1 89.31 341 ALA B C 1
ATOM 5656 O O . ALA B 1 341 ? 19.188 11.852 0.131 1 89.31 341 ALA B O 1
ATOM 5657 N N . GLY B 1 342 ? 20.25 12.781 1.868 1 88.56 342 GLY B N 1
ATOM 5658 C CA . GLY B 1 342 ? 20.906 11.539 2.221 1 88.56 342 GLY B CA 1
ATOM 5659 C C . GLY B 1 342 ? 19.953 10.461 2.682 1 88.56 342 GLY B C 1
ATOM 5660 O O . GLY B 1 342 ? 20.094 9.289 2.314 1 88.56 342 GLY B O 1
ATOM 5661 N N . PHE B 1 343 ? 18.922 10.844 3.346 1 86.56 343 PHE B N 1
ATOM 5662 C CA . PHE B 1 343 ? 17.953 9.906 3.885 1 86.56 343 PHE B CA 1
ATOM 5663 C C . PHE B 1 343 ? 16.812 9.664 2.889 1 86.56 343 PHE B C 1
ATOM 5665 O O . PHE B 1 343 ? 16.219 8.594 2.877 1 86.56 343 PHE B O 1
ATOM 5672 N N . TYR B 1 344 ? 16.594 10.609 2.076 1 88.69 344 TYR B N 1
ATOM 5673 C CA . TYR B 1 344 ? 15.555 10.578 1.054 1 88.69 344 TYR B CA 1
ATOM 5674 C C . TYR B 1 344 ? 16.125 10.961 -0.309 1 88.69 344 TYR B C 1
ATOM 5676 O O . TYR B 1 344 ? 15.828 12.047 -0.824 1 88.69 344 TYR B O 1
ATOM 5684 N N . PRO B 1 345 ? 16.797 10.102 -0.944 1 91.12 345 PRO B N 1
ATOM 5685 C CA . PRO B 1 345 ? 17.625 10.469 -2.094 1 91.12 345 PRO B CA 1
ATOM 5686 C C . PRO B 1 345 ? 16.828 10.555 -3.393 1 91.12 345 PRO B C 1
ATOM 5688 O O . PRO B 1 345 ? 17.328 11.078 -4.395 1 91.12 345 PRO B O 1
ATOM 5691 N N . SER B 1 346 ? 15.625 10.156 -3.439 1 92.69 346 SER B N 1
ATOM 5692 C CA . SER B 1 346 ? 14.859 10.094 -4.684 1 92.69 346 SER B CA 1
ATOM 5693 C C . SER B 1 346 ? 14.062 11.367 -4.906 1 92.69 346 SER B C 1
ATOM 5695 O O . SER B 1 346 ? 13.688 12.055 -3.947 1 92.69 346 SER B O 1
ATOM 5697 N N . GLU B 1 347 ? 13.828 11.703 -6.172 1 95.38 347 GLU B N 1
ATOM 5698 C CA . GLU B 1 347 ? 12.938 12.82 -6.48 1 95.38 347 GLU B CA 1
ATOM 5699 C C . GLU B 1 347 ? 11.523 12.555 -5.965 1 95.38 347 GLU B C 1
ATOM 5701 O O . GLU B 1 347 ? 10.977 11.477 -6.172 1 95.38 347 GLU B O 1
ATOM 5706 N N . SER B 1 348 ? 11.055 13.586 -5.324 1 95.19 348 SER B N 1
ATOM 5707 C CA . SER B 1 348 ? 9.727 13.469 -4.734 1 95.19 348 SER B CA 1
ATOM 5708 C C . SER B 1 348 ? 8.812 14.602 -5.191 1 95.19 348 SER B C 1
ATOM 5710 O O . SER B 1 348 ? 9.258 15.742 -5.336 1 95.19 348 SER B O 1
ATOM 5712 N N . ASN B 1 349 ? 7.547 14.289 -5.484 1 97.25 349 ASN B N 1
ATOM 5713 C CA . ASN B 1 349 ? 6.508 15.273 -5.773 1 97.25 349 ASN B CA 1
ATOM 5714 C C . ASN B 1 349 ? 5.457 15.32 -4.668 1 97.25 349 ASN B C 1
ATOM 5716 O O . ASN B 1 349 ? 4.352 15.82 -4.879 1 97.25 349 ASN B O 1
ATOM 5720 N N . ALA B 1 350 ? 5.773 14.773 -3.502 1 96.75 350 ALA B N 1
ATOM 5721 C CA . ALA B 1 350 ? 4.836 14.57 -2.4 1 96.75 350 ALA B CA 1
ATOM 5722 C C . ALA B 1 350 ? 4.258 15.898 -1.922 1 96.75 350 ALA B C 1
ATOM 5724 O O . ALA B 1 350 ? 4.926 16.938 -1.991 1 96.75 350 ALA B O 1
ATOM 5725 N N . LEU B 1 351 ? 3.076 15.789 -1.544 1 97.06 351 LEU B N 1
ATOM 5726 C CA . LEU B 1 351 ? 2.346 16.828 -0.819 1 97.06 351 LEU B CA 1
ATOM 5727 C C . LEU B 1 351 ? 2.053 16.375 0.611 1 97.06 351 LEU B C 1
ATOM 5729 O O . LEU B 1 351 ? 2.041 15.18 0.904 1 97.06 351 LEU B O 1
ATOM 5733 N N . PHE B 1 352 ? 1.986 17.281 1.51 1 96.56 352 PHE B N 1
ATOM 5734 C CA . PHE B 1 352 ? 1.455 16.906 2.812 1 96.56 352 PHE B CA 1
ATOM 5735 C C . PHE B 1 352 ? -0.068 16.891 2.793 1 96.56 352 PHE B C 1
ATOM 5737 O O . PHE B 1 352 ? -0.689 15.898 3.182 1 96.56 352 PHE B O 1
ATOM 5744 N N . ARG B 1 353 ? -0.668 17.984 2.328 1 97.75 353 ARG B N 1
ATOM 5745 C CA . ARG B 1 353 ? -2.1 18.172 2.115 1 97.75 353 ARG B CA 1
ATOM 5746 C C . ARG B 1 353 ? -2.357 19.031 0.881 1 97.75 353 ARG B C 1
ATOM 5748 O O . ARG B 1 353 ? -1.429 19.625 0.319 1 97.75 353 ARG B O 1
ATOM 5755 N N . ALA B 1 354 ? -3.584 19.062 0.432 1 98.25 354 ALA B N 1
ATOM 5756 C CA . ALA B 1 354 ? -4.078 19.984 -0.586 1 98.25 354 ALA B CA 1
ATOM 5757 C C . ALA B 1 354 ? -5.441 20.547 -0.196 1 98.25 354 ALA B C 1
ATOM 5759 O O . ALA B 1 354 ? -6.219 19.891 0.498 1 98.25 354 ALA B O 1
ATOM 5760 N N . TYR B 1 355 ? -5.707 21.75 -0.621 1 98.62 355 TYR B N 1
ATOM 5761 C CA . TYR B 1 355 ? -6.969 22.422 -0.337 1 98.62 355 TYR B CA 1
ATOM 5762 C C . TYR B 1 355 ? -7.512 23.109 -1.583 1 98.62 355 TYR B C 1
ATOM 5764 O O . TYR B 1 355 ? -6.758 23.719 -2.342 1 98.62 355 TYR B O 1
ATOM 5772 N N . LYS B 1 356 ? -8.797 22.984 -1.764 1 98.81 356 LYS B N 1
ATOM 5773 C CA . LYS B 1 356 ? -9.484 23.594 -2.896 1 98.81 356 LYS B CA 1
ATOM 5774 C C . LYS B 1 356 ? -10.453 24.672 -2.428 1 98.81 356 LYS B C 1
ATOM 5776 O O . LYS B 1 356 ? -11.109 24.516 -1.396 1 98.81 356 LYS B O 1
ATOM 5781 N N . TYR B 1 357 ? -10.523 25.75 -3.262 1 98.56 357 TYR B N 1
ATOM 5782 C CA . TYR B 1 357 ? -11.328 26.922 -2.922 1 98.56 357 TYR B CA 1
ATOM 5783 C C . TYR B 1 357 ? -12.18 27.359 -4.105 1 98.56 357 TYR B C 1
ATOM 5785 O O . TYR B 1 357 ? -11.727 27.328 -5.25 1 98.56 357 TYR B O 1
ATOM 5793 N N . ALA B 1 358 ? -13.367 27.766 -3.787 1 97.5 358 ALA B N 1
ATOM 5794 C CA . ALA B 1 358 ? -14.188 28.453 -4.793 1 97.5 358 ALA B CA 1
ATOM 5795 C C . ALA B 1 358 ? -13.641 29.844 -5.098 1 97.5 358 ALA B C 1
ATOM 5797 O O . ALA B 1 358 ? -12.93 30.422 -4.277 1 97.5 358 ALA B O 1
ATOM 5798 N N . PRO B 1 359 ? -14.008 30.328 -6.273 1 96.06 359 PRO B N 1
ATOM 5799 C CA . PRO B 1 359 ? -13.484 31.641 -6.664 1 96.06 359 PRO B CA 1
ATOM 5800 C C . PRO B 1 359 ? -13.812 32.719 -5.645 1 96.06 359 PRO B C 1
ATOM 5802 O O . PRO B 1 359 ? -12.984 33.625 -5.387 1 96.06 359 PRO B O 1
ATOM 5805 N N . GLU B 1 360 ? -14.953 32.656 -4.98 1 95.12 360 GLU B N 1
ATOM 5806 C CA . GLU B 1 360 ? -15.391 33.656 -4.043 1 95.12 360 GLU B CA 1
ATOM 5807 C C . GLU B 1 360 ? -14.539 33.656 -2.773 1 95.12 360 GLU B C 1
ATOM 5809 O O . GLU B 1 360 ? -14.555 34.625 -2.002 1 95.12 360 GLU B O 1
ATOM 5814 N N . GLU B 1 361 ? -13.797 32.562 -2.549 1 95.31 361 GLU B N 1
ATOM 5815 C CA . GLU B 1 361 ? -12.945 32.438 -1.37 1 95.31 361 GLU B CA 1
ATOM 5816 C C . GLU B 1 361 ? -11.578 33.062 -1.609 1 95.31 361 GLU B C 1
ATOM 5818 O O . GLU B 1 361 ? -10.773 33.188 -0.68 1 95.31 361 GLU B O 1
ATOM 5823 N N . ILE B 1 362 ? -11.289 33.375 -2.832 1 96.44 362 ILE B N 1
ATOM 5824 C CA . ILE B 1 362 ? -10.047 34.031 -3.207 1 96.44 362 ILE B CA 1
ATOM 5825 C C . ILE B 1 362 ? -10.352 35.25 -4.078 1 96.44 362 ILE B C 1
ATOM 5827 O O . ILE B 1 362 ? -10 35.281 -5.262 1 96.44 362 ILE B O 1
ATOM 5831 N N . PRO B 1 363 ? -10.867 36.25 -3.559 1 91.94 363 PRO B N 1
ATOM 5832 C CA . PRO B 1 363 ? -11.422 37.344 -4.375 1 91.94 363 PRO B CA 1
ATOM 5833 C C . PRO B 1 363 ? -10.344 38.125 -5.105 1 91.94 363 PRO B C 1
ATOM 5835 O O . PRO B 1 363 ? -10.641 38.812 -6.094 1 91.94 363 PRO B O 1
ATOM 5838 N N . TRP B 1 364 ? -9.125 38.062 -4.633 1 96.19 364 TRP B N 1
ATOM 5839 C CA . TRP B 1 364 ? -8.07 38.844 -5.266 1 96.19 364 TRP B CA 1
ATOM 5840 C C . TRP B 1 364 ? -7.566 38.188 -6.531 1 96.19 364 TRP B C 1
ATOM 5842 O O . TRP B 1 364 ? -6.836 38.781 -7.32 1 96.19 364 TRP B O 1
ATOM 5852 N N . LEU B 1 365 ? -7.883 36.875 -6.645 1 92.12 365 LEU B N 1
ATOM 5853 C CA . LEU B 1 365 ? -7.438 36.156 -7.824 1 92.12 365 LEU B CA 1
ATOM 5854 C C . LEU B 1 365 ? -8.281 36.531 -9.039 1 92.12 365 LEU B C 1
ATOM 5856 O O . LEU B 1 365 ? -9.508 36.406 -9 1 92.12 365 LEU B O 1
ATOM 5860 N N . LYS B 1 366 ? -7.73 37.375 -9.883 1 74.88 366 LYS B N 1
ATOM 5861 C CA . LYS B 1 366 ? -8.414 37.875 -11.078 1 74.88 366 LYS B CA 1
ATOM 5862 C C . LYS B 1 366 ? -8.133 36.969 -12.281 1 74.88 366 LYS B C 1
ATOM 5864 O O . LYS B 1 366 ? -7.043 36.406 -12.383 1 74.88 366 LYS B O 1
#